Protein AF-0000000072386408 (afdb_homodimer)

pLDDT: mean 76.62, std 32.06, range [12.82, 98.88]

Secondary structure (DSSP, 8-state):
---------------------------------------------------------------------HHHHHHHHHT-SEEEE-TBTTTBSS-HHHHHHHHTT-HHHHHHHHHHHHHTT--HHHHHHHHHHHH---HHHHHHHHHHSPPPBPTTHHHHHHHHHHTT-EEEEEEEEEHHHHHHHHHHTT--GGGEEEE-EEEETTS-EEEE-TTSGGGSTTHHHHHHHHHHHHH--S-EEEEESSHHHHTTTTTSSEEEEE-SS---HHHHHH-SEEES-THHHHHHHH-/---------------------------------------------------------------------HHHHHHHHHT-SEEEE-TBTTTBSS-HHHHHHHHTT-HHHHHHHHHHHHHTT--HHHHHHHHHHHH---HHHHHHHHHHSPPPBPTTHHHHHHHHHHTT-EEEEEEEEEHHHHHHHHHHTT--GGGEEEE-EEEETTS-EEEE-TTSGGGSTTHHHHHHHHHHHHH--S-EEEEESSHHHHTTTTTSSEEEEE-SS---HHHHHH-SEEES-THHHHHHHH-

Structure (mmCIF, N/CA/C/O backbone):
data_AF-0000000072386408-model_v1
#
loop_
_entity.id
_entity.type
_entity.pdbx_description
1 polymer 'Phosphoserine phosphatase'
#
loop_
_atom_site.group_PDB
_atom_site.id
_atom_site.type_symbol
_atom_site.label_atom_id
_atom_site.label_alt_id
_atom_site.label_comp_id
_atom_site.label_asym_id
_atom_site.label_entity_id
_atom_site.label_seq_id
_atom_site.pdbx_PDB_ins_code
_atom_site.Cartn_x
_atom_site.Cartn_y
_atom_site.Cartn_z
_atom_site.occupancy
_atom_site.B_iso_or_equiv
_atom_site.auth_seq_id
_atom_site.auth_comp_id
_atom_site.auth_asym_id
_atom_site.auth_atom_id
_atom_site.pdbx_PDB_model_num
ATOM 1 N N . MET A 1 1 ? -31.062 6.195 -28.312 1 20.97 1 MET A N 1
ATOM 2 C CA . MET A 1 1 ? -31.391 4.824 -27.922 1 20.97 1 MET A CA 1
ATOM 3 C C . MET A 1 1 ? -31.391 4.672 -26.406 1 20.97 1 MET A C 1
ATOM 5 O O . MET A 1 1 ? -30.469 5.133 -25.734 1 20.97 1 MET A O 1
ATOM 9 N N . MET A 1 2 ? -32.531 4.273 -25.719 1 21.08 2 MET A N 1
ATOM 10 C CA . MET A 1 2 ? -33.312 4.477 -24.484 1 21.08 2 MET A CA 1
ATOM 11 C C . MET A 1 2 ? -32.75 3.619 -23.359 1 21.08 2 MET A C 1
ATOM 13 O O . MET A 1 2 ? -32.594 2.406 -23.5 1 21.08 2 MET A O 1
ATOM 17 N N . GLN A 1 3 ? -31.969 4.184 -22.328 1 20.55 3 GLN A N 1
ATOM 18 C CA . GLN A 1 3 ? -31.094 3.848 -21.219 1 20.55 3 GLN A CA 1
ATOM 19 C C . GLN A 1 3 ? -31.875 3.186 -20.078 1 20.55 3 GLN A C 1
ATOM 21 O O . GLN A 1 3 ? -32.719 3.822 -19.453 1 20.55 3 GLN A O 1
ATOM 26 N N . CYS A 1 4 ? -32.219 1.787 -20.125 1 20.25 4 CYS A N 1
ATOM 27 C CA . CYS A 1 4 ? -33.188 1.062 -19.312 1 20.25 4 CYS A CA 1
ATOM 28 C C . CYS A 1 4 ? -32.719 1.022 -17.859 1 20.25 4 CYS A C 1
ATOM 30 O O . CYS A 1 4 ? -31.547 0.875 -17.562 1 20.25 4 CYS A O 1
ATOM 32 N N . PRO A 1 5 ? -33.562 1.068 -16.734 1 21.59 5 PRO A N 1
ATOM 33 C CA . PRO A 1 5 ? -33.656 1.432 -15.328 1 21.59 5 PRO A CA 1
ATOM 34 C C . PRO A 1 5 ? -33.344 0.258 -14.398 1 21.59 5 PRO A C 1
ATOM 36 O O . PRO A 1 5 ? -33.25 0.438 -13.18 1 21.59 5 PRO A O 1
ATOM 39 N N . PRO A 1 6 ? -32.719 -1.045 -14.625 1 22.17 6 PRO A N 1
ATOM 40 C CA . PRO A 1 6 ? -33.469 -2.061 -13.891 1 22.17 6 PRO A CA 1
ATOM 41 C C . PRO A 1 6 ? -33.25 -2.006 -12.383 1 22.17 6 PRO A C 1
ATOM 43 O O . PRO A 1 6 ? -32.219 -1.469 -11.938 1 22.17 6 PRO A O 1
ATOM 46 N N . PRO A 1 7 ? -34.125 -2.695 -11.438 1 21.28 7 PRO A N 1
ATOM 47 C CA . PRO A 1 7 ? -34.719 -2.592 -10.102 1 21.28 7 PRO A CA 1
ATOM 48 C C . PRO A 1 7 ? -33.844 -3.23 -9.023 1 21.28 7 PRO A C 1
ATOM 50 O O . PRO A 1 7 ? -33.031 -4.113 -9.328 1 21.28 7 PRO A O 1
ATOM 53 N N . PRO A 1 8 ? -33.562 -2.641 -7.809 1 21.3 8 PRO A N 1
ATOM 54 C CA . PRO A 1 8 ? -32.75 -2.797 -6.605 1 21.3 8 PRO A CA 1
ATOM 55 C C . PRO A 1 8 ? -33.188 -3.975 -5.738 1 21.3 8 PRO A C 1
ATOM 57 O O . PRO A 1 8 ? -34.344 -4.047 -5.336 1 21.3 8 PRO A O 1
ATOM 60 N N . PHE A 1 9 ? -32.844 -5.297 -6.02 1 16.94 9 PHE A N 1
ATOM 61 C CA . PHE A 1 9 ? -33.344 -6.477 -5.344 1 16.94 9 PHE A CA 1
ATOM 62 C C . PHE A 1 9 ? -33.031 -6.438 -3.855 1 16.94 9 PHE A C 1
ATOM 64 O O . PHE A 1 9 ? -31.906 -6.098 -3.467 1 16.94 9 PHE A O 1
ATOM 71 N N . ARG A 1 10 ? -33.969 -6.566 -2.863 1 17.5 10 ARG A N 1
ATOM 72 C CA . ARG A 1 10 ? -34.438 -6.383 -1.495 1 17.5 10 ARG A CA 1
ATOM 73 C C . ARG A 1 10 ? -33.844 -7.434 -0.563 1 17.5 10 ARG A C 1
ATOM 75 O O . ARG A 1 10 ? -33.844 -7.258 0.657 1 17.5 10 ARG A O 1
ATOM 82 N N . GLU A 1 11 ? -33.281 -8.688 -0.888 1 16.64 11 GLU A N 1
ATOM 83 C CA . GLU A 1 11 ? -33.781 -9.727 -0.003 1 16.64 11 GLU A CA 1
ATOM 84 C C . GLU A 1 11 ? -33.125 -9.664 1.369 1 16.64 11 GLU A C 1
ATOM 86 O O . GLU A 1 11 ? -31.906 -9.547 1.468 1 16.64 11 GLU A O 1
ATOM 91 N N . THR A 1 12 ? -33.812 -9.398 2.527 1 16.83 12 THR A N 1
ATOM 92 C CA . THR A 1 12 ? -33.844 -9.102 3.955 1 16.83 12 THR A CA 1
ATOM 93 C C . THR A 1 12 ? -33.531 -10.344 4.773 1 16.83 12 THR A C 1
ATOM 95 O O . THR A 1 12 ? -33.5 -10.297 6.004 1 16.83 12 THR A O 1
ATOM 98 N N . VAL A 1 13 ? -32.969 -11.5 4.262 1 16.55 13 VAL A N 1
ATOM 99 C CA . VAL A 1 13 ? -33.344 -12.664 5.047 1 16.55 13 VAL A CA 1
ATOM 100 C C . VAL A 1 13 ? -32.781 -12.555 6.457 1 16.55 13 VAL A C 1
ATOM 102 O O . VAL A 1 13 ? -31.656 -12.062 6.641 1 16.55 13 VAL A O 1
ATOM 105 N N . GLY A 1 14 ? -33.562 -12.719 7.562 1 15.79 14 GLY A N 1
ATOM 106 C CA . GLY A 1 14 ? -33.938 -12.609 8.969 1 15.79 14 GLY A CA 1
ATOM 107 C C . GLY A 1 14 ? -33.156 -13.547 9.859 1 15.79 14 GLY A C 1
ATOM 108 O O . GLY A 1 14 ? -33.188 -13.422 11.086 1 15.79 14 GLY A O 1
ATOM 109 N N . ARG A 1 15 ? -32.469 -14.734 9.516 1 15.87 15 ARG A N 1
ATOM 110 C CA . ARG A 1 15 ? -32.719 -15.875 10.391 1 15.87 15 ARG A CA 1
ATOM 111 C C . ARG A 1 15 ? -31.875 -15.781 11.664 1 15.87 15 ARG A C 1
ATOM 113 O O . ARG A 1 15 ? -30.641 -15.727 11.609 1 15.87 15 ARG A O 1
ATOM 120 N N . THR A 1 16 ? -32.312 -15.094 12.742 1 16.22 16 THR A N 1
ATOM 121 C CA . THR A 1 16 ? -31.766 -14.789 14.062 1 16.22 16 THR A CA 1
ATOM 122 C C . THR A 1 16 ? -31.625 -16.062 14.898 1 16.22 16 THR A C 1
ATOM 124 O O . THR A 1 16 ? -32.625 -16.625 15.359 1 16.22 16 THR A O 1
ATOM 127 N N . LEU A 1 17 ? -31.031 -17.125 14.367 1 14.6 17 LEU A N 1
ATOM 128 C CA . LEU A 1 17 ? -31.172 -18.359 15.141 1 14.6 17 LEU A CA 1
ATOM 129 C C . LEU A 1 17 ? -30.547 -18.203 16.531 1 14.6 17 LEU A C 1
ATOM 131 O O . LEU A 1 17 ? -29.5 -17.578 16.672 1 14.6 17 LEU A O 1
ATOM 135 N N . ARG A 1 18 ? -31.281 -18.484 17.609 1 16.17 18 ARG A N 1
ATOM 136 C CA . ARG A 1 18 ? -31.469 -18.5 19.062 1 16.17 18 ARG A CA 1
ATOM 137 C C . ARG A 1 18 ? -30.516 -19.5 19.719 1 16.17 18 ARG A C 1
ATOM 139 O O . ARG A 1 18 ? -30.531 -19.656 20.938 1 16.17 18 ARG A O 1
ATOM 146 N N . VAL A 1 19 ? -29.375 -19.922 19.016 1 14.04 19 VAL A N 1
ATOM 147 C CA . VAL A 1 19 ? -29.078 -21.219 19.609 1 14.04 19 VAL A CA 1
ATOM 148 C C . VAL A 1 19 ? -28.672 -21.047 21.078 1 14.04 19 VAL A C 1
ATOM 150 O O . VAL A 1 19 ? -28.047 -20.047 21.438 1 14.04 19 VAL A O 1
ATOM 153 N N . ALA A 1 20 ? -29.281 -21.812 21.984 1 15.63 20 ALA A N 1
ATOM 154 C CA . ALA A 1 20 ? -29.594 -22.125 23.375 1 15.63 20 ALA A CA 1
ATOM 155 C C . ALA A 1 20 ? -28.391 -22.703 24.094 1 15.63 20 ALA A C 1
ATOM 157 O O . ALA A 1 20 ? -28.469 -23.047 25.281 1 15.63 20 ALA A O 1
ATOM 158 N N . GLY A 1 21 ? -27.156 -22.297 23.625 1 13.67 21 GLY A N 1
ATOM 159 C CA . GLY A 1 21 ? -26.234 -23.281 24.188 1 13.67 21 GLY A CA 1
ATOM 160 C C . GLY A 1 21 ? -26.312 -23.375 25.703 1 13.67 21 GLY A C 1
ATOM 161 O O . GLY A 1 21 ? -26.594 -22.391 26.375 1 13.67 21 GLY A O 1
ATOM 162 N N . ALA A 1 22 ? -26.266 -24.609 26.141 1 14.12 22 ALA A N 1
ATOM 163 C CA . ALA A 1 22 ? -26.484 -25.547 27.25 1 14.12 22 ALA A CA 1
ATOM 164 C C . ALA A 1 22 ? -25.547 -25.234 28.422 1 14.12 22 ALA A C 1
ATOM 166 O O . ALA A 1 22 ? -24.578 -24.484 28.25 1 14.12 22 ALA A O 1
ATOM 167 N N . GLN A 1 23 ? -24.969 -26.25 28.953 1 14.23 23 GLN A N 1
ATOM 168 C CA . GLN A 1 23 ? -25.172 -27 30.188 1 14.23 23 GLN A CA 1
ATOM 169 C C . GLN A 1 23 ? -23.984 -26.812 31.125 1 14.23 23 GLN A C 1
ATOM 171 O O . GLN A 1 23 ? -24.094 -27.078 32.312 1 14.23 23 GLN A O 1
ATOM 176 N N . GLY A 1 24 ? -22.859 -26.266 30.688 1 13.89 24 GLY A N 1
ATOM 177 C CA . GLY A 1 24 ? -21.859 -27.094 31.344 1 13.89 24 GLY A CA 1
ATOM 178 C C . GLY A 1 24 ? -21.812 -26.906 32.844 1 13.89 24 GLY A C 1
ATOM 179 O O . GLY A 1 24 ? -22.062 -25.812 33.344 1 13.89 24 GLY A O 1
ATOM 180 N N . ALA A 1 25 ? -21.703 -28.031 33.531 1 14.32 25 ALA A N 1
ATOM 181 C CA . ALA A 1 25 ? -21.891 -28.703 34.812 1 14.32 25 ALA A CA 1
ATOM 182 C C . ALA A 1 25 ? -20.828 -28.266 35.812 1 14.32 25 ALA A C 1
ATOM 184 O O . ALA A 1 25 ? -21.141 -27.922 36.969 1 14.32 25 ALA A O 1
ATOM 185 N N . GLY A 1 26 ? -19.531 -28.562 35.625 1 13.48 26 GLY A N 1
ATOM 186 C CA . GLY A 1 26 ? -19.016 -29.5 36.594 1 13.48 26 GLY A CA 1
ATOM 187 C C . GLY A 1 26 ? -18.641 -28.859 37.906 1 13.48 26 GLY A C 1
ATOM 188 O O . GLY A 1 26 ? -18.562 -27.625 38 1 13.48 26 GLY A O 1
ATOM 189 N N . GLU A 1 27 ? -17.828 -29.594 38.719 1 14.29 27 GLU A N 1
ATOM 190 C CA . GLU A 1 27 ? -17.703 -30.297 40 1 14.29 27 GLU A CA 1
ATOM 191 C C . GLU A 1 27 ? -16.938 -29.453 41 1 14.29 27 GLU A C 1
ATOM 193 O O . GLU A 1 27 ? -16.203 -28.531 40.625 1 14.29 27 GLU A O 1
ATOM 198 N N . ARG A 1 28 ? -16.953 -29.953 42.281 1 15.27 28 ARG A N 1
ATOM 199 C CA . ARG A 1 28 ? -17.094 -29.766 43.719 1 15.27 28 ARG A CA 1
ATOM 200 C C . ARG A 1 28 ? -15.734 -29.625 44.406 1 15.27 28 ARG A C 1
ATOM 202 O O . ARG A 1 28 ? -15.656 -29.422 45.625 1 15.27 28 ARG A O 1
ATOM 209 N N . ARG A 1 29 ? -14.594 -29.688 43.656 1 13.97 29 ARG A N 1
ATOM 210 C CA . ARG A 1 29 ? -13.695 -30.422 44.531 1 13.97 29 ARG A CA 1
ATOM 211 C C . ARG A 1 29 ? -13.469 -29.656 45.844 1 13.97 29 ARG A C 1
ATOM 213 O O . ARG A 1 29 ? -13.547 -28.438 45.875 1 13.97 29 ARG A O 1
ATOM 220 N N . ALA A 1 30 ? -13.008 -30.5 46.906 1 13.77 30 ALA A N 1
ATOM 221 C CA . ALA A 1 30 ? -13 -30.828 48.312 1 13.77 30 ALA A CA 1
ATOM 222 C C . ALA A 1 30 ? -11.93 -30.031 49.062 1 13.77 30 ALA A C 1
ATOM 224 O O . ALA A 1 30 ? -12.172 -29.516 50.156 1 13.77 30 ALA A O 1
ATOM 225 N N . ARG A 1 31 ? -10.617 -30.266 48.656 1 13.93 31 ARG A N 1
ATOM 226 C CA . ARG A 1 31 ? -9.875 -30.828 49.781 1 13.93 31 ARG A CA 1
ATOM 227 C C . ARG A 1 31 ? -9.578 -29.766 50.844 1 13.93 31 ARG A C 1
ATOM 229 O O . ARG A 1 31 ? -9.656 -28.578 50.562 1 13.93 31 ARG A O 1
ATOM 236 N N . GLY A 1 32 ? -8.57 -30.078 51.625 1 13.73 32 GLY A N 1
ATOM 237 C CA . GLY A 1 32 ? -8.273 -30.438 53 1 13.73 32 GLY A CA 1
ATOM 238 C C . GLY A 1 32 ? -7.684 -29.297 53.812 1 13.73 32 GLY A C 1
ATOM 239 O O . GLY A 1 32 ? -7.43 -28.219 53.281 1 13.73 32 GLY A O 1
ATOM 240 N N . GLN A 1 33 ? -6.555 -29.641 54.438 1 13.67 33 GLN A N 1
ATOM 241 C CA . GLN A 1 33 ? -6.344 -29.781 55.875 1 13.67 33 GLN A CA 1
ATOM 242 C C . GLN A 1 33 ? -5.738 -28.531 56.5 1 13.67 33 GLN A C 1
ATOM 244 O O . GLN A 1 33 ? -6.258 -27.984 57.469 1 13.67 33 GLN A O 1
ATOM 249 N N . LEU A 1 34 ? -4.387 -28.578 56.781 1 14.54 34 LEU A N 1
ATOM 250 C CA . LEU A 1 34 ? -3.914 -28.688 58.156 1 14.54 34 LEU A CA 1
ATOM 251 C C . LEU A 1 34 ? -3.572 -27.328 58.75 1 14.54 34 LEU A C 1
ATOM 253 O O . LEU A 1 34 ? -3.25 -26.391 58 1 14.54 34 LEU A O 1
ATOM 257 N N . CYS A 1 35 ? -3.41 -27.297 60.031 1 14.45 35 CYS A N 1
ATOM 258 C CA . CYS A 1 35 ? -3.678 -26.594 61.281 1 14.45 35 CYS A CA 1
ATOM 259 C C . CYS A 1 35 ? -2.57 -25.594 61.594 1 14.45 35 CYS A C 1
ATOM 261 O O . CYS A 1 35 ? -2.807 -24.594 62.281 1 14.45 35 CYS A O 1
ATOM 263 N N . SER A 1 36 ? -1.214 -25.922 61.312 1 14.38 36 SER A N 1
ATOM 264 C CA . SER A 1 36 ? -0.57 -25.875 62.625 1 14.38 36 SER A CA 1
ATOM 265 C C . SER A 1 36 ? -0.403 -24.453 63.125 1 14.38 36 SER A C 1
ATOM 267 O O . SER A 1 36 ? -0.425 -23.516 62.312 1 14.38 36 SER A O 1
ATOM 269 N N . PRO A 1 37 ? 0.49 -24.391 64.25 1 15.25 37 PRO A N 1
ATOM 270 C CA . PRO A 1 37 ? 0.383 -23.812 65.562 1 15.25 37 PRO A CA 1
ATOM 271 C C . PRO A 1 37 ? 0.812 -22.359 65.625 1 15.25 37 PRO A C 1
ATOM 273 O O . PRO A 1 37 ? -0.035 -21.453 65.75 1 15.25 37 PRO A O 1
ATOM 276 N N . GLN A 1 38 ? 2.01 -22.266 66.312 1 13.91 38 GLN A N 1
ATOM 277 C CA . GLN A 1 38 ? 2.086 -21.625 67.625 1 13.91 38 GLN A CA 1
ATOM 278 C C . GLN A 1 38 ? 2.441 -20.141 67.5 1 13.91 38 GLN A C 1
ATOM 280 O O . GLN A 1 38 ? 1.76 -19.281 68.062 1 13.91 38 GLN A O 1
ATOM 285 N N . ARG A 1 39 ? 3.848 -19.906 67.375 1 14.68 39 ARG A N 1
ATOM 286 C CA . ARG A 1 39 ? 4.473 -19.344 68.562 1 14.68 39 ARG A CA 1
ATOM 287 C C . ARG A 1 39 ? 4.281 -17.828 68.625 1 14.68 39 ARG A C 1
ATOM 289 O O . ARG A 1 39 ? 3.822 -17.219 67.625 1 14.68 39 ARG A O 1
ATOM 296 N N . ARG A 1 40 ? 5.547 -17.109 68.688 1 15.35 40 ARG A N 1
ATOM 297 C CA . ARG A 1 40 ? 6.184 -16.406 69.75 1 15.35 40 ARG A CA 1
ATOM 298 C C . ARG A 1 40 ? 5.855 -14.914 69.75 1 15.35 40 ARG A C 1
ATOM 300 O O . ARG A 1 40 ? 5.438 -14.398 68.688 1 15.35 40 ARG A O 1
ATOM 307 N N . HIS A 1 41 ? 6.824 -14.141 70.188 1 15.2 41 HIS A N 1
ATOM 308 C CA . HIS A 1 41 ? 6.824 -13.141 71.25 1 15.2 41 HIS A CA 1
ATOM 309 C C . HIS A 1 41 ? 6.395 -11.781 70.75 1 15.2 41 HIS A C 1
ATOM 311 O O . HIS A 1 41 ? 6.312 -11.57 69.562 1 15.2 41 HIS A O 1
ATOM 317 N N . ARG A 1 42 ? 7.059 -10.805 71.312 1 15.47 42 ARG A N 1
ATOM 318 C CA . ARG A 1 42 ? 6.746 -9.773 72.312 1 15.47 42 ARG A CA 1
ATOM 319 C C . ARG A 1 42 ? 6.566 -8.414 71.625 1 15.47 42 ARG A C 1
ATOM 321 O O . ARG A 1 42 ? 5.652 -7.664 72 1 15.47 42 ARG A O 1
ATOM 328 N N . LEU A 1 43 ? 7.656 -8.062 70.812 1 17.91 43 LEU A N 1
ATOM 329 C CA . LEU A 1 43 ? 8.211 -6.789 71.25 1 17.91 43 LEU A CA 1
ATOM 330 C C . LEU A 1 43 ? 7.293 -5.633 70.875 1 17.91 43 LEU A C 1
ATOM 332 O O . LEU A 1 43 ? 6.559 -5.715 69.875 1 17.91 43 LEU A O 1
ATOM 336 N N . GLN A 1 44 ? 7.426 -4.551 71.75 1 15.91 44 GLN A N 1
ATOM 337 C CA . GLN A 1 44 ? 6.684 -3.424 72.312 1 15.91 44 GLN A CA 1
ATOM 338 C C . GLN A 1 44 ? 6.547 -2.299 71.25 1 15.91 44 GLN A C 1
ATOM 340 O O . GLN A 1 44 ? 5.875 -1.297 71.5 1 15.91 44 GLN A O 1
ATOM 345 N N . LYS A 1 45 ? 7.027 -2.617 70 1 18.05 45 LYS A N 1
ATOM 346 C CA . LYS A 1 45 ? 7.508 -1.32 69.562 1 18.05 45 LYS A CA 1
ATOM 347 C C . LYS A 1 45 ? 6.438 -0.244 69.688 1 18.05 45 LYS A C 1
ATOM 349 O O . LYS A 1 45 ? 5.297 -0.425 69.25 1 18.05 45 LYS A O 1
ATOM 354 N N . GLU A 1 46 ? 6.605 0.751 70.625 1 16.66 46 GLU A N 1
ATOM 355 C CA . GLU A 1 46 ? 5.859 1.869 71.188 1 16.66 46 GLU A CA 1
ATOM 356 C C . GLU A 1 46 ? 5.465 2.877 70.125 1 16.66 46 GLU A C 1
ATOM 358 O O . GLU A 1 46 ? 4.512 3.639 70.312 1 16.66 46 GLU A O 1
ATOM 363 N N . THR A 1 47 ? 6.051 2.789 68.938 1 19.11 47 THR A N 1
ATOM 364 C CA . THR A 1 47 ? 6.363 4.168 68.625 1 19.11 47 THR A CA 1
ATOM 365 C C . THR A 1 47 ? 5.098 5.016 68.562 1 19.11 47 THR A C 1
ATOM 367 O O . THR A 1 47 ? 4.016 4.508 68.25 1 19.11 47 THR A O 1
ATOM 370 N N . ALA A 1 48 ? 5.219 6.215 69.188 1 19.78 48 ALA A N 1
ATOM 371 C CA . ALA A 1 48 ? 4.434 7.375 69.562 1 19.78 48 ALA A CA 1
ATOM 372 C C . ALA A 1 48 ? 3.701 7.996 68.375 1 19.78 48 ALA A C 1
ATOM 374 O O . ALA A 1 48 ? 4.23 8.031 67.25 1 19.78 48 ALA A O 1
ATOM 375 N N . GLY A 1 49 ? 2.432 8.016 68.438 1 19.23 49 GLY A N 1
ATOM 376 C CA . GLY A 1 49 ? 1.387 8.508 67.562 1 19.23 49 GLY A CA 1
ATOM 377 C C . GLY A 1 49 ? 1.474 10.008 67.312 1 19.23 49 GLY A C 1
ATOM 378 O O . GLY A 1 49 ? 0.884 10.797 68.062 1 19.23 49 GLY A O 1
ATOM 379 N N . ALA A 1 50 ? 2.76 10.578 67.125 1 23.45 50 ALA A N 1
ATOM 380 C CA . ALA A 1 50 ? 2.678 12.031 67.188 1 23.45 50 ALA A CA 1
ATOM 381 C C . ALA A 1 50 ? 1.57 12.555 66.25 1 23.45 50 ALA A C 1
ATOM 383 O O . ALA A 1 50 ? 1.331 12 65.188 1 23.45 50 ALA A O 1
ATOM 384 N N . GLY A 1 51 ? 0.614 13.164 66.875 1 20.61 51 GLY A N 1
ATOM 385 C CA . GLY A 1 51 ? -0.628 13.805 66.5 1 20.61 51 GLY A CA 1
ATOM 386 C C . GLY A 1 51 ? -0.441 14.82 65.375 1 20.61 51 GLY A C 1
ATOM 387 O O . GLY A 1 51 ? 0.241 15.836 65.562 1 20.61 51 GLY A O 1
ATOM 388 N N . ASN A 1 52 ? -0.053 14.398 64.188 1 21.72 52 ASN A N 1
ATOM 389 C CA . ASN A 1 52 ? 0.225 15.398 63.188 1 21.72 52 ASN A CA 1
ATOM 390 C C . ASN A 1 52 ? -0.939 16.375 63 1 21.72 52 ASN A C 1
ATOM 392 O O . ASN A 1 52 ? -2.066 15.961 62.75 1 21.72 52 ASN A O 1
ATOM 396 N N . ARG A 1 53 ? -0.996 17.484 63.75 1 20.19 53 ARG A N 1
ATOM 397 C CA . ARG A 1 53 ? -1.887 18.625 63.594 1 20.19 53 ARG A CA 1
ATOM 398 C C . ARG A 1 53 ? -2.012 19.031 62.125 1 20.19 53 ARG A C 1
ATOM 400 O O . ARG A 1 53 ? -1.007 19.312 61.469 1 20.19 53 ARG A O 1
ATOM 407 N N . ARG A 1 54 ? -2.953 18.5 61.531 1 27.16 54 ARG A N 1
ATOM 408 C CA . ARG A 1 54 ? -3.402 18.875 60.188 1 27.16 54 ARG A CA 1
ATOM 409 C C . ARG A 1 54 ? -3.57 20.391 60.062 1 27.16 54 ARG A C 1
ATOM 411 O O . ARG A 1 54 ? -4.332 20.984 60.844 1 27.16 54 ARG A O 1
ATOM 418 N N . ASP A 1 55 ? -2.402 21.062 60.062 1 23.61 55 ASP A N 1
ATOM 419 C CA . ASP A 1 55 ? -2.533 22.516 59.875 1 23.61 55 ASP A CA 1
ATOM 420 C C . ASP A 1 55 ? -3.639 22.828 58.875 1 23.61 55 ASP A C 1
ATOM 422 O O . ASP A 1 55 ? -3.742 22.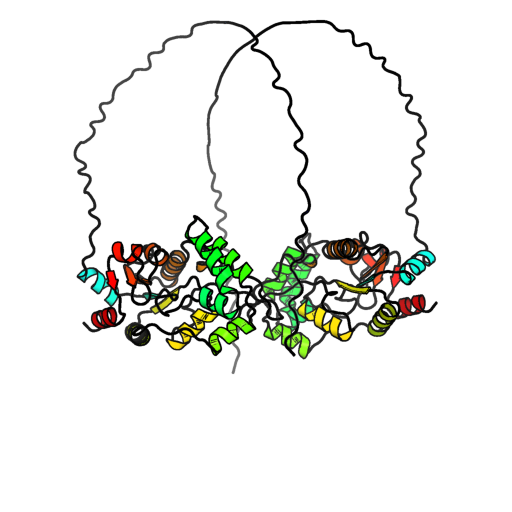172 57.812 1 23.61 55 ASP A O 1
ATOM 426 N N . PRO A 1 56 ? -4.727 23.453 59.281 1 26.83 56 PRO A N 1
ATOM 427 C CA . PRO A 1 56 ? -5.992 23.688 58.594 1 26.83 56 PRO A CA 1
ATOM 428 C C . PRO A 1 56 ? -5.793 24.234 57.188 1 26.83 56 PRO A C 1
ATOM 430 O O . PRO A 1 56 ? -6.488 23.828 56.25 1 26.83 56 PRO A O 1
ATOM 433 N N . GLY A 1 57 ? -5.203 25.453 57.094 1 26.7 57 GLY A N 1
ATOM 434 C CA . GLY A 1 57 ? -5.691 26.5 56.219 1 26.7 57 GLY A CA 1
ATOM 435 C C . GLY A 1 57 ? -5.273 26.328 54.781 1 26.7 57 GLY A C 1
ATOM 436 O O . GLY A 1 57 ? -4.359 27.016 54.312 1 26.7 57 GLY A O 1
ATOM 437 N N . VAL A 1 58 ? -4.91 25.219 54.281 1 29.12 58 VAL A N 1
ATOM 438 C CA . VAL A 1 58 ? -4.449 25.359 52.906 1 29.12 58 VAL A CA 1
ATOM 439 C C . VAL A 1 58 ? -5.527 26.031 52.062 1 29.12 58 VAL A C 1
ATOM 441 O O . VAL A 1 58 ? -6.629 25.5 51.906 1 29.12 58 VAL A O 1
ATOM 444 N N . CYS A 1 59 ? -5.723 27.328 52.25 1 28.2 59 CYS A N 1
ATOM 445 C CA . CYS A 1 59 ? -6.523 28.094 51.281 1 28.2 59 CYS A CA 1
ATOM 446 C C . CYS A 1 59 ? -6.273 27.625 49.875 1 28.2 59 CYS A C 1
ATOM 448 O O . CYS A 1 59 ? -5.129 27.594 49.406 1 28.2 59 CYS A O 1
ATOM 450 N N . GLY A 1 60 ? -6.969 26.688 49.406 1 30.48 60 GLY A N 1
ATOM 451 C CA . GLY A 1 60 ? -7 26.25 48.031 1 30.48 60 GLY A CA 1
ATOM 452 C C . GLY A 1 60 ? -6.898 27.406 47.062 1 30.48 60 GLY A C 1
ATOM 453 O O . GLY A 1 60 ? -7.812 28.234 46.938 1 30.48 60 GLY A O 1
ATOM 454 N N . ARG A 1 61 ? -5.723 28.156 47.062 1 31.31 61 ARG A N 1
ATOM 455 C CA . ARG A 1 61 ? -5.543 29.156 46 1 31.31 61 ARG A CA 1
ATOM 456 C C . ARG A 1 61 ? -6.156 28.703 44.688 1 31.31 61 ARG A C 1
ATOM 458 O O . ARG A 1 61 ? -5.859 27.609 44.219 1 31.31 61 ARG A O 1
ATOM 465 N N . THR A 1 62 ? -7.422 29 44.5 1 31.44 62 THR A N 1
ATOM 466 C CA . THR A 1 62 ? -8.055 28.906 43.188 1 31.44 62 THR A CA 1
ATOM 467 C C . THR A 1 62 ? -7.086 29.297 42.094 1 31.44 62 THR A C 1
ATOM 469 O O . THR A 1 62 ? -6.641 30.453 42.031 1 31.44 62 THR A O 1
ATOM 472 N N . ILE A 1 63 ? -6.109 28.578 41.719 1 32.78 63 ILE A N 1
ATOM 473 C CA . ILE A 1 63 ? -5.332 28.844 40.531 1 32.78 63 ILE A CA 1
ATOM 474 C C . ILE A 1 63 ? -6.246 29.391 39.438 1 32.78 63 ILE A C 1
ATOM 476 O O . ILE A 1 63 ? -7.168 28.703 38.969 1 32.78 63 ILE A O 1
ATOM 480 N N . LEU A 1 64 ? -6.734 30.578 39.531 1 34.16 64 LEU A N 1
ATOM 481 C CA . LEU A 1 64 ? -7.43 31.25 38.438 1 34.16 64 LEU A CA 1
ATOM 482 C C . LEU A 1 64 ? -6.773 30.922 37.094 1 34.16 64 LEU A C 1
ATOM 484 O O . LEU A 1 64 ? -5.547 30.922 37 1 34.16 64 LEU A O 1
ATOM 488 N N . PRO A 1 65 ? -7.387 30.203 36.25 1 39.78 65 PRO A N 1
ATOM 489 C CA . PRO A 1 65 ? -6.855 30.047 34.875 1 39.78 65 PRO A CA 1
ATOM 490 C C . PRO A 1 65 ? -6.266 31.344 34.312 1 39.78 65 PRO A C 1
ATOM 492 O O . PRO A 1 65 ? -6.883 32.406 34.438 1 39.78 65 PRO A O 1
ATOM 495 N N . ARG A 1 66 ? -5.105 31.734 34.562 1 42.59 66 ARG A N 1
ATOM 496 C CA . ARG A 1 66 ? -4.445 32.938 34.031 1 42.59 66 ARG A CA 1
ATOM 497 C C . ARG A 1 66 ? -4.918 33.25 32.625 1 42.59 66 ARG A C 1
ATOM 499 O O . ARG A 1 66 ? -4.734 32.438 31.703 1 42.59 66 ARG A O 1
ATOM 506 N N . MET A 1 67 ? -6.07 33.875 32.375 1 47.03 67 MET A N 1
ATOM 507 C CA . MET A 1 67 ? -6.461 34.469 31.109 1 47.03 67 MET A CA 1
ATOM 508 C C . MET A 1 67 ? -5.266 35.125 30.422 1 47.03 67 MET A C 1
ATOM 510 O O . MET A 1 67 ? -4.723 36.125 30.922 1 47.03 67 MET A O 1
ATOM 514 N N . VAL A 1 68 ? -4.477 34.312 29.812 1 59.5 68 VAL A N 1
A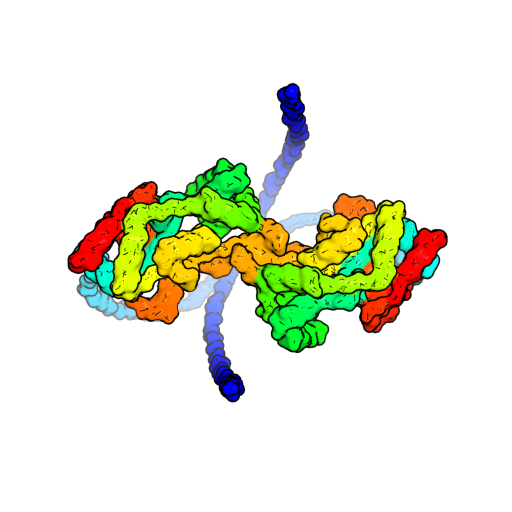TOM 515 C CA . VAL A 1 68 ? -3.385 34.875 29.031 1 59.5 68 VAL A CA 1
ATOM 516 C C . VAL A 1 68 ? -3.895 36.062 28.234 1 59.5 68 VAL A C 1
ATOM 518 O O . VAL A 1 68 ? -4.918 35.969 27.547 1 59.5 68 VAL A O 1
ATOM 521 N N . SER A 1 69 ? -3.504 37.375 28.547 1 74 69 SER A N 1
ATOM 522 C CA . SER A 1 69 ? -3.85 38.594 27.828 1 74 69 SER A CA 1
ATOM 523 C C . SER A 1 69 ? -3.461 38.5 26.359 1 74 69 SER A C 1
ATOM 525 O O . SER A 1 69 ? -2.648 37.656 25.984 1 74 69 SER A O 1
ATOM 527 N N . HIS A 1 70 ? -4.266 39.219 25.562 1 79.44 70 HIS A N 1
ATOM 528 C CA . HIS A 1 70 ? -3.938 39.344 24.141 1 79.44 70 HIS A CA 1
ATOM 529 C C . HIS A 1 70 ? -2.479 39.719 23.938 1 79.44 70 HIS A C 1
ATOM 531 O O . HIS A 1 70 ? -1.814 39.219 23.031 1 79.44 70 HIS A O 1
ATOM 537 N N . SER A 1 71 ? -2.023 40.531 24.812 1 82 71 SER A N 1
ATOM 538 C CA . SER A 1 71 ? -0.636 41 24.734 1 82 71 SER A CA 1
ATOM 539 C C . SER A 1 71 ? 0.331 39.844 24.984 1 82 71 SER A C 1
ATOM 541 O O . SER A 1 71 ? 1.371 39.75 24.328 1 82 71 SER A O 1
ATOM 543 N N . GLU A 1 72 ? 0.003 39 25.812 1 83.5 72 GLU A N 1
ATOM 544 C CA . GLU A 1 72 ? 0.85 37.844 26.094 1 83.5 72 GLU A CA 1
ATOM 545 C C . GLU A 1 72 ? 0.838 36.844 24.938 1 83.5 72 GLU A C 1
ATOM 547 O O . GLU A 1 72 ? 1.879 36.312 24.578 1 83.5 72 GLU A O 1
ATOM 552 N N . LEU A 1 73 ? -0.306 36.75 24.406 1 85.19 73 LEU A N 1
ATOM 553 C CA . LEU A 1 73 ? -0.452 35.844 23.266 1 85.19 73 LEU A CA 1
ATOM 554 C C . LEU A 1 73 ? 0.354 36.344 22.062 1 85.19 73 LEU A C 1
ATOM 556 O O . LEU A 1 73 ? 1.002 35.562 21.375 1 85.19 73 LEU A O 1
ATOM 560 N N . ARG A 1 74 ? 0.321 37.594 21.953 1 88.88 74 ARG A N 1
ATOM 561 C CA . ARG A 1 74 ? 1.086 38.219 20.875 1 88.88 74 ARG A CA 1
ATOM 562 C C . ARG A 1 74 ? 2.582 38 21.062 1 88.88 74 ARG A C 1
ATOM 564 O O . ARG A 1 74 ? 3.295 37.688 20.109 1 88.88 74 ARG A O 1
ATOM 571 N N . LYS A 1 75 ? 2.988 38.156 22.219 1 88.81 75 LYS A N 1
ATOM 572 C CA . LYS A 1 75 ? 4.406 37.969 22.516 1 88.81 75 LYS A CA 1
ATOM 573 C C . LYS A 1 75 ? 4.836 36.531 22.25 1 88.81 75 LYS A C 1
ATOM 575 O O . LYS A 1 75 ? 5.918 36.281 21.719 1 88.81 75 LYS A O 1
ATOM 580 N N . LEU A 1 76 ? 4.004 35.688 22.609 1 88.81 76 LEU A N 1
ATOM 581 C CA . LEU A 1 76 ? 4.297 34.25 22.391 1 88.81 76 LEU A CA 1
ATOM 582 C C . LEU A 1 76 ? 4.352 33.938 20.906 1 88.81 76 LEU A C 1
ATOM 584 O O . LEU A 1 76 ? 5.227 33.188 20.453 1 88.81 76 LEU A O 1
ATOM 588 N N . PHE A 1 77 ? 3.492 34.531 20.156 1 92.81 77 PHE A N 1
ATOM 589 C CA . PHE A 1 77 ? 3.465 34.312 18.719 1 92.81 77 PHE A CA 1
ATOM 590 C C . PHE A 1 77 ? 4.719 34.875 18.062 1 92.81 77 PHE A C 1
ATOM 592 O O . PHE A 1 77 ? 5.34 34.188 17.219 1 92.81 77 PHE A O 1
ATOM 599 N N . CYS A 1 78 ? 5.137 36.031 18.5 1 92.75 78 CYS A N 1
ATOM 600 C CA . CYS A 1 78 ? 6.266 36.719 17.891 1 92.75 78 CYS A CA 1
ATOM 601 C C . CYS A 1 78 ? 7.586 36.062 18.281 1 92.75 78 CYS A C 1
ATOM 603 O O . CYS A 1 78 ? 8.602 36.25 17.609 1 92.75 78 CYS A O 1
ATOM 605 N N . SER A 1 79 ? 7.539 35.281 19.297 1 93.56 79 SER A N 1
ATOM 606 C CA . SER A 1 79 ? 8.766 34.625 19.75 1 93.56 79 SER A CA 1
ATOM 607 C C . SER A 1 79 ? 8.688 33.094 19.516 1 93.56 79 SER A C 1
ATOM 609 O O . SER A 1 79 ? 9.43 32.344 20.141 1 93.56 79 SER A O 1
ATOM 611 N N . ALA A 1 80 ? 7.809 32.688 18.703 1 96.31 80 ALA A N 1
ATOM 612 C CA . ALA A 1 80 ? 7.594 31.266 18.453 1 96.31 80 ALA A CA 1
ATOM 613 C C . ALA A 1 80 ? 8.82 30.641 17.797 1 96.31 80 ALA A C 1
ATOM 615 O O . ALA A 1 80 ? 9.453 31.234 16.938 1 96.31 80 ALA A O 1
ATOM 616 N N . ASP A 1 81 ? 9.172 29.406 18.25 1 97.88 81 ASP A N 1
ATOM 617 C CA . ASP A 1 81 ? 10.188 28.594 17.578 1 97.88 81 ASP A CA 1
ATOM 618 C C . ASP A 1 81 ? 9.633 27.938 16.312 1 97.88 81 ASP A C 1
ATOM 620 O O . ASP A 1 81 ? 10.352 27.75 15.336 1 97.88 81 ASP A O 1
ATOM 624 N N . ALA A 1 82 ? 8.352 27.578 16.406 1 98.44 82 ALA A N 1
ATOM 625 C CA . ALA A 1 82 ? 7.691 26.875 15.305 1 98.44 82 ALA A CA 1
ATOM 626 C C . ALA A 1 82 ? 6.199 27.188 15.266 1 98.44 82 ALA A C 1
ATOM 628 O O . ALA A 1 82 ? 5.594 27.484 16.297 1 98.44 82 ALA A O 1
ATOM 629 N N . VAL A 1 83 ? 5.668 27.172 14.094 1 98.62 83 VAL A N 1
ATOM 630 C CA . VAL A 1 83 ? 4.23 27.312 13.875 1 98.62 83 VAL A CA 1
ATOM 631 C C . VAL A 1 83 ? 3.713 26.109 13.078 1 98.62 83 VAL A C 1
ATOM 633 O O . VAL A 1 83 ? 4.27 25.766 12.039 1 98.62 83 VAL A O 1
ATOM 636 N N . CYS A 1 84 ? 2.689 25.422 13.586 1 98.75 84 CYS A N 1
ATOM 637 C CA . CYS A 1 84 ? 2.014 24.312 12.922 1 98.75 84 CYS A CA 1
ATOM 638 C C . CYS A 1 84 ? 0.662 24.75 12.375 1 98.75 84 CYS A C 1
ATOM 640 O O . CYS A 1 84 ? -0.158 25.312 13.102 1 98.75 84 CYS A O 1
ATOM 642 N N . PHE A 1 85 ? 0.461 24.469 11.109 1 98.88 85 PHE A N 1
ATOM 643 C CA . PHE A 1 85 ? -0.8 24.812 10.469 1 98.88 85 PHE A CA 1
ATOM 644 C C . PHE A 1 85 ? -1.617 23.562 10.164 1 98.88 85 PHE A C 1
ATOM 646 O O . PHE A 1 85 ? -1.087 22.578 9.641 1 98.88 85 PHE A O 1
ATOM 653 N N . ASP A 1 86 ? -2.916 23.609 10.516 1 98.19 86 ASP A N 1
ATOM 654 C CA . ASP A 1 86 ? -3.875 22.75 9.828 1 98.19 86 ASP A CA 1
ATOM 655 C C . ASP A 1 86 ? -3.938 23.078 8.336 1 98.19 86 ASP A C 1
ATOM 657 O O . ASP A 1 86 ? -3.58 24.188 7.93 1 98.19 86 ASP A O 1
ATOM 661 N N . VAL A 1 87 ? -4.32 22.094 7.539 1 98.25 87 VAL A N 1
ATOM 662 C CA . VAL A 1 87 ? -4.312 22.344 6.102 1 98.25 87 VAL A CA 1
ATOM 663 C C . VAL A 1 87 ? -5.742 22.531 5.602 1 98.25 87 VAL A C 1
ATOM 665 O O . VAL A 1 87 ? -6.094 23.578 5.066 1 98.25 87 VAL A O 1
ATOM 668 N N . ASP A 1 88 ? -6.605 21.531 5.828 1 95.75 88 ASP A N 1
ATOM 669 C CA . ASP A 1 88 ? -7.988 21.562 5.355 1 95.75 88 ASP A CA 1
ATOM 670 C C . ASP A 1 88 ? -8.766 22.688 6.027 1 95.75 88 ASP A C 1
ATOM 672 O O . ASP A 1 88 ? -8.852 22.75 7.258 1 95.75 88 ASP A O 1
ATOM 676 N N . SER A 1 89 ? -9.328 23.594 5.215 1 96.75 89 SER A N 1
ATOM 677 C CA . SER A 1 89 ? -10.148 24.703 5.668 1 96.75 89 SER A CA 1
ATOM 678 C C . SER A 1 89 ? -9.336 25.703 6.488 1 96.75 89 SER A C 1
ATOM 680 O O . SER A 1 89 ? -9.891 26.484 7.258 1 96.75 89 SER A O 1
ATOM 682 N N . THR A 1 90 ? -7.996 25.641 6.426 1 98.25 90 THR A N 1
ATOM 683 C CA . THR A 1 90 ? -7.105 26.594 7.07 1 98.25 90 THR A CA 1
ATOM 684 C C . THR A 1 90 ? -6.07 27.125 6.078 1 98.25 90 THR A C 1
ATOM 686 O O . THR A 1 90 ? -6.25 28.203 5.5 1 98.25 90 THR A O 1
ATOM 689 N N . VAL A 1 91 ? -5.117 26.281 5.699 1 98.62 91 VAL A N 1
ATOM 690 C CA . VAL A 1 91 ? -4.117 26.688 4.719 1 98.62 91 VAL A CA 1
ATOM 691 C C . VAL A 1 91 ? -4.746 26.734 3.326 1 98.62 91 VAL A C 1
ATOM 693 O O . VAL A 1 91 ? -4.402 27.594 2.508 1 98.62 91 VAL A O 1
ATOM 696 N N . ILE A 1 92 ? -5.633 25.781 3.096 1 98.38 92 ILE A N 1
ATOM 697 C CA . ILE A 1 92 ? -6.391 25.75 1.849 1 98.38 92 ILE A CA 1
ATOM 698 C C . ILE A 1 92 ? -7.879 25.922 2.143 1 98.38 92 ILE A C 1
ATOM 700 O O . ILE A 1 92 ? -8.32 25.688 3.271 1 98.38 92 ILE A O 1
ATOM 704 N N . ARG A 1 93 ? -8.578 26.25 1.164 1 97.56 93 ARG A N 1
ATOM 705 C CA . ARG A 1 93 ? -9.984 26.578 1.354 1 97.56 93 ARG A CA 1
ATOM 706 C C . ARG A 1 93 ? -10.836 25.312 1.388 1 97.56 93 ARG A C 1
ATOM 708 O O . ARG A 1 93 ? -11.875 25.266 2.053 1 97.56 93 ARG A O 1
ATOM 715 N N . GLU A 1 94 ? -10.383 24.266 0.776 1 94.25 94 GLU A N 1
ATOM 716 C CA . GLU A 1 94 ? -11.172 23.047 0.575 1 94.25 94 GLU A CA 1
ATOM 717 C C . GLU A 1 94 ? -10.898 22.016 1.67 1 94.25 94 GLU A C 1
ATOM 719 O O . GLU A 1 94 ? -10.023 22.219 2.514 1 94.25 94 GLU A O 1
ATOM 724 N N . GLU A 1 95 ? -11.781 21.031 1.683 1 91.38 95 GLU A N 1
ATOM 725 C CA . GLU A 1 95 ? -11.539 19.766 2.361 1 91.38 95 GLU A CA 1
ATOM 726 C C . GLU A 1 95 ? -10.992 18.719 1.396 1 91.38 95 GLU A C 1
ATOM 728 O O . GLU A 1 95 ? -11.68 18.312 0.453 1 91.38 95 GLU A O 1
ATOM 733 N N . GLY A 1 96 ? -9.797 18.219 1.711 1 92.06 96 GLY A N 1
ATOM 734 C CA . GLY A 1 96 ? -9.117 17.312 0.791 1 92.06 96 GLY A CA 1
ATOM 735 C C . GLY A 1 96 ? -9.906 16.062 0.48 1 92.06 96 GLY A C 1
ATOM 736 O O . GLY A 1 96 ? -9.961 15.625 -0.671 1 92.06 96 GLY A O 1
ATOM 737 N N . ILE A 1 97 ? -10.461 15.422 1.474 1 91.38 97 ILE A N 1
ATOM 738 C CA . ILE A 1 97 ? -11.141 14.148 1.271 1 91.38 97 ILE A CA 1
ATOM 739 C C . ILE A 1 97 ? -12.43 14.375 0.478 1 91.38 97 ILE A C 1
ATOM 741 O O . ILE A 1 97 ? -12.82 13.531 -0.334 1 91.38 97 ILE A O 1
ATOM 745 N N . ASP A 1 98 ? -13.102 15.492 0.693 1 92.19 98 ASP A N 1
ATOM 746 C CA . ASP A 1 98 ? -14.312 15.805 -0.056 1 92.19 98 ASP A CA 1
ATOM 747 C C . ASP A 1 98 ? -14 16.047 -1.531 1 92.19 98 ASP A C 1
ATOM 749 O O . ASP A 1 98 ? -14.758 15.633 -2.408 1 92.19 98 ASP A O 1
ATOM 753 N N . GLU A 1 99 ? -12.93 16.766 -1.744 1 94.25 99 GLU A N 1
ATOM 754 C CA . GLU A 1 99 ? -12.508 17 -3.121 1 94.25 99 GLU A CA 1
ATOM 755 C C . GLU A 1 99 ? -12.172 15.688 -3.824 1 94.25 99 GLU A C 1
ATOM 757 O O . GLU A 1 99 ? -12.5 15.5 -4.996 1 94.25 99 GLU A O 1
ATOM 762 N N . LEU A 1 100 ? -11.531 14.836 -3.061 1 95.69 100 LEU A N 1
ATOM 763 C CA . LEU A 1 100 ? -11.18 13.531 -3.605 1 95.69 100 LEU A CA 1
ATOM 764 C C . LEU A 1 100 ? -12.438 12.711 -3.904 1 95.69 100 LEU A C 1
ATOM 766 O O . LEU A 1 100 ? -12.531 12.078 -4.957 1 95.69 100 LEU A O 1
ATOM 770 N N . ALA A 1 101 ? -13.414 12.703 -3.014 1 95.94 101 ALA A N 1
ATOM 771 C CA . ALA A 1 101 ? -14.672 11.992 -3.203 1 95.94 101 ALA A CA 1
ATOM 772 C C . ALA A 1 101 ? -15.422 12.516 -4.426 1 95.94 101 ALA A C 1
ATOM 774 O O . ALA A 1 101 ? -15.938 11.734 -5.227 1 95.94 101 ALA A O 1
ATOM 775 N N . LYS A 1 102 ? -15.492 13.812 -4.578 1 95.06 102 LYS A N 1
ATOM 776 C CA . LYS A 1 102 ? -16.141 14.453 -5.719 1 95.06 102 LYS A CA 1
ATOM 777 C C . LYS A 1 102 ? -15.461 14.055 -7.027 1 95.06 102 LYS A C 1
ATOM 779 O O . LYS A 1 102 ? -16.125 13.727 -8.008 1 95.06 102 LYS A O 1
ATOM 784 N N . PHE A 1 103 ? -14.156 14.086 -7.012 1 96.19 103 PHE A N 1
ATOM 785 C CA . PHE A 1 103 ? -13.383 13.766 -8.203 1 96.19 103 PHE A CA 1
ATOM 786 C C . PHE A 1 103 ? -13.594 12.312 -8.617 1 96.19 103 PHE A C 1
ATOM 788 O O . PHE A 1 103 ? -13.602 11.992 -9.805 1 96.19 103 PHE A O 1
ATOM 795 N N . CYS A 1 104 ? -13.734 11.445 -7.617 1 96.25 104 CYS A N 1
ATOM 796 C CA . CYS A 1 104 ? -13.914 10.023 -7.863 1 96.25 104 CYS A CA 1
ATOM 797 C C . CYS A 1 104 ? -15.383 9.688 -8.094 1 96.25 104 CYS A C 1
ATOM 799 O O . CYS A 1 104 ? -15.734 8.531 -8.328 1 96.25 104 CYS A O 1
ATOM 801 N N . GLY A 1 105 ? -16.312 10.617 -7.949 1 94.69 105 GLY A N 1
ATOM 802 C CA . GLY A 1 105 ? -17.719 10.461 -8.305 1 94.69 105 GLY A CA 1
ATOM 803 C C . GLY A 1 105 ? -18.547 9.828 -7.207 1 94.69 105 GLY A C 1
ATOM 804 O O . GLY A 1 105 ? -19.594 9.234 -7.477 1 94.69 105 GLY A O 1
ATOM 805 N N . VAL A 1 106 ? -18.078 9.859 -5.965 1 95.12 106 VAL A N 1
ATOM 806 C CA . VAL A 1 106 ? -18.797 9.219 -4.875 1 95.12 106 VAL A CA 1
ATOM 807 C C . VAL A 1 106 ? -19.094 10.234 -3.771 1 95.12 106 VAL A C 1
ATOM 809 O O . VAL A 1 106 ? -19.125 9.875 -2.59 1 95.12 106 VAL A O 1
ATOM 812 N N . GLU A 1 107 ? -19.141 11.5 -4.062 1 92.31 107 GLU A N 1
ATOM 813 C CA . GLU A 1 107 ? -19.312 12.586 -3.102 1 92.31 107 GLU A CA 1
ATOM 814 C C . GLU A 1 107 ? -20.562 12.367 -2.238 1 92.31 107 GLU A C 1
ATOM 816 O O . GLU A 1 107 ? -20.516 12.562 -1.021 1 92.31 107 GLU A O 1
ATOM 821 N N . ASP A 1 108 ? -21.625 11.883 -2.746 1 90.12 108 ASP A N 1
ATOM 822 C CA . ASP A 1 108 ? -22.875 11.719 -2.02 1 90.12 108 ASP A CA 1
ATOM 823 C C . ASP A 1 108 ? -22.766 10.602 -0.984 1 90.12 108 ASP A C 1
ATOM 825 O O . ASP A 1 108 ? -23.203 10.766 0.157 1 90.12 108 ASP A O 1
ATOM 829 N N . ALA A 1 109 ? -22.219 9.539 -1.427 1 88.38 109 ALA A N 1
ATOM 830 C CA . ALA A 1 109 ? -22.047 8.406 -0.52 1 88.38 109 ALA A CA 1
ATOM 831 C C . ALA A 1 109 ? -21.156 8.773 0.66 1 88.38 109 ALA A C 1
ATOM 833 O O . ALA A 1 109 ? -21.438 8.398 1.801 1 88.38 109 ALA A O 1
ATOM 834 N N . VAL A 1 110 ? -20.125 9.461 0.384 1 88.31 110 VAL A N 1
ATOM 835 C CA . VAL A 1 110 ? -19.172 9.859 1.42 1 88.31 110 VAL A CA 1
ATOM 836 C C . VAL A 1 110 ? -19.828 10.867 2.357 1 88.31 110 VAL A C 1
ATOM 838 O O . VAL A 1 110 ? -19.641 10.812 3.574 1 88.31 110 VAL A O 1
ATOM 841 N N . SER A 1 111 ? -20.594 11.805 1.781 1 84.62 111 SER A N 1
ATOM 842 C CA . SER A 1 111 ? -21.266 12.805 2.59 1 84.62 111 SER A CA 1
ATOM 843 C C . SER A 1 111 ? -22.25 12.156 3.568 1 84.62 111 SER A C 1
ATOM 845 O O . SER A 1 111 ? -22.328 12.562 4.73 1 84.62 111 SER A O 1
ATOM 847 N N . GLU A 1 112 ? -22.906 11.188 3.154 1 81.25 112 GLU A N 1
ATOM 848 C CA . GLU A 1 112 ? -23.828 10.453 4.012 1 81.25 112 GLU A CA 1
ATOM 849 C C . GLU A 1 112 ? -23.094 9.734 5.137 1 81.25 112 GLU A C 1
ATOM 851 O O . GLU A 1 112 ? -23.531 9.766 6.289 1 81.25 112 GLU A O 1
ATOM 856 N N . MET A 1 113 ? -22 9.164 4.75 1 80.38 113 MET A N 1
ATOM 857 C CA . MET A 1 113 ? -21.188 8.453 5.738 1 80.38 113 MET A CA 1
ATOM 858 C C . MET A 1 113 ? -20.609 9.414 6.758 1 80.38 113 MET A C 1
ATOM 860 O O . MET A 1 113 ? -20.562 9.117 7.953 1 80.38 113 MET A O 1
ATOM 864 N N . THR A 1 114 ? -20.141 10.602 6.238 1 72.38 114 THR A N 1
ATOM 865 C CA . THR A 1 114 ? -19.547 11.609 7.109 1 72.38 114 THR A CA 1
ATOM 866 C C . THR A 1 114 ? -20.562 12.117 8.125 1 72.38 114 THR A C 1
ATOM 868 O O . THR A 1 114 ? -20.234 12.297 9.305 1 72.38 114 THR A O 1
ATOM 871 N N . ARG A 1 115 ? -21.734 12.32 7.68 1 71.94 115 ARG A N 1
ATOM 872 C CA . ARG A 1 115 ? -22.812 12.773 8.562 1 71.94 115 ARG A CA 1
ATOM 873 C C . ARG A 1 115 ? -23.078 11.75 9.664 1 71.94 115 ARG A C 1
ATOM 875 O O . ARG A 1 115 ? -23.297 12.117 10.82 1 71.94 115 ARG A O 1
ATOM 882 N N . ARG A 1 116 ? -22.953 10.562 9.336 1 69.56 116 ARG A N 1
ATOM 883 C CA . ARG A 1 116 ? -23.156 9.477 10.289 1 69.56 116 ARG A CA 1
ATOM 884 C C . ARG A 1 116 ? -21.984 9.383 11.266 1 69.56 116 ARG A C 1
ATOM 886 O O . ARG A 1 116 ? -22.188 9.195 12.469 1 69.56 116 ARG A O 1
ATOM 893 N N . ALA A 1 117 ? -20.844 9.484 10.688 1 64.19 117 ALA A N 1
ATOM 894 C CA . ALA A 1 117 ? -19.625 9.328 11.477 1 64.19 117 ALA A CA 1
ATOM 895 C C . ALA A 1 117 ? -19.438 10.508 12.43 1 64.19 117 ALA A C 1
ATOM 897 O O . ALA A 1 117 ? -19.062 10.32 13.594 1 64.19 117 ALA A O 1
ATOM 898 N N . MET A 1 118 ? -19.594 11.773 11.953 1 61 118 MET A N 1
ATOM 899 C CA . MET A 1 118 ? -19.391 12.984 12.75 1 61 118 MET A CA 1
ATOM 900 C C . MET A 1 118 ? -20.484 13.125 13.805 1 61 118 MET A C 1
ATOM 902 O O . MET A 1 118 ? -20.25 13.688 14.875 1 61 118 MET A O 1
ATOM 906 N N . GLY A 1 119 ? -21.812 12.711 13.453 1 55.62 119 GLY A N 1
ATOM 907 C CA . GLY A 1 119 ? -22.906 12.75 14.414 1 55.62 119 GLY A CA 1
ATOM 908 C C . GLY A 1 119 ? -22.75 11.727 15.523 1 55.62 119 GLY A C 1
ATOM 909 O O . GLY A 1 119 ? -23.453 11.805 16.531 1 55.62 119 GLY A O 1
ATOM 910 N N . GLY A 1 120 ? -21.906 10.773 15.336 1 55.28 120 GLY A N 1
ATOM 911 C CA . GLY A 1 120 ? -21.719 9.75 16.344 1 55.28 120 GLY A CA 1
ATOM 912 C C . GLY A 1 120 ? -20.281 9.68 16.859 1 55.28 120 GLY A C 1
ATOM 913 O O . GLY A 1 120 ? -19.438 10.5 16.469 1 55.28 120 GLY A O 1
ATOM 914 N N . ALA A 1 121 ? -20.062 8.961 17.859 1 64.5 121 ALA A N 1
ATOM 915 C CA . ALA A 1 121 ? -18.781 8.703 18.516 1 64.5 121 ALA A CA 1
ATOM 916 C C . ALA A 1 121 ? -17.906 7.773 17.672 1 64.5 121 ALA A C 1
ATOM 918 O O . ALA A 1 121 ? -17.562 6.68 18.125 1 64.5 121 ALA A O 1
ATOM 919 N N . VAL A 1 122 ? -17.875 8.062 16.391 1 75.56 122 VAL A N 1
ATOM 920 C CA . VAL A 1 122 ? -17.016 7.184 15.609 1 75.56 122 VAL A CA 1
ATOM 921 C C . VAL A 1 122 ? -15.578 7.684 15.664 1 75.56 122 VAL A C 1
ATOM 923 O O . VAL A 1 122 ? -15.312 8.859 15.406 1 75.56 122 VAL A O 1
ATOM 926 N N . PRO A 1 123 ? -14.734 6.758 16.125 1 83.88 123 PRO A N 1
ATOM 927 C CA . PRO A 1 123 ? -13.328 7.156 16.141 1 83.88 123 PRO A CA 1
ATOM 928 C C . PRO A 1 123 ? -12.828 7.594 14.758 1 83.88 123 PRO A C 1
ATOM 930 O O . PRO A 1 123 ? -13.312 7.09 13.734 1 83.88 123 PRO A O 1
ATOM 933 N N . PHE A 1 124 ? -11.961 8.5 14.742 1 85.38 124 PHE A N 1
ATOM 934 C CA . PHE A 1 124 ? -11.461 9.117 13.523 1 85.38 124 PHE A CA 1
ATOM 935 C C . PHE A 1 124 ? -10.969 8.062 12.539 1 85.38 124 PHE A C 1
ATOM 937 O O . PHE A 1 124 ? -11.328 8.086 11.359 1 85.38 124 PHE A O 1
ATOM 944 N N . LYS A 1 125 ? -10.133 7.168 13.039 1 91.62 125 LYS A N 1
ATOM 945 C CA . LYS A 1 125 ? -9.555 6.145 12.18 1 91.62 125 LYS A CA 1
ATOM 946 C C . LYS A 1 125 ? -10.641 5.309 11.508 1 91.62 125 LYS A C 1
ATOM 948 O O . LYS A 1 125 ? -10.547 4.996 10.32 1 91.62 125 LYS A O 1
ATOM 953 N N . ALA A 1 126 ? -11.594 4.969 12.258 1 90.38 126 ALA A N 1
ATOM 954 C CA . ALA A 1 126 ? -12.703 4.191 11.719 1 90.38 126 ALA A CA 1
ATOM 955 C C . ALA A 1 126 ? -13.461 4.977 10.648 1 90.38 126 ALA A C 1
ATOM 957 O O . ALA A 1 126 ? -13.828 4.426 9.609 1 90.38 126 ALA A O 1
ATOM 958 N N . ALA A 1 127 ? -13.734 6.199 10.961 1 88.19 127 ALA A N 1
ATOM 959 C CA . ALA A 1 127 ? -14.43 7.059 10 1 88.19 127 ALA A CA 1
ATOM 960 C C . ALA A 1 127 ? -13.625 7.199 8.711 1 88.19 127 ALA A C 1
ATOM 962 O O . ALA A 1 127 ? -14.18 7.129 7.613 1 88.19 127 ALA A O 1
ATOM 963 N N . LEU A 1 128 ? -12.32 7.461 8.844 1 92.25 128 LEU A N 1
ATOM 964 C CA . LEU A 1 128 ? -11.438 7.586 7.691 1 92.25 128 LEU A CA 1
ATOM 965 C C . LEU A 1 128 ? -11.445 6.305 6.863 1 92.25 128 LEU A C 1
ATOM 967 O O . LEU A 1 128 ? -11.523 6.355 5.633 1 92.25 128 LEU A O 1
ATOM 971 N N . THR A 1 129 ? -11.352 5.184 7.559 1 93.69 129 THR A N 1
ATOM 972 C CA . THR A 1 129 ? -11.359 3.879 6.91 1 93.69 129 THR A CA 1
ATOM 973 C C . THR A 1 129 ? -12.633 3.684 6.09 1 93.69 129 THR A C 1
ATOM 975 O O . THR A 1 129 ? -12.578 3.234 4.945 1 93.69 129 THR A O 1
ATOM 978 N N . GLU A 1 130 ? -13.719 4.035 6.656 1 91.62 130 GLU A N 1
ATOM 979 C CA . GLU A 1 130 ? -15.008 3.861 5.984 1 91.62 130 GLU A CA 1
ATOM 980 C C . GLU A 1 130 ? -15.117 4.773 4.77 1 91.62 130 GLU A C 1
ATOM 982 O O . GLU A 1 130 ? -15.625 4.363 3.725 1 91.62 130 GLU A O 1
ATOM 987 N N . ARG A 1 131 ? -14.703 5.992 4.922 1 93.56 131 ARG A N 1
ATOM 988 C CA . ARG A 1 131 ? -14.773 6.934 3.811 1 93.56 131 ARG A CA 1
ATOM 989 C C . ARG A 1 131 ? -13.883 6.48 2.656 1 93.56 131 ARG A C 1
ATOM 991 O O . ARG A 1 131 ? -14.312 6.496 1.498 1 93.56 131 ARG A O 1
ATOM 998 N N . LEU A 1 132 ? -12.719 6.035 2.977 1 96.06 132 LEU A N 1
ATOM 999 C CA . LEU A 1 132 ? -11.781 5.605 1.943 1 96.06 132 LEU A CA 1
ATOM 1000 C C . LEU A 1 132 ? -12.25 4.309 1.288 1 96.06 132 LEU A C 1
ATOM 1002 O O . LEU A 1 132 ? -11.969 4.066 0.114 1 96.06 132 LEU A O 1
ATOM 1006 N N . ALA A 1 133 ? -12.969 3.486 2.08 1 94.12 133 ALA A N 1
ATOM 1007 C CA . ALA A 1 133 ? -13.523 2.256 1.526 1 94.12 133 ALA A CA 1
ATOM 1008 C C . ALA A 1 133 ? -14.562 2.559 0.449 1 94.12 133 ALA A C 1
ATOM 1010 O O . ALA A 1 133 ? -14.773 1.755 -0.462 1 94.12 133 ALA A O 1
ATOM 1011 N N . LEU A 1 134 ? -15.164 3.701 0.517 1 94.38 134 LEU A N 1
ATOM 1012 C CA . LEU A 1 134 ? -16.125 4.141 -0.484 1 94.38 134 LEU A CA 1
ATOM 1013 C C . LEU A 1 134 ? -15.422 4.82 -1.656 1 94.38 134 LEU A C 1
ATOM 1015 O O . LEU A 1 134 ? -15.797 4.613 -2.812 1 94.38 134 LEU A O 1
ATOM 1019 N N . ILE A 1 135 ? -14.445 5.602 -1.411 1 96.5 135 ILE A N 1
ATOM 1020 C CA . ILE A 1 135 ? -13.797 6.41 -2.438 1 96.5 135 ILE A CA 1
ATOM 1021 C C . ILE A 1 135 ? -12.891 5.527 -3.297 1 96.5 135 ILE A C 1
ATOM 1023 O O . ILE A 1 135 ? -12.977 5.559 -4.527 1 96.5 135 ILE A O 1
ATOM 1027 N N . GLN A 1 136 ? -11.945 4.715 -2.576 1 97.25 136 GLN A N 1
ATOM 1028 C CA . GLN A 1 136 ? -10.977 3.818 -3.203 1 97.25 136 GLN A CA 1
ATOM 1029 C C . GLN A 1 136 ? -10.281 4.492 -4.383 1 97.25 136 GLN A C 1
ATOM 1031 O O . GLN A 1 136 ? -10.336 3.992 -5.508 1 97.25 136 GLN A O 1
ATOM 1036 N N . PRO A 1 137 ? -9.695 5.617 -4.074 1 98 137 PRO A N 1
ATOM 1037 C CA . PRO A 1 137 ? -9.062 6.344 -5.18 1 98 137 PRO A CA 1
ATOM 1038 C C . PRO A 1 137 ? -7.875 5.598 -5.777 1 98 137 PRO A C 1
ATOM 1040 O O . PRO A 1 137 ? -7.062 5.031 -5.039 1 98 137 PRO A O 1
ATOM 1043 N N . SER A 1 138 ? -7.785 5.645 -7.145 1 98 138 SER A N 1
ATOM 1044 C CA . SER A 1 138 ? -6.566 5.164 -7.785 1 98 138 SER A CA 1
ATOM 1045 C C . SER A 1 138 ? -5.449 6.199 -7.703 1 98 138 SER A C 1
ATOM 1047 O O . SER A 1 138 ? -5.715 7.387 -7.488 1 98 138 SER A O 1
ATOM 1049 N N . ARG A 1 139 ? -4.242 5.73 -7.867 1 97.5 139 ARG A N 1
ATOM 1050 C CA . ARG A 1 139 ? -3.109 6.648 -7.891 1 97.5 139 ARG A CA 1
ATOM 1051 C C . ARG A 1 139 ? -3.281 7.699 -8.984 1 97.5 139 ARG A C 1
ATOM 1053 O O . ARG A 1 139 ? -2.994 8.875 -8.766 1 97.5 139 ARG A O 1
ATOM 1060 N N . GLU A 1 140 ? -3.697 7.254 -10.109 1 97.19 140 GLU A N 1
ATOM 1061 C CA . GLU A 1 140 ? -3.924 8.156 -11.227 1 97.19 140 GLU A CA 1
ATOM 1062 C C . GLU A 1 140 ? -4.965 9.219 -10.883 1 97.19 140 GLU A C 1
ATOM 1064 O O . GLU A 1 140 ? -4.816 10.391 -11.242 1 97.19 140 GLU A O 1
ATOM 1069 N N . GLN A 1 141 ? -5.996 8.852 -10.281 1 97.38 141 GLN A N 1
ATOM 1070 C CA . GLN A 1 141 ? -7.039 9.789 -9.898 1 97.38 141 GLN A CA 1
ATOM 1071 C C . GLN A 1 141 ? -6.5 10.844 -8.938 1 97.38 141 GLN A C 1
ATOM 1073 O O . GLN A 1 141 ? -6.816 12.031 -9.062 1 97.38 141 GLN A O 1
ATOM 1078 N N . VAL A 1 142 ? -5.707 10.398 -7.957 1 97.56 142 VAL A N 1
ATOM 1079 C CA . VAL A 1 142 ? -5.109 11.344 -7.02 1 97.56 142 VAL A CA 1
ATOM 1080 C C . VAL A 1 142 ? -4.191 12.305 -7.77 1 97.56 142 VAL A C 1
ATOM 1082 O O . VAL A 1 142 ? -4.238 13.523 -7.543 1 97.56 142 VAL A O 1
ATOM 1085 N N . GLN A 1 143 ? -3.402 11.781 -8.672 1 97.19 143 GLN A N 1
ATOM 1086 C CA . GLN A 1 143 ? -2.502 12.594 -9.477 1 97.19 143 GLN A CA 1
ATOM 1087 C C . GLN A 1 143 ? -3.279 13.617 -10.305 1 97.19 143 GLN A C 1
ATOM 1089 O O . GLN A 1 143 ? -2.891 14.781 -10.383 1 97.19 143 GLN A O 1
ATOM 1094 N N . ARG A 1 144 ? -4.297 13.156 -10.891 1 97.06 144 ARG A N 1
ATOM 1095 C CA . ARG A 1 144 ? -5.105 14.031 -11.734 1 97.06 144 ARG A CA 1
ATOM 1096 C C . ARG A 1 144 ? -5.789 15.117 -10.906 1 97.06 144 ARG A C 1
ATOM 1098 O O . ARG A 1 144 ? -5.895 16.266 -11.344 1 97.06 144 ARG A O 1
ATOM 1105 N N . LEU A 1 145 ? -6.301 14.75 -9.773 1 97.25 145 LEU A N 1
ATOM 1106 C CA . LEU A 1 145 ? -6.902 15.75 -8.891 1 97.25 145 LEU A CA 1
ATOM 1107 C C . LEU A 1 145 ? -5.922 16.875 -8.609 1 97.25 145 LEU A C 1
ATOM 1109 O O . LEU A 1 145 ? -6.27 18.062 -8.727 1 97.25 145 LEU A O 1
ATOM 1113 N N . ILE A 1 146 ? -4.691 16.547 -8.25 1 96.06 146 ILE A N 1
ATOM 1114 C CA . ILE A 1 146 ? -3.666 17.516 -7.879 1 96.06 146 ILE A CA 1
ATOM 1115 C C . ILE A 1 146 ? -3.275 18.344 -9.094 1 96.06 146 ILE A C 1
ATOM 1117 O O . ILE A 1 146 ? -3.08 19.562 -8.984 1 96.06 146 ILE A O 1
ATOM 1121 N N . ALA A 1 147 ? -3.23 17.719 -10.258 1 95.69 147 ALA A N 1
ATOM 1122 C CA . ALA A 1 147 ? -2.771 18.391 -11.477 1 95.69 147 ALA A CA 1
ATOM 1123 C C . ALA A 1 147 ? -3.869 19.266 -12.062 1 95.69 147 ALA A C 1
ATOM 1125 O O . ALA A 1 147 ? -3.604 20.391 -12.516 1 95.69 147 ALA A O 1
ATOM 1126 N N . GLU A 1 148 ? -5.051 18.812 -12.078 1 95.88 148 GLU A N 1
ATOM 1127 C CA . GLU A 1 148 ? -6.133 19.469 -12.805 1 95.88 148 GLU A CA 1
ATOM 1128 C C . GLU A 1 148 ? -6.957 20.359 -11.883 1 95.88 148 GLU A C 1
ATOM 1130 O O . GLU A 1 148 ? -7.531 21.359 -12.328 1 95.88 148 GLU A O 1
ATOM 1135 N N . HIS A 1 149 ? -7.02 19.969 -10.641 1 94.81 149 HIS A N 1
ATOM 1136 C CA . HIS A 1 149 ? -7.824 20.719 -9.672 1 94.81 149 HIS A CA 1
ATOM 1137 C C . HIS A 1 149 ? -7.07 20.922 -8.367 1 94.81 149 HIS A C 1
ATOM 1139 O O . HIS A 1 149 ? -7.535 20.5 -7.305 1 94.81 149 HIS A O 1
ATOM 1145 N N . PRO A 1 150 ? -5.957 21.594 -8.445 1 94.38 150 PRO A N 1
ATOM 1146 C CA . PRO A 1 150 ? -5.195 21.797 -7.215 1 94.38 150 PRO A CA 1
ATOM 1147 C C . PRO A 1 150 ? -5.961 22.625 -6.18 1 94.38 150 PRO A C 1
ATOM 1149 O O . PRO A 1 150 ? -6.797 23.453 -6.547 1 94.38 150 PRO A O 1
ATOM 1152 N N . PRO A 1 151 ? -5.691 22.375 -4.91 1 95.38 151 PRO A N 1
ATOM 1153 C CA . PRO A 1 151 ? -6.363 23.172 -3.879 1 95.38 151 PRO A CA 1
ATOM 1154 C C . PRO A 1 151 ? -5.969 24.656 -3.928 1 95.38 151 PRO A C 1
ATOM 1156 O O . PRO A 1 151 ? -4.855 24.984 -4.34 1 95.38 151 PRO A O 1
ATOM 1159 N N . HIS A 1 152 ? -6.895 25.531 -3.492 1 97.19 152 HIS A N 1
ATOM 1160 C CA . HIS A 1 152 ? -6.641 26.969 -3.445 1 97.19 152 HIS A CA 1
ATOM 1161 C C . HIS A 1 152 ? -6.07 27.375 -2.094 1 97.19 152 HIS A C 1
ATOM 1163 O O . HIS A 1 152 ? -6.668 27.109 -1.052 1 97.19 152 HIS A O 1
ATOM 1169 N N . LEU A 1 153 ? -5.051 28.078 -2.197 1 98.31 153 LEU A N 1
ATOM 1170 C CA . LEU A 1 153 ? -4.473 28.609 -0.97 1 98.31 153 LEU A CA 1
ATOM 1171 C C . LEU A 1 153 ? -5.383 29.672 -0.353 1 98.31 153 LEU A C 1
ATOM 1173 O O . LEU A 1 153 ? -5.977 30.484 -1.069 1 98.31 153 LEU A O 1
ATOM 1177 N N . THR A 1 154 ? -5.461 29.641 0.926 1 98.56 154 THR A N 1
ATOM 1178 C CA . THR A 1 154 ? -6.168 30.719 1.623 1 98.56 154 THR A CA 1
ATOM 1179 C C . THR A 1 154 ? -5.434 32.031 1.456 1 98.56 154 THR A C 1
ATOM 1181 O O . THR A 1 154 ? -4.207 32.094 1.572 1 98.56 154 THR A O 1
ATOM 1184 N N . PRO A 1 155 ? -6.16 33.094 1.246 1 97.75 155 PRO A N 1
ATOM 1185 C CA . PRO A 1 155 ? -5.504 34.406 1.076 1 97.75 155 PRO A CA 1
ATOM 1186 C C . PRO A 1 155 ? -4.633 34.781 2.27 1 97.75 155 PRO A C 1
ATOM 1188 O O . PRO A 1 155 ? -5.039 34.594 3.42 1 97.75 155 PRO A O 1
ATOM 1191 N N . GLY A 1 156 ? -3.467 35.25 1.949 1 97.62 156 GLY A N 1
ATOM 1192 C CA . GLY A 1 156 ? -2.582 35.781 2.986 1 97.62 156 GLY A CA 1
ATOM 1193 C C . GLY A 1 156 ? -1.619 34.719 3.514 1 97.62 156 GLY A C 1
ATOM 1194 O O . GLY A 1 156 ? -0.636 35.062 4.18 1 97.62 156 GLY A O 1
ATOM 1195 N N . ILE A 1 157 ? -1.845 33.438 3.207 1 98.5 157 ILE A N 1
ATOM 1196 C CA . ILE A 1 157 ? -1.065 32.375 3.811 1 98.5 157 ILE A CA 1
ATOM 1197 C C . ILE A 1 157 ? 0.356 32.375 3.254 1 98.5 157 ILE A C 1
ATOM 1199 O O . ILE A 1 157 ? 1.317 32.125 3.979 1 98.5 157 ILE A O 1
ATOM 1203 N N . ARG A 1 158 ? 0.479 32.656 1.972 1 98.06 158 ARG A N 1
ATOM 1204 C CA . ARG A 1 158 ? 1.805 32.688 1.363 1 98.06 158 ARG A CA 1
ATOM 1205 C C . ARG A 1 158 ? 2.684 33.75 2.025 1 98.06 158 ARG A C 1
ATOM 1207 O O . ARG A 1 158 ? 3.842 33.469 2.352 1 98.06 158 ARG A O 1
ATOM 1214 N N . GLU A 1 159 ? 2.158 34.906 2.197 1 97.62 159 GLU A N 1
ATOM 1215 C CA . GLU A 1 159 ? 2.881 36.031 2.828 1 97.62 159 GLU A CA 1
ATOM 1216 C C . GLU A 1 159 ? 3.217 35.688 4.281 1 97.62 159 GLU A C 1
ATOM 1218 O O . GLU A 1 159 ? 4.324 35.969 4.742 1 97.62 159 GLU A O 1
ATOM 1223 N N . LEU A 1 160 ? 2.281 35.125 4.953 1 98 160 LEU A N 1
ATOM 1224 C CA . LEU A 1 160 ? 2.488 34.781 6.359 1 98 160 LEU A CA 1
ATOM 1225 C C . LEU A 1 160 ? 3.607 33.781 6.516 1 98 160 LEU A C 1
ATOM 1227 O O . LEU A 1 160 ? 4.512 33.969 7.332 1 98 160 LEU A O 1
ATOM 1231 N N . VAL A 1 161 ? 3.559 32.688 5.746 1 98.31 161 VAL A N 1
ATOM 1232 C CA . VAL A 1 161 ? 4.562 31.641 5.82 1 98.31 161 VAL A CA 1
ATOM 1233 C C . VAL A 1 161 ? 5.938 32.219 5.484 1 98.31 161 VAL A C 1
ATOM 1235 O O . VAL A 1 161 ? 6.922 31.922 6.176 1 98.31 161 VAL A O 1
ATOM 1238 N N . SER A 1 162 ? 6.016 33.031 4.461 1 97.75 162 SER A N 1
ATOM 1239 C CA . SER A 1 162 ? 7.27 33.656 4.062 1 97.75 162 SER A CA 1
ATOM 1240 C C . SER A 1 162 ? 7.844 34.5 5.188 1 97.75 162 SER A C 1
ATOM 1242 O O . SER A 1 162 ? 9.047 34.469 5.469 1 97.75 162 SER A O 1
ATOM 1244 N N . ARG A 1 163 ? 7.047 35.281 5.82 1 96.88 163 ARG A N 1
ATOM 1245 C CA . ARG A 1 163 ? 7.484 36.156 6.906 1 96.88 163 ARG A CA 1
ATOM 1246 C C . ARG A 1 163 ? 7.977 35.344 8.102 1 96.88 163 ARG A C 1
ATOM 1248 O O . ARG A 1 163 ? 8.961 35.719 8.742 1 96.88 163 ARG A O 1
ATOM 1255 N N . LEU A 1 164 ? 7.262 34.281 8.422 1 97.69 164 LEU A N 1
ATOM 1256 C CA . LEU A 1 164 ? 7.688 33.375 9.5 1 97.69 164 LEU A CA 1
ATOM 1257 C C . LEU A 1 164 ? 9.055 32.781 9.195 1 97.69 164 LEU A C 1
ATOM 1259 O O . LEU A 1 164 ? 9.93 32.781 10.062 1 97.69 164 LEU A O 1
ATOM 1263 N N . GLN A 1 165 ? 9.195 32.312 7.996 1 97.38 165 GLN A N 1
ATOM 1264 C CA . GLN A 1 165 ? 10.461 31.719 7.586 1 97.38 165 GLN A CA 1
ATOM 1265 C C . GLN A 1 165 ? 11.594 32.75 7.617 1 97.38 165 GLN A C 1
ATOM 1267 O O . GLN A 1 165 ? 12.727 32.406 7.988 1 97.38 165 GLN A O 1
ATOM 1272 N N . GLU A 1 166 ? 11.352 33.969 7.234 1 96.25 166 GLU A N 1
ATOM 1273 C CA . GLU A 1 166 ? 12.336 35.031 7.305 1 96.25 166 GLU A CA 1
ATOM 1274 C C . GLU A 1 166 ? 12.805 35.281 8.742 1 96.25 166 GLU A C 1
ATOM 1276 O O . GLU A 1 166 ? 13.938 35.719 8.969 1 96.25 166 GLU A O 1
ATOM 1281 N N . ARG A 1 167 ? 11.945 35 9.641 1 95.56 167 ARG A N 1
ATOM 1282 C CA . ARG A 1 167 ? 12.25 35.188 11.055 1 95.56 167 ARG A CA 1
ATOM 1283 C C . ARG A 1 167 ? 12.812 33.906 11.664 1 95.56 167 ARG A C 1
ATOM 1285 O O . ARG A 1 167 ? 12.914 33.781 12.891 1 95.56 167 ARG A O 1
ATOM 1292 N N . ASN A 1 168 ? 13.094 32.906 10.805 1 96 168 ASN A N 1
ATOM 1293 C CA . ASN A 1 168 ? 13.688 31.641 11.18 1 96 168 ASN A CA 1
ATOM 1294 C C . ASN A 1 168 ? 12.75 30.812 12.062 1 96 168 ASN A C 1
ATOM 1296 O O . ASN A 1 168 ? 13.203 30.109 12.969 1 96 168 ASN A O 1
ATOM 1300 N N . VAL A 1 169 ? 11.531 31.094 11.953 1 97.56 169 VAL A N 1
ATOM 1301 C CA . VAL A 1 169 ? 10.508 30.266 12.586 1 97.56 169 VAL A CA 1
ATOM 1302 C C . VAL A 1 169 ? 10.219 29.047 11.703 1 97.56 169 VAL A C 1
ATOM 1304 O O . VAL A 1 169 ? 9.984 29.188 10.5 1 97.56 169 VAL A O 1
ATOM 1307 N N . GLN A 1 170 ? 10.242 27.812 12.258 1 98.06 170 GLN A N 1
ATOM 1308 C CA . GLN A 1 170 ? 9.938 26.609 11.492 1 98.06 170 GLN A CA 1
ATOM 1309 C C . GLN A 1 170 ? 8.43 26.469 11.266 1 98.06 170 GLN A C 1
ATOM 1311 O O . GLN A 1 170 ? 7.641 26.656 12.188 1 98.06 170 GLN A O 1
ATOM 1316 N N . VAL A 1 171 ? 8.141 26.203 10.016 1 98.81 171 VAL A N 1
ATOM 1317 C CA . VAL A 1 171 ? 6.727 26.062 9.68 1 98.81 171 VAL A CA 1
ATOM 1318 C C . VAL A 1 171 ? 6.418 24.609 9.344 1 98.81 171 VAL A C 1
ATOM 1320 O O . VAL A 1 171 ? 7.113 24 8.531 1 98.81 171 VAL A O 1
ATOM 1323 N N . PHE A 1 172 ? 5.34 24.031 9.945 1 98.81 172 PHE A N 1
ATOM 1324 C CA . PHE A 1 172 ? 4.906 22.656 9.727 1 98.81 172 PHE A CA 1
ATOM 1325 C C . PHE A 1 172 ? 3.457 22.609 9.266 1 98.81 172 PHE A C 1
ATOM 1327 O O . PHE A 1 172 ? 2.637 23.422 9.695 1 98.81 172 PHE A O 1
ATOM 1334 N N . LEU A 1 173 ? 3.195 21.672 8.367 1 98.88 173 LEU A N 1
ATOM 1335 C CA . LEU A 1 173 ? 1.822 21.344 8 1 98.88 173 LEU A CA 1
ATOM 1336 C C . LEU A 1 173 ? 1.398 20.016 8.633 1 98.88 173 LEU A C 1
ATOM 1338 O O . LEU A 1 173 ? 2.041 18.984 8.422 1 98.88 173 LEU A O 1
ATOM 1342 N N . ILE A 1 174 ? 0.361 20.062 9.445 1 98.5 174 ILE A N 1
ATOM 1343 C CA . ILE A 1 174 ? -0.204 18.875 10.07 1 98.5 174 ILE A CA 1
ATOM 1344 C C . ILE A 1 174 ? -1.661 18.703 9.641 1 98.5 174 ILE A C 1
ATOM 1346 O O . ILE A 1 174 ? -2.494 19.578 9.914 1 98.5 174 ILE A O 1
ATOM 1350 N N . SER A 1 175 ? -1.946 17.578 9.047 1 97.06 175 SER A N 1
ATOM 1351 C CA . SER A 1 175 ? -3.285 17.422 8.484 1 97.06 175 SER A CA 1
ATOM 1352 C C . SER A 1 175 ? -3.773 15.992 8.617 1 97.06 175 SER A C 1
ATOM 1354 O O . SER A 1 175 ? -2.984 15.047 8.508 1 97.06 175 SER A O 1
ATOM 1356 N N . GLY A 1 176 ? -5.062 15.898 8.875 1 94.12 176 GLY A N 1
ATOM 1357 C CA . GLY A 1 176 ? -5.699 14.602 8.773 1 94.12 176 GLY A CA 1
ATOM 1358 C C . GLY A 1 176 ? -6 14.195 7.34 1 94.12 176 GLY A C 1
ATOM 1359 O O . GLY A 1 176 ? -6.531 13.109 7.09 1 94.12 176 GLY A O 1
ATOM 1360 N N . GLY A 1 177 ? -5.668 14.992 6.441 1 94.56 177 GLY A N 1
ATOM 1361 C CA . GLY A 1 177 ? -5.832 14.672 5.031 1 94.56 177 GLY A CA 1
ATOM 1362 C C . GLY A 1 177 ? -4.691 13.844 4.473 1 94.56 177 GLY A C 1
ATOM 1363 O O . GLY A 1 177 ? -4.047 13.086 5.203 1 94.56 177 GLY A O 1
ATOM 1364 N N . PHE A 1 178 ? -4.52 14 3.191 1 97.12 178 PHE A N 1
ATOM 1365 C CA . PHE A 1 178 ? -3.605 13.07 2.541 1 97.12 178 PHE A CA 1
ATOM 1366 C C . PHE A 1 178 ? -2.303 13.766 2.162 1 97.12 178 PHE A C 1
ATOM 1368 O O . PHE A 1 178 ? -2.32 14.82 1.525 1 97.12 178 PHE A O 1
ATOM 1375 N N . ARG A 1 179 ? -1.223 13.07 2.465 1 97.5 179 ARG A N 1
ATOM 1376 C CA . ARG A 1 179 ? 0.116 13.625 2.295 1 97.5 179 ARG A CA 1
ATOM 1377 C C . ARG A 1 179 ? 0.364 14.023 0.842 1 97.5 179 ARG A C 1
ATOM 1379 O O . ARG A 1 179 ? 1.043 15.016 0.569 1 97.5 179 ARG A O 1
ATOM 1386 N N . SER A 1 180 ? -0.138 13.242 -0.133 1 96.62 180 SER A N 1
ATOM 1387 C CA . SER A 1 180 ? 0.03 13.562 -1.547 1 96.62 180 SER A CA 1
ATOM 1388 C C . SER A 1 180 ? -0.496 14.953 -1.868 1 96.62 180 SER A C 1
ATOM 1390 O O . SER A 1 180 ? 0.144 15.711 -2.6 1 96.62 180 SER A O 1
ATOM 1392 N N . ILE A 1 181 ? -1.553 15.344 -1.303 1 95.62 181 ILE A N 1
ATOM 1393 C CA . ILE A 1 181 ? -2.164 16.656 -1.534 1 95.62 181 ILE A CA 1
ATOM 1394 C C . ILE A 1 181 ? -1.438 17.719 -0.712 1 95.62 181 ILE A C 1
ATOM 1396 O O . ILE A 1 181 ? -1.097 18.781 -1.229 1 95.62 181 ILE A O 1
ATOM 1400 N N . VAL A 1 182 ? -1.182 17.406 0.513 1 98 182 VAL A N 1
ATOM 1401 C CA . VAL A 1 182 ? -0.583 18.359 1.446 1 98 182 VAL A CA 1
ATOM 1402 C C . VAL A 1 182 ? 0.827 18.719 0.986 1 98 182 VAL A C 1
ATOM 1404 O O . VAL A 1 182 ? 1.258 19.859 1.121 1 98 182 VAL A O 1
ATOM 1407 N N . GLU A 1 183 ? 1.534 17.781 0.476 1 97.62 183 GLU A N 1
ATOM 1408 C CA . GLU A 1 183 ? 2.883 18.031 -0.019 1 97.62 183 GLU A CA 1
ATOM 1409 C C . GLU A 1 183 ? 2.861 18.984 -1.212 1 97.62 183 GLU A C 1
ATOM 1411 O O . GLU A 1 183 ? 3.775 19.797 -1.385 1 97.62 183 GLU A O 1
ATOM 1416 N N . HIS A 1 184 ? 1.896 18.812 -2.031 1 96.81 184 HIS A N 1
ATOM 1417 C CA . HIS A 1 184 ? 1.739 19.75 -3.137 1 96.81 184 HIS A CA 1
ATOM 1418 C C . HIS A 1 184 ? 1.542 21.172 -2.627 1 96.81 184 HIS A C 1
ATOM 1420 O O . HIS A 1 184 ? 2.156 22.109 -3.141 1 96.81 184 HIS A O 1
ATOM 1426 N N . VAL A 1 185 ? 0.716 21.281 -1.654 1 97.88 185 VAL A N 1
ATOM 1427 C CA . VAL A 1 185 ? 0.47 22.578 -1.017 1 97.88 185 VAL A CA 1
ATOM 1428 C C . VAL A 1 185 ? 1.763 23.109 -0.398 1 97.88 185 VAL A C 1
ATOM 1430 O O . VAL A 1 185 ? 2.1 24.281 -0.554 1 97.88 185 VAL A O 1
ATOM 1433 N N . ALA A 1 186 ? 2.475 22.266 0.283 1 98.56 186 ALA A N 1
ATOM 1434 C CA . ALA A 1 186 ? 3.736 22.625 0.921 1 98.56 186 ALA A CA 1
ATOM 1435 C C . ALA A 1 186 ? 4.734 23.156 -0.103 1 98.56 186 ALA A C 1
ATOM 1437 O O . ALA A 1 186 ? 5.43 24.141 0.154 1 98.56 186 ALA A O 1
ATOM 1438 N N . SER A 1 187 ? 4.738 22.516 -1.209 1 97.75 187 SER A N 1
ATOM 1439 C CA . SER A 1 187 ? 5.664 22.938 -2.258 1 97.75 187 SER A CA 1
ATOM 1440 C C . SER A 1 187 ? 5.355 24.359 -2.734 1 97.75 187 SER A C 1
ATOM 1442 O O . SER A 1 187 ? 6.27 25.141 -2.996 1 97.75 187 SER A O 1
ATOM 1444 N N . LYS A 1 188 ? 4.172 24.719 -2.793 1 97.44 188 LYS A N 1
ATOM 1445 C CA . LYS A 1 188 ? 3.754 26.047 -3.215 1 97.44 188 LYS A CA 1
ATOM 1446 C C . LYS A 1 188 ? 4.141 27.094 -2.176 1 97.44 188 LYS A C 1
ATOM 1448 O O . LYS A 1 188 ? 4.277 28.281 -2.502 1 97.44 188 LYS A O 1
ATOM 1453 N N . LEU A 1 189 ? 4.344 26.672 -0.983 1 98.31 189 LEU A N 1
ATOM 1454 C CA . LEU A 1 189 ? 4.648 27.594 0.116 1 98.31 189 LEU A CA 1
ATOM 1455 C C . LEU A 1 189 ? 6.117 27.5 0.507 1 98.31 189 LEU A C 1
ATOM 1457 O O . LEU A 1 189 ? 6.531 28.062 1.519 1 98.31 189 LEU A O 1
ATOM 1461 N N . ASN A 1 190 ? 6.859 26.688 -0.254 1 98 190 ASN A N 1
ATOM 1462 C CA . ASN A 1 190 ? 8.281 26.484 0.001 1 98 190 ASN A CA 1
ATOM 1463 C C . ASN A 1 190 ? 8.523 25.859 1.378 1 98 190 ASN A C 1
ATOM 1465 O O . ASN A 1 190 ? 9.422 26.281 2.1 1 98 190 ASN A O 1
ATOM 1469 N N . ILE A 1 191 ? 7.676 25.031 1.773 1 98.38 191 ILE A N 1
ATOM 1470 C CA . ILE A 1 191 ? 7.836 24.234 2.988 1 98.38 191 ILE A CA 1
ATOM 1471 C C . ILE A 1 191 ? 8.391 22.859 2.637 1 98.38 191 ILE A C 1
ATOM 1473 O O . ILE A 1 191 ? 7.852 22.172 1.772 1 98.38 191 ILE A O 1
ATOM 1477 N N . PRO A 1 192 ? 9.477 22.484 3.258 1 97.81 192 PRO A N 1
ATOM 1478 C CA . PRO A 1 192 ? 10.055 21.188 2.912 1 97.81 192 PRO A CA 1
ATOM 1479 C C . PRO A 1 192 ? 9.133 20.016 3.254 1 97.81 192 PRO A C 1
ATOM 1481 O O . PRO A 1 192 ? 8.391 20.078 4.242 1 97.81 192 PRO A O 1
ATOM 1484 N N . SER A 1 193 ? 9.273 18.922 2.494 1 96.88 193 SER A N 1
ATOM 1485 C CA . SER A 1 193 ? 8.438 17.75 2.678 1 96.88 193 SER A CA 1
ATOM 1486 C C . SER A 1 193 ? 8.641 17.125 4.059 1 96.88 193 SER A C 1
ATOM 1488 O O . SER A 1 193 ? 7.738 16.5 4.605 1 96.88 193 SER A O 1
ATOM 1490 N N . THR A 1 194 ? 9.766 17.297 4.676 1 97 194 THR A N 1
ATOM 1491 C CA . THR A 1 194 ? 10.078 16.781 6 1 97 194 THR A CA 1
ATOM 1492 C C . THR A 1 194 ? 9.227 17.453 7.066 1 97 194 THR A C 1
ATOM 1494 O O . THR A 1 194 ? 9.109 16.969 8.188 1 97 194 THR A O 1
ATOM 1497 N N . ASN A 1 195 ? 8.617 18.594 6.746 1 98.56 195 ASN A N 1
ATOM 1498 C CA . ASN A 1 195 ? 7.797 19.344 7.691 1 98.56 195 ASN A CA 1
ATOM 1499 C C . ASN A 1 195 ? 6.309 19.094 7.461 1 98.56 195 ASN A C 1
ATOM 1501 O O . ASN A 1 195 ? 5.469 19.859 7.934 1 98.56 195 ASN A O 1
ATOM 1505 N N . VAL A 1 196 ? 6.039 18.047 6.684 1 98.56 196 VAL A N 1
ATOM 1506 C CA . VAL A 1 196 ? 4.648 17.719 6.383 1 98.56 196 VAL A CA 1
ATOM 1507 C C . VAL A 1 196 ? 4.254 16.438 7.113 1 98.56 196 VAL A C 1
ATOM 1509 O O . VAL A 1 196 ? 4.918 15.398 6.973 1 98.56 196 VAL A O 1
ATOM 1512 N N . PHE A 1 197 ? 3.225 16.516 7.871 1 98.56 197 PHE A N 1
ATOM 1513 C CA . PHE A 1 197 ? 2.65 15.367 8.562 1 98.56 197 PHE A CA 1
ATOM 1514 C C . PHE A 1 197 ? 1.193 15.164 8.164 1 98.56 197 PHE A C 1
ATOM 1516 O O . PHE A 1 197 ? 0.348 16.031 8.43 1 98.56 197 PHE A O 1
ATOM 1523 N N . ALA A 1 198 ? 0.896 14.117 7.477 1 98.06 198 ALA A N 1
ATOM 1524 C CA . ALA A 1 198 ? -0.436 13.789 6.973 1 98.06 198 ALA A CA 1
ATOM 1525 C C . ALA A 1 198 ? -0.568 12.289 6.707 1 98.06 198 ALA A C 1
ATOM 1527 O O . ALA A 1 198 ? 0.417 11.555 6.773 1 98.06 198 ALA A O 1
ATO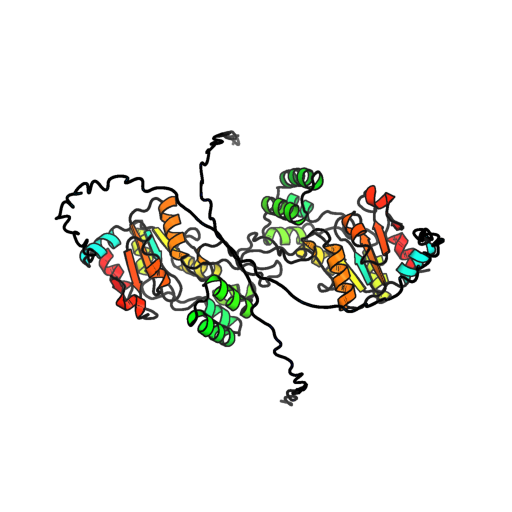M 1528 N N . ASN A 1 199 ? -1.776 11.906 6.473 1 97.69 199 ASN A N 1
ATOM 1529 C CA . ASN A 1 199 ? -2.014 10.5 6.176 1 97.69 199 ASN A CA 1
ATOM 1530 C C . ASN A 1 199 ? -1.431 10.102 4.82 1 97.69 199 ASN A C 1
ATOM 1532 O O . ASN A 1 199 ? -1.408 10.914 3.891 1 97.69 199 ASN A O 1
ATOM 1536 N N . ARG A 1 200 ? -0.972 8.852 4.742 1 97.94 200 ARG A N 1
ATOM 1537 C CA . ARG A 1 200 ? -0.363 8.367 3.51 1 97.94 200 ARG A CA 1
ATOM 1538 C C . ARG A 1 200 ? -1.204 7.254 2.885 1 97.94 200 ARG A C 1
ATOM 1540 O O . ARG A 1 200 ? -1.434 6.219 3.508 1 97.94 200 ARG A O 1
ATOM 1547 N N . LEU A 1 201 ? -1.598 7.523 1.662 1 98.31 201 LEU A N 1
ATOM 1548 C CA . LEU A 1 201 ? -2.322 6.508 0.908 1 98.31 201 LEU A CA 1
ATOM 1549 C C . LEU A 1 201 ? -1.364 5.465 0.343 1 98.31 201 LEU A C 1
ATOM 1551 O O . LEU A 1 201 ? -0.225 5.785 -0.003 1 98.31 201 LEU A O 1
ATOM 1555 N N . LYS A 1 202 ? -1.851 4.305 0.289 1 98.56 202 LYS A N 1
ATOM 1556 C CA . LYS A 1 202 ? -1.12 3.193 -0.316 1 98.56 202 LYS A CA 1
ATOM 1557 C C . LYS A 1 202 ? -1.792 2.73 -1.604 1 98.56 202 LYS A C 1
ATOM 1559 O O . LYS A 1 202 ? -3.02 2.766 -1.719 1 98.56 202 LYS A O 1
ATOM 1564 N N . PHE A 1 203 ? -0.975 2.23 -2.527 1 98.5 203 PHE A N 1
ATOM 1565 C CA . PHE A 1 203 ? -1.452 1.734 -3.812 1 98.5 203 PHE A CA 1
ATOM 1566 C C . PHE A 1 203 ? -0.771 0.419 -4.172 1 98.5 203 PHE A C 1
ATOM 1568 O O . PHE A 1 203 ? 0.351 0.155 -3.732 1 98.5 203 PHE A O 1
ATOM 1575 N N . TYR A 1 204 ? -1.456 -0.36 -4.953 1 97.5 204 TYR A N 1
ATOM 1576 C CA . TYR A 1 204 ? -0.815 -1.529 -5.547 1 97.5 204 TYR A CA 1
ATOM 1577 C C . TYR A 1 204 ? 0.04 -1.134 -6.746 1 97.5 204 TYR A C 1
ATOM 1579 O O . TYR A 1 204 ? -0.003 0.013 -7.195 1 97.5 204 TYR A O 1
ATOM 1587 N N . PHE A 1 205 ? 0.767 -2.104 -7.199 1 96.19 205 PHE A N 1
ATOM 1588 C CA . PHE A 1 205 ? 1.691 -1.874 -8.305 1 96.19 205 PHE A CA 1
ATOM 1589 C C . PHE A 1 205 ? 0.957 -1.314 -9.516 1 96.19 205 PHE A C 1
ATOM 1591 O O . PHE A 1 205 ? 1.485 -0.457 -10.227 1 96.19 205 PHE A O 1
ATOM 1598 N N . ASN A 1 206 ? -0.241 -1.764 -9.75 1 94.12 206 ASN A N 1
ATOM 1599 C CA . ASN A 1 206 ? -1.015 -1.329 -10.906 1 94.12 206 ASN A CA 1
ATOM 1600 C C . ASN A 1 206 ? -1.702 0.009 -10.648 1 94.12 206 ASN A C 1
ATOM 1602 O O . ASN A 1 206 ? -2.453 0.498 -11.5 1 94.12 206 ASN A O 1
ATOM 1606 N N . GLY A 1 207 ? -1.578 0.567 -9.453 1 96.38 207 GLY A N 1
ATOM 1607 C CA . GLY A 1 207 ? -2.109 1.89 -9.164 1 96.38 207 GLY A CA 1
ATOM 1608 C C . GLY A 1 207 ? -3.43 1.853 -8.422 1 96.38 207 GLY A C 1
ATOM 1609 O O . GLY A 1 207 ? -3.934 2.891 -7.984 1 96.38 207 GLY A O 1
ATOM 1610 N N . GLU A 1 208 ? -3.982 0.675 -8.195 1 97.06 208 GLU A N 1
ATOM 1611 C CA . GLU A 1 208 ? -5.238 0.549 -7.461 1 97.06 208 GLU A CA 1
ATOM 1612 C C . GLU A 1 208 ? -5.051 0.886 -5.984 1 97.06 208 GLU A C 1
ATOM 1614 O O . GLU A 1 208 ? -3.961 0.708 -5.438 1 97.06 208 GLU A O 1
ATOM 1619 N N . TYR A 1 209 ? -6.156 1.34 -5.383 1 98.25 209 TYR A N 1
ATOM 1620 C CA . TYR A 1 209 ? -6.184 1.673 -3.965 1 98.25 209 TYR A CA 1
ATOM 1621 C C . TYR A 1 209 ? -5.832 0.459 -3.113 1 98.25 209 TYR A C 1
ATOM 1623 O O . TYR A 1 209 ? -6.328 -0.643 -3.357 1 98.25 209 TYR A O 1
ATOM 1631 N N . ALA A 1 210 ? -4.914 0.735 -2.148 1 98.12 210 ALA A N 1
ATOM 1632 C CA . ALA A 1 210 ? -4.473 -0.371 -1.304 1 98.12 210 ALA A CA 1
ATOM 1633 C C . ALA A 1 210 ? -4.527 0.009 0.173 1 98.12 210 ALA A C 1
ATOM 1635 O O . ALA A 1 210 ? -3.729 -0.477 0.977 1 98.12 210 ALA A O 1
ATOM 1636 N N . GLY A 1 211 ? -5.328 0.975 0.5 1 97.31 211 GLY A N 1
ATOM 1637 C CA . GLY A 1 211 ? -5.445 1.399 1.886 1 97.31 211 GLY A CA 1
ATOM 1638 C C . GLY A 1 211 ? -4.602 2.617 2.209 1 97.31 211 GLY A C 1
ATOM 1639 O O . GLY A 1 211 ? -4.316 3.434 1.331 1 97.31 211 GLY A O 1
ATOM 1640 N N . PHE A 1 212 ? -4.328 2.764 3.541 1 98 212 PHE A N 1
ATOM 1641 C CA . PHE A 1 212 ? -3.498 3.869 4.004 1 98 212 PHE A CA 1
ATOM 1642 C C . PHE A 1 212 ? -2.615 3.434 5.168 1 98 212 PHE A C 1
ATOM 1644 O O . PHE A 1 212 ? -2.811 2.355 5.73 1 98 212 PHE A O 1
ATOM 1651 N N . ASP A 1 213 ? -1.593 4.176 5.426 1 97.5 213 ASP A N 1
ATOM 1652 C CA . ASP A 1 213 ? -0.663 3.898 6.516 1 97.5 213 ASP A CA 1
ATOM 1653 C C . ASP A 1 213 ? -1.303 4.191 7.871 1 97.5 213 ASP A C 1
ATOM 1655 O O . ASP A 1 213 ? -1.345 5.344 8.305 1 97.5 213 ASP A O 1
ATOM 1659 N N . GLU A 1 214 ? -1.637 3.18 8.57 1 94.62 214 GLU A N 1
ATOM 1660 C CA . GLU A 1 214 ? -2.355 3.324 9.836 1 94.62 214 GLU A CA 1
ATOM 1661 C C . GLU A 1 214 ? -1.412 3.732 10.961 1 94.62 214 GLU A C 1
ATOM 1663 O O . GLU A 1 214 ? -1.859 4.125 12.047 1 94.62 214 GLU A O 1
ATOM 1668 N N . MET A 1 215 ? -0.155 3.762 10.656 1 93.12 215 MET A N 1
ATOM 1669 C CA . MET A 1 215 ? 0.824 4.07 11.695 1 93.12 215 MET A CA 1
ATOM 1670 C C . MET A 1 215 ? 1.1 5.566 11.758 1 93.12 215 MET A C 1
ATOM 1672 O O . MET A 1 215 ? 1.768 6.043 12.68 1 93.12 215 MET A O 1
ATOM 1676 N N . GLN A 1 216 ? 0.564 6.242 10.828 1 95.75 216 GLN A N 1
ATOM 1677 C CA . GLN A 1 216 ? 0.715 7.695 10.898 1 95.75 216 GLN A CA 1
ATOM 1678 C C . GLN A 1 216 ? -0.006 8.258 12.117 1 95.75 216 GLN A C 1
ATOM 1680 O O . GLN A 1 216 ? -1.156 7.91 12.383 1 95.75 216 GLN A O 1
ATOM 1685 N N . PRO A 1 217 ? 0.639 9.203 12.844 1 96 217 PRO A N 1
ATOM 1686 C CA . PRO A 1 217 ? -0.039 9.797 14 1 96 217 PRO A CA 1
ATOM 1687 C C . PRO A 1 217 ? -1.364 10.461 13.625 1 96 217 PRO A C 1
ATOM 1689 O O . PRO A 1 217 ? -2.312 10.43 14.414 1 96 217 PRO A O 1
ATOM 1692 N N . THR A 1 218 ? -1.433 10.977 12.477 1 95.88 218 THR A N 1
ATOM 1693 C CA . THR A 1 218 ? -2.59 11.758 12.055 1 95.88 218 THR A CA 1
ATOM 1694 C C . THR A 1 218 ? -3.76 10.844 11.703 1 95.88 218 THR A C 1
ATOM 1696 O O . THR A 1 218 ? -4.875 11.32 11.469 1 95.88 218 THR A O 1
ATOM 1699 N N . ALA A 1 219 ? -3.537 9.562 11.664 1 94.62 219 ALA A N 1
ATOM 1700 C CA . ALA A 1 219 ? -4.594 8.609 11.344 1 94.62 219 ALA A CA 1
ATOM 1701 C C . ALA A 1 219 ? -5.48 8.344 12.555 1 94.62 219 ALA A C 1
ATOM 1703 O O . ALA A 1 219 ? -6.547 7.738 12.438 1 94.62 219 ALA A O 1
ATOM 1704 N N . GLU A 1 220 ? -5.07 8.836 13.703 1 91.5 220 GLU A N 1
ATOM 1705 C CA . GLU A 1 220 ? -5.805 8.602 14.938 1 91.5 220 GLU A CA 1
ATOM 1706 C C . GLU A 1 220 ? -6.312 9.914 15.531 1 91.5 220 GLU A C 1
ATOM 1708 O O . GLU A 1 220 ? -5.797 10.992 15.219 1 91.5 220 GLU A O 1
ATOM 1713 N N . SER A 1 221 ? -7.32 9.648 16.422 1 87.62 221 SER A N 1
ATOM 1714 C CA . SER A 1 221 ? -7.762 10.797 17.203 1 87.62 221 SER A CA 1
ATOM 1715 C C . SER A 1 221 ? -6.621 11.359 18.047 1 87.62 221 SER A C 1
ATOM 1717 O O . SER A 1 221 ? -5.84 10.602 18.625 1 87.62 221 SER A O 1
ATOM 1719 N N . GLY A 1 222 ? -6.523 12.695 18.078 1 92.19 222 GLY A N 1
ATOM 1720 C CA . GLY A 1 222 ? -5.449 13.32 18.828 1 92.19 222 GLY A CA 1
ATOM 1721 C C . GLY A 1 222 ? -4.133 13.344 18.062 1 92.19 222 GLY A C 1
ATOM 1722 O O . GLY A 1 222 ? -3.088 13.656 18.641 1 92.19 222 GLY A O 1
ATOM 1723 N N . GLY A 1 223 ? -4.188 12.984 16.844 1 95.62 223 GLY A N 1
ATOM 1724 C CA . GLY A 1 223 ? -2.99 12.844 16.031 1 95.62 223 GLY A CA 1
ATOM 1725 C C . GLY A 1 223 ? -2.182 14.125 15.93 1 95.62 223 GLY A C 1
ATOM 1726 O O . GLY A 1 223 ? -0.951 14.094 15.984 1 95.62 223 GLY A O 1
ATOM 1727 N N . LYS A 1 224 ? -2.83 15.25 15.828 1 96.44 224 LYS A N 1
ATOM 1728 C CA . LYS A 1 224 ? -2.125 16.516 15.719 1 96.44 224 LYS A CA 1
ATOM 1729 C C . LYS A 1 224 ? -1.326 16.828 16.984 1 96.44 224 LYS A C 1
ATOM 1731 O O . LYS A 1 224 ? -0.19 17.297 16.906 1 96.44 224 LYS A O 1
ATOM 1736 N N . GLY A 1 225 ? -1.88 16.531 18.125 1 97.62 225 GLY A N 1
ATOM 1737 C CA . GLY A 1 225 ? -1.139 16.672 19.375 1 97.62 225 GLY A CA 1
ATOM 1738 C C . GLY A 1 225 ? 0.073 15.758 19.438 1 97.62 225 GLY A C 1
ATOM 1739 O O . GLY A 1 225 ? 1.137 16.172 19.906 1 97.62 225 GLY A O 1
ATOM 1740 N N . LYS A 1 226 ? -0.1 14.602 18.953 1 97.69 226 LYS A N 1
ATOM 1741 C CA . LYS A 1 226 ? 1.006 13.648 18.938 1 97.69 226 LYS A CA 1
ATOM 1742 C C . LYS A 1 226 ? 2.156 14.156 18.062 1 97.69 226 LYS A C 1
ATOM 1744 O O . LYS A 1 226 ? 3.324 14.023 18.438 1 97.69 226 LYS A O 1
ATOM 1749 N N . VAL A 1 227 ? 1.821 14.711 16.969 1 98.19 227 VAL A N 1
ATOM 1750 C CA . VAL A 1 227 ? 2.834 15.25 16.062 1 98.19 227 VAL A CA 1
ATOM 1751 C C . VAL A 1 227 ? 3.586 16.391 16.75 1 98.19 227 VAL A C 1
ATOM 1753 O O . VAL A 1 227 ? 4.816 16.438 16.703 1 98.19 227 VAL A O 1
ATOM 1756 N N . ILE A 1 228 ? 2.869 17.234 17.422 1 98.25 228 ILE A N 1
ATOM 1757 C CA . ILE A 1 228 ? 3.484 18.391 18.078 1 98.25 228 ILE A CA 1
ATOM 1758 C C . ILE A 1 228 ? 4.395 17.906 19.203 1 98.25 228 ILE A C 1
ATOM 1760 O O . ILE A 1 228 ? 5.484 18.453 19.406 1 98.25 228 ILE A O 1
ATOM 1764 N N . LYS A 1 229 ? 3.936 16.922 19.922 1 97.81 229 LYS A N 1
ATOM 1765 C CA . LYS A 1 229 ? 4.781 16.344 20.953 1 97.81 229 LYS A CA 1
ATOM 1766 C C . LYS A 1 229 ? 6.082 15.805 20.359 1 97.81 229 LYS A C 1
ATOM 1768 O O . LYS A 1 229 ? 7.16 16.031 20.922 1 97.81 229 LYS A O 1
ATOM 1773 N N . LEU A 1 230 ? 5.938 15.148 19.312 1 97.12 230 LEU A N 1
ATOM 1774 C CA . LEU A 1 230 ? 7.102 14.617 18.609 1 97.12 230 LEU A CA 1
ATOM 1775 C C . LEU A 1 230 ? 8.047 15.734 18.188 1 97.12 230 LEU A C 1
ATOM 1777 O O . LEU A 1 230 ? 9.266 15.602 18.312 1 97.12 230 LEU A O 1
ATOM 1781 N N . LEU A 1 231 ? 7.516 16.781 17.703 1 97.56 231 LEU A N 1
ATOM 1782 C CA . LEU A 1 231 ? 8.312 17.922 17.25 1 97.56 231 LEU A CA 1
ATOM 1783 C C . LEU A 1 231 ? 9.062 18.562 18.406 1 97.56 231 LEU A C 1
ATOM 1785 O O . LEU A 1 231 ? 10.234 18.922 18.281 1 97.56 231 LEU A O 1
ATOM 1789 N N . LYS A 1 232 ? 8.406 18.688 19.547 1 97.31 232 LYS A N 1
ATOM 1790 C CA . LYS A 1 232 ? 9.047 19.234 20.734 1 97.31 232 LYS A CA 1
ATOM 1791 C C . LYS A 1 232 ? 10.211 18.359 21.188 1 97.31 232 LYS A C 1
ATOM 1793 O O . LYS A 1 232 ? 11.273 18.875 21.547 1 97.31 232 LYS A O 1
ATOM 1798 N N . GLU A 1 233 ? 10.008 17.109 21.156 1 96.62 233 GLU A N 1
ATOM 1799 C CA . GLU A 1 233 ? 11.031 16.172 21.578 1 96.62 233 GLU A CA 1
ATOM 1800 C C . GLU A 1 233 ? 12.211 16.156 20.609 1 96.62 233 GLU A C 1
ATOM 1802 O O . GLU A 1 233 ? 13.367 16.125 21.031 1 96.62 233 GLU A O 1
ATOM 1807 N N . LYS A 1 234 ? 11.898 16.219 19.438 1 96.94 234 LYS A N 1
ATOM 1808 C CA . LYS A 1 234 ? 12.922 16.078 18.406 1 96.94 234 LYS A CA 1
ATOM 1809 C C . LYS A 1 234 ? 13.75 17.359 18.266 1 96.94 234 LYS A C 1
ATOM 1811 O O . LYS A 1 234 ? 14.969 17.297 18.141 1 96.94 234 LYS A O 1
ATOM 1816 N N . PHE A 1 235 ? 13.133 18.516 18.281 1 96.88 235 PHE A N 1
ATOM 1817 C CA . PHE A 1 235 ? 13.805 19.766 17.938 1 96.88 235 PHE A CA 1
ATOM 1818 C C . PHE A 1 235 ? 13.984 20.641 19.188 1 96.88 235 PHE A C 1
ATOM 1820 O O . PHE A 1 235 ? 14.617 21.688 19.109 1 96.88 235 PHE A O 1
ATOM 1827 N N . HIS A 1 236 ? 13.359 20.281 20.297 1 95.75 236 HIS A N 1
ATOM 1828 C CA . HIS A 1 236 ? 13.445 21 21.562 1 95.75 236 HIS A CA 1
ATOM 1829 C C . HIS A 1 236 ? 12.859 22.406 21.438 1 95.75 236 HIS A C 1
ATOM 1831 O O . HIS A 1 236 ? 13.453 23.375 21.922 1 95.75 236 HIS A O 1
ATOM 1837 N N . PHE A 1 237 ? 11.766 22.484 20.672 1 96.12 237 PHE A N 1
ATOM 1838 C CA . PHE A 1 237 ? 11.047 23.734 20.578 1 96.12 237 PHE A CA 1
ATOM 1839 C C . PHE A 1 237 ? 10.453 24.125 21.922 1 96.12 237 PHE A C 1
ATOM 1841 O O . PHE A 1 237 ? 9.891 23.297 22.641 1 96.12 237 PHE A O 1
ATOM 1848 N N . LYS A 1 238 ? 10.562 25.312 22.297 1 94.19 238 LYS A N 1
ATOM 1849 C CA . LYS A 1 238 ? 9.992 25.812 23.547 1 94.19 238 LYS A CA 1
ATOM 1850 C C . LYS A 1 238 ? 8.617 26.438 23.312 1 94.19 238 LYS A C 1
ATOM 1852 O O . LYS A 1 238 ? 7.727 26.312 24.156 1 94.19 238 LYS A O 1
ATOM 1857 N N . LYS A 1 239 ? 8.484 27.062 22.25 1 96.56 239 LYS A N 1
ATOM 1858 C CA . LYS A 1 239 ? 7.238 27.75 21.922 1 96.56 239 LYS A CA 1
ATOM 1859 C C . LYS A 1 239 ? 6.703 27.312 20.562 1 96.56 239 LYS A C 1
ATOM 1861 O O . LYS A 1 239 ? 7.195 27.75 19.516 1 96.56 239 LYS A O 1
ATOM 1866 N N . ILE A 1 240 ? 5.656 26.5 20.594 1 97.75 240 ILE A N 1
ATOM 1867 C CA . ILE A 1 240 ? 5.008 26.031 19.375 1 97.75 240 ILE A CA 1
ATOM 1868 C C . ILE A 1 240 ? 3.58 26.562 19.312 1 97.75 240 ILE A C 1
ATOM 1870 O O . ILE A 1 240 ? 2.826 26.453 20.281 1 97.75 240 ILE A O 1
ATOM 1874 N N . ILE A 1 241 ? 3.232 27.156 18.172 1 97.94 241 ILE A N 1
ATOM 1875 C CA . ILE A 1 241 ? 1.894 27.672 17.938 1 97.94 241 ILE A CA 1
ATOM 1876 C C . ILE A 1 241 ? 1.136 26.75 16.984 1 97.94 241 ILE A C 1
ATOM 1878 O O . ILE A 1 241 ? 1.685 26.312 15.977 1 97.94 241 ILE A O 1
ATOM 1882 N N . MET A 1 242 ? -0.089 26.391 17.359 1 98.5 242 MET A N 1
ATOM 1883 C CA . MET A 1 242 ? -0.994 25.656 16.484 1 98.5 242 MET A CA 1
ATOM 1884 C C . MET A 1 242 ? -2.076 26.578 15.93 1 98.5 242 MET A C 1
ATOM 1886 O O . MET A 1 242 ? -2.723 27.312 16.672 1 98.5 242 MET A O 1
ATOM 1890 N N . ILE A 1 243 ? -2.232 26.594 14.617 1 98.5 243 ILE A N 1
ATOM 1891 C CA . ILE A 1 243 ? -3.275 27.375 13.953 1 98.5 243 ILE A CA 1
ATOM 1892 C C . ILE A 1 243 ? -4.207 26.438 13.188 1 98.5 243 ILE A C 1
ATOM 1894 O O . ILE A 1 243 ? -3.752 25.625 12.383 1 98.5 243 ILE A O 1
ATOM 1898 N N . GLY A 1 244 ? -5.473 26.547 13.422 1 98 244 GLY A N 1
ATOM 1899 C CA . GLY A 1 244 ? -6.41 25.672 12.742 1 98 244 GLY A CA 1
ATOM 1900 C C . GLY A 1 244 ? -7.855 26.078 12.922 1 98 244 GLY A C 1
ATOM 1901 O O . GLY A 1 244 ? -8.156 26.969 13.711 1 98 244 GLY A O 1
ATOM 1902 N N . ASP A 1 245 ? -8.711 25.406 12.266 1 96.75 245 ASP A N 1
ATOM 1903 C CA . ASP A 1 245 ? -10.117 25.812 12.258 1 96.75 245 ASP A CA 1
ATOM 1904 C C . ASP A 1 245 ? -10.953 24.891 13.148 1 96.75 245 ASP A C 1
ATOM 1906 O O . ASP A 1 245 ? -12.094 25.203 13.484 1 96.75 245 ASP A O 1
ATOM 1910 N N . GLY A 1 246 ? -10.422 23.766 13.461 1 93.38 246 GLY A N 1
ATOM 1911 C CA . GLY A 1 246 ? -11.281 22.75 14.039 1 93.38 246 GLY A CA 1
ATOM 1912 C C . GLY A 1 246 ? -10.969 22.453 15.492 1 93.38 246 GLY A C 1
ATOM 1913 O O . GLY A 1 246 ? -9.938 22.891 16.016 1 93.38 246 GLY A O 1
ATOM 1914 N N . ALA A 1 247 ? -11.836 21.641 16.078 1 89.81 247 ALA A N 1
ATOM 1915 C CA . ALA A 1 247 ? -11.711 21.25 17.469 1 89.81 247 ALA A CA 1
ATOM 1916 C C . ALA A 1 247 ? -10.461 20.406 17.703 1 89.81 247 ALA A C 1
ATOM 1918 O O . ALA A 1 247 ? -9.828 20.484 18.75 1 89.81 247 ALA A O 1
ATOM 1919 N N . THR A 1 248 ? -10.125 19.578 16.688 1 91.12 248 THR A N 1
ATOM 1920 C CA . THR A 1 248 ? -8.961 18.719 16.828 1 91.12 248 THR A CA 1
ATOM 1921 C C . THR A 1 248 ? -7.68 19.547 16.922 1 91.12 248 THR A C 1
ATOM 1923 O O . THR A 1 248 ? -6.715 19.141 17.562 1 91.12 248 THR A O 1
ATOM 1926 N N . ASP A 1 249 ? -7.68 20.688 16.297 1 95.81 249 ASP A N 1
ATOM 1927 C CA . ASP A 1 249 ? -6.559 21.625 16.422 1 95.81 249 ASP A CA 1
ATOM 1928 C C . ASP A 1 249 ? -6.488 22.219 17.828 1 95.81 249 ASP A C 1
ATOM 1930 O O . ASP A 1 249 ? -5.402 22.328 18.406 1 95.81 249 ASP A O 1
ATOM 1934 N N . MET A 1 250 ? -7.602 22.562 18.266 1 95.31 250 MET A N 1
ATOM 1935 C CA . MET A 1 250 ? -7.703 23.172 19.594 1 95.31 250 MET A CA 1
ATOM 1936 C C . MET A 1 250 ? -7.242 22.188 20.672 1 95.31 250 MET A C 1
ATOM 1938 O O . MET A 1 250 ? -6.57 22.578 21.625 1 95.31 250 MET A O 1
ATOM 1942 N N . GLU A 1 251 ? -7.516 20.953 20.453 1 93.62 251 GLU A N 1
ATOM 1943 C CA . GLU A 1 251 ? -7.164 19.906 21.406 1 93.62 251 GLU A CA 1
ATOM 1944 C C . GLU A 1 251 ? -5.66 19.656 21.406 1 93.62 251 GLU A C 1
ATOM 1946 O O . GLU A 1 251 ? -5.133 19.047 22.344 1 93.62 251 GLU A O 1
ATOM 1951 N N . ALA A 1 252 ? -5.039 20.109 20.359 1 96.38 252 ALA A N 1
ATOM 1952 C CA . ALA A 1 252 ? -3.594 19.906 20.266 1 96.38 252 ALA A CA 1
ATOM 1953 C C . ALA A 1 252 ? -2.838 20.922 21.109 1 96.38 252 ALA A C 1
ATOM 1955 O O . ALA A 1 252 ? -1.611 21.016 21.031 1 96.38 252 ALA A O 1
ATOM 1956 N N . CYS A 1 253 ? -3.535 21.719 21.906 1 95.19 253 CYS A N 1
ATOM 1957 C CA . CYS A 1 253 ? -3.035 22.672 22.891 1 95.19 253 CYS A CA 1
ATOM 1958 C C . CYS A 1 253 ? -3.629 22.391 24.266 1 95.19 253 CYS A C 1
ATOM 1960 O O . CYS A 1 253 ? -4.758 22.797 24.547 1 95.19 253 CYS A O 1
ATOM 1962 N N . PRO A 1 254 ? -2.746 21.703 25.172 1 94.75 254 PRO A N 1
ATOM 1963 C CA . PRO A 1 254 ? -1.384 21.203 24.969 1 94.75 254 PRO A CA 1
ATOM 1964 C C . PRO A 1 254 ? -1.325 20 24.031 1 94.75 254 PRO A C 1
ATOM 1966 O O . PRO A 1 254 ? -2.348 19.359 23.781 1 94.75 254 PRO A O 1
ATOM 1969 N N . PRO A 1 255 ? -0.198 19.688 23.406 1 96.69 255 PRO A N 1
ATOM 1970 C CA . PRO A 1 255 ? 1.144 20.125 23.797 1 96.69 255 PRO A CA 1
ATOM 1971 C C . PRO A 1 255 ? 1.552 21.438 23.141 1 96.69 255 PRO A C 1
ATOM 1973 O O . PRO A 1 255 ? 2.588 22.016 23.484 1 96.69 255 PRO A O 1
ATOM 1976 N N . ALA A 1 256 ? 0.854 21.953 22.141 1 97.38 256 ALA A N 1
ATOM 1977 C CA . ALA A 1 256 ? 1.166 23.297 21.641 1 97.38 256 ALA A CA 1
ATOM 1978 C C . ALA A 1 256 ? 1.092 24.328 22.766 1 97.38 256 ALA A C 1
ATOM 1980 O O . ALA A 1 256 ? 0.349 24.156 23.734 1 97.38 256 ALA A O 1
ATOM 1981 N N . ASP A 1 257 ? 1.826 25.359 22.672 1 96 257 ASP A N 1
ATOM 1982 C CA . ASP A 1 257 ? 1.857 26.375 23.719 1 96 257 ASP A CA 1
ATOM 1983 C C . ASP A 1 257 ? 0.725 27.375 23.531 1 96 257 ASP A C 1
ATOM 1985 O O . ASP A 1 257 ? 0.224 27.938 24.5 1 96 257 ASP A O 1
ATOM 1989 N N . VAL A 1 258 ? 0.366 27.641 22.344 1 95.62 258 VAL A N 1
ATOM 1990 C CA . VAL A 1 258 ? -0.726 28.547 22.031 1 95.62 258 VAL A CA 1
ATOM 1991 C C . VAL A 1 258 ? -1.532 28 20.859 1 95.62 258 VAL A C 1
ATOM 1993 O O . VAL A 1 258 ? -0.969 27.406 19.922 1 95.62 258 VAL A O 1
ATOM 1996 N N . PHE A 1 259 ? -2.82 28.156 20.953 1 97.31 259 PHE A N 1
ATOM 1997 C CA . PHE A 1 259 ? -3.721 27.844 19.859 1 97.31 259 PHE A CA 1
ATOM 1998 C C . PHE A 1 259 ? -4.363 29.109 19.297 1 97.31 259 PHE A C 1
ATOM 2000 O O . PHE A 1 259 ? -4.887 29.922 20.062 1 97.31 259 PHE A O 1
ATOM 2007 N N . ILE A 1 260 ? -4.293 29.25 18.031 1 97.56 260 ILE A N 1
ATOM 2008 C CA . ILE A 1 260 ? -4.988 30.328 17.312 1 97.56 260 ILE A CA 1
ATOM 2009 C C . ILE A 1 260 ? -6.07 29.734 16.422 1 97.56 260 ILE A C 1
ATOM 2011 O O . ILE A 1 260 ? -5.77 29.031 15.453 1 97.56 260 ILE A O 1
ATOM 2015 N N . GLY A 1 261 ? -7.285 29.984 16.75 1 98.19 261 GLY A N 1
ATOM 2016 C CA . GLY A 1 261 ? -8.398 29.547 15.914 1 98.19 261 GLY A CA 1
ATOM 2017 C C . GLY A 1 261 ? -8.516 30.328 14.617 1 98.19 261 GLY A C 1
ATOM 2018 O O . GLY A 1 261 ? -8.328 31.547 14.609 1 98.19 261 GLY A O 1
ATOM 2019 N N . PHE A 1 262 ? -8.844 29.641 13.578 1 98.38 262 PHE A N 1
ATOM 2020 C CA . PHE A 1 262 ? -8.969 30.281 12.281 1 98.38 262 PHE A CA 1
ATOM 2021 C C . PHE A 1 262 ? -10.359 30.062 11.695 1 98.38 262 PHE A C 1
ATOM 2023 O O . PHE A 1 262 ? -10.828 28.938 11.594 1 98.38 262 PHE A O 1
ATOM 2030 N N . GLY A 1 263 ? -11.016 31.172 11.266 1 98 263 GLY A N 1
ATOM 2031 C CA . GLY A 1 263 ? -12.359 31.109 10.719 1 98 263 GLY A CA 1
ATOM 2032 C C . GLY A 1 263 ? -12.484 31.75 9.352 1 98 263 GLY A C 1
ATOM 2033 O O . GLY A 1 263 ? -13.562 32.219 8.977 1 98 263 GLY A O 1
ATOM 2034 N N . GLY A 1 264 ? -11.391 31.875 8.633 1 97.38 264 GLY A N 1
ATOM 2035 C CA . GLY A 1 264 ? -11.406 32.562 7.352 1 97.38 264 GLY A CA 1
ATOM 2036 C C . GLY A 1 264 ? -12.164 31.797 6.277 1 97.38 264 GLY A C 1
ATOM 2037 O O . GLY A 1 264 ? -12.766 32.406 5.383 1 97.38 264 GLY A O 1
ATOM 2038 N N . ASN A 1 265 ? -12.125 30.484 6.316 1 97.5 265 ASN A N 1
ATOM 2039 C CA . ASN A 1 265 ? -12.797 29.672 5.316 1 97.5 265 ASN A CA 1
ATOM 2040 C C . ASN A 1 265 ? -14.102 29.094 5.852 1 97.5 265 ASN A C 1
ATOM 2042 O O . ASN A 1 265 ? -15.109 29.047 5.137 1 97.5 265 ASN A O 1
ATOM 2046 N N . VAL A 1 266 ? -14.109 28.625 7.051 1 95.12 266 VAL A N 1
ATOM 2047 C CA . VAL A 1 266 ? -15.289 28.094 7.738 1 95.12 266 VAL A CA 1
ATOM 2048 C C . VAL A 1 266 ? -15.25 28.516 9.203 1 95.12 266 VAL A C 1
ATOM 2050 O O . VAL A 1 266 ? -14.219 28.391 9.867 1 95.12 266 VAL A O 1
ATOM 2053 N N . ILE A 1 267 ? -16.312 29.016 9.711 1 96.38 267 ILE A N 1
ATOM 2054 C CA . ILE A 1 267 ? -16.422 29.359 11.125 1 96.38 267 ILE A CA 1
ATOM 2055 C C . ILE A 1 267 ? -17.062 28.203 11.891 1 96.38 267 ILE A C 1
ATOM 2057 O O . ILE A 1 267 ? -18.219 27.844 11.641 1 96.38 267 ILE A O 1
ATOM 2061 N N . ARG A 1 268 ? -16.281 27.656 12.703 1 94.12 268 ARG A N 1
ATOM 2062 C CA . ARG A 1 268 ? -16.781 26.625 13.617 1 94.12 268 ARG A CA 1
ATOM 2063 C C . ARG A 1 268 ? -17 27.203 15.008 1 94.12 268 ARG A C 1
ATOM 2065 O O . ARG A 1 268 ? -16.062 27.562 15.695 1 94.12 268 ARG A O 1
ATOM 2072 N N . GLN A 1 269 ? -18.188 27.109 15.438 1 95.06 269 GLN A N 1
ATOM 2073 C CA . GLN A 1 269 ? -18.625 27.844 16.609 1 95.06 269 GLN A CA 1
ATOM 2074 C C . GLN A 1 269 ? -17.875 27.406 17.859 1 95.06 269 GLN A C 1
ATOM 2076 O O . GLN A 1 269 ? -17.5 28.219 18.703 1 95.06 269 GLN A O 1
ATOM 2081 N N . GLN A 1 270 ? -17.656 26.125 17.938 1 93.25 270 GLN A N 1
ATOM 2082 C CA . GLN A 1 270 ? -16.953 25.609 19.109 1 93.25 270 GLN A CA 1
ATOM 2083 C C . GLN A 1 270 ? -15.555 26.234 19.219 1 93.25 270 GLN A C 1
ATOM 2085 O O . GLN A 1 270 ? -15.117 26.578 20.328 1 93.25 270 GLN A O 1
ATOM 2090 N N . VAL A 1 271 ? -14.914 26.375 18.156 1 95.31 271 VAL A N 1
ATOM 2091 C CA . VAL A 1 271 ? -13.57 26.938 18.156 1 95.31 271 VAL A CA 1
ATOM 2092 C C . VAL A 1 271 ? -13.648 28.453 18.375 1 95.31 271 VAL A C 1
ATOM 2094 O O . VAL A 1 271 ? -12.875 29.016 19.156 1 95.31 271 VAL A O 1
ATOM 2097 N N . LYS A 1 272 ? -14.578 29.094 17.703 1 96.44 272 LYS A N 1
ATOM 2098 C CA . LYS A 1 272 ? -14.766 30.547 17.859 1 96.44 272 LYS A CA 1
ATOM 2099 C C . LYS A 1 272 ? -15.039 30.906 19.312 1 96.44 272 LYS A C 1
ATOM 2101 O O . LYS A 1 272 ? -14.5 31.891 19.828 1 96.44 272 LYS A O 1
ATOM 2106 N N . ASP A 1 273 ? -15.734 30.078 20.016 1 95.44 273 ASP A N 1
ATOM 2107 C CA . ASP A 1 273 ? -16.172 30.375 21.375 1 95.44 273 ASP A CA 1
ATOM 2108 C C . ASP A 1 273 ? -15.078 30.062 22.391 1 95.44 273 ASP A C 1
ATOM 2110 O O . ASP A 1 273 ? -15.039 30.656 23.469 1 95.44 273 ASP A O 1
ATOM 2114 N N . ASN A 1 274 ? -14.188 29.172 22.031 1 94.5 274 ASN A N 1
ATOM 2115 C CA . ASN A 1 274 ? -13.32 28.641 23.062 1 94.5 274 ASN A CA 1
ATOM 2116 C C . ASN A 1 274 ? -11.859 29 22.812 1 94.5 274 ASN A C 1
ATOM 2118 O O . ASN A 1 274 ? -11.023 28.875 23.719 1 94.5 274 ASN A O 1
ATOM 2122 N N . ALA A 1 275 ? -11.547 29.469 21.641 1 94.06 275 ALA A N 1
ATOM 2123 C CA . ALA A 1 275 ? -10.164 29.844 21.359 1 94.06 275 ALA A CA 1
ATOM 2124 C C . ALA A 1 275 ? -9.805 31.156 22.047 1 94.06 275 ALA A C 1
ATOM 2126 O O . ALA A 1 275 ? -10.602 32.094 22.062 1 94.06 275 ALA A O 1
ATOM 2127 N N . GLU A 1 276 ? -8.625 31.234 22.672 1 88.44 276 GLU A N 1
ATOM 2128 C CA . GLU A 1 276 ? -8.172 32.469 23.297 1 88.44 276 GLU A CA 1
ATOM 2129 C C . GLU A 1 276 ? -7.805 33.531 22.25 1 88.44 276 GLU A C 1
ATOM 2131 O O . GLU A 1 276 ? -7.867 34.719 22.531 1 88.44 276 GLU A O 1
ATOM 2136 N N . TRP A 1 277 ? -7.469 33.125 21.156 1 94.75 277 TRP A N 1
ATOM 2137 C CA . TRP A 1 277 ? -7.141 33.969 20 1 94.75 277 TRP A CA 1
ATOM 2138 C C . TRP A 1 277 ? -7.789 33.438 18.734 1 94.75 277 TRP A C 1
ATOM 2140 O O . TRP A 1 277 ? -7.516 32.312 18.312 1 94.75 277 TRP A O 1
ATOM 2150 N N . TYR A 1 278 ? -8.688 34.25 18.203 1 96.81 278 TYR A N 1
ATOM 2151 C CA . TYR A 1 278 ? -9.469 33.844 17.031 1 96.81 278 TYR A CA 1
ATOM 2152 C C . TYR A 1 278 ? -9.352 34.875 15.914 1 96.81 278 TYR A C 1
ATOM 2154 O O . TYR A 1 278 ? -9.586 36.062 16.141 1 96.81 278 TYR A O 1
ATOM 2162 N N . ILE A 1 279 ? -8.969 34.375 14.727 1 97 279 ILE A N 1
ATOM 2163 C CA . ILE A 1 279 ? -8.797 35.312 13.609 1 97 279 ILE A CA 1
ATOM 2164 C C . ILE A 1 279 ? -9.594 34.812 12.406 1 97 279 ILE A C 1
ATOM 2166 O O . ILE A 1 279 ? -9.961 33.625 12.336 1 97 279 ILE A O 1
ATOM 2170 N N . THR A 1 280 ? -9.836 35.719 11.383 1 97.69 280 THR A N 1
ATOM 2171 C CA . THR A 1 280 ? -10.578 35.344 10.18 1 97.69 280 THR A CA 1
ATOM 2172 C C . THR A 1 280 ? -9.781 35.688 8.93 1 97.69 280 THR A C 1
ATOM 2174 O O . THR A 1 280 ? -10.219 35.406 7.812 1 97.69 280 THR A O 1
ATOM 2177 N N . ASP A 1 281 ? -8.648 36.312 9.195 1 97.38 281 ASP A N 1
ATOM 2178 C CA . ASP A 1 281 ? -7.75 36.688 8.109 1 97.38 281 ASP A CA 1
ATOM 2179 C C . ASP A 1 281 ? -6.293 36.625 8.555 1 97.38 281 ASP A C 1
ATOM 2181 O O . ASP A 1 281 ? -5.934 37.094 9.625 1 97.38 281 ASP A O 1
ATOM 2185 N N . PHE A 1 282 ? -5.453 36.062 7.668 1 97.12 282 PHE A N 1
ATOM 2186 C CA . PHE A 1 282 ? -4.055 35.875 8.031 1 97.12 282 PHE A CA 1
ATOM 2187 C C . PHE A 1 282 ? -3.332 37.219 8.109 1 97.12 282 PHE A C 1
ATOM 2189 O O . PHE A 1 282 ? -2.271 37.344 8.727 1 97.12 282 PHE A O 1
ATOM 2196 N N . VAL A 1 283 ? -3.859 38.219 7.523 1 94.25 283 VAL A N 1
ATOM 2197 C CA . VAL A 1 283 ? -3.262 39.531 7.555 1 94.25 283 VAL A CA 1
ATOM 2198 C C . VAL A 1 283 ? -3.172 40.031 8.992 1 94.25 283 VAL A C 1
ATOM 2200 O O . VAL A 1 283 ? -2.256 40.781 9.344 1 94.25 283 VAL A O 1
ATOM 2203 N N . GLU A 1 284 ? -4.082 39.562 9.828 1 93.69 284 GLU A N 1
ATOM 2204 C CA . GLU A 1 284 ? -4.066 39.906 11.242 1 93.69 284 GLU A CA 1
ATOM 2205 C C . GLU A 1 284 ? -2.783 39.438 11.922 1 93.69 284 GLU A C 1
ATOM 2207 O O . GLU A 1 284 ? -2.229 40.156 12.766 1 93.69 284 GLU A O 1
ATOM 2212 N N . LEU A 1 285 ? -2.332 38.312 11.586 1 94.75 285 LEU A N 1
ATOM 2213 C CA . LEU A 1 285 ? -1.103 37.781 12.156 1 94.75 285 LEU A CA 1
ATOM 2214 C C . LEU A 1 285 ? 0.122 38.469 11.555 1 94.75 285 LEU A C 1
ATOM 2216 O O . LEU A 1 285 ? 1.129 38.656 12.242 1 94.75 285 LEU A O 1
ATOM 2220 N N . LEU A 1 286 ? 0.042 38.812 10.281 1 93 286 LEU A N 1
ATOM 2221 C CA . LEU A 1 286 ? 1.126 39.562 9.633 1 93 286 LEU A CA 1
ATOM 2222 C C . LEU A 1 286 ? 1.382 40.875 10.32 1 93 286 LEU A C 1
ATOM 2224 O O . LEU A 1 286 ? 2.535 41.281 10.523 1 93 286 LEU A O 1
ATOM 2228 N N . GLY A 1 287 ? 0.295 41.469 10.664 1 88.06 287 GLY A N 1
ATOM 2229 C CA . GLY A 1 287 ? 0.396 42.719 11.383 1 88.06 287 GLY A CA 1
ATOM 2230 C C . GLY A 1 287 ? 1.067 42.594 12.742 1 88.06 287 GLY A C 1
ATOM 2231 O O . GLY A 1 287 ? 1.807 43.469 13.164 1 88.06 287 GLY A O 1
ATOM 2232 N N . GLU A 1 288 ? 0.839 41.5 13.359 1 86.69 288 GLU A N 1
ATOM 2233 C CA . GLU A 1 288 ? 1.423 41.25 14.672 1 86.69 288 GLU A CA 1
ATOM 2234 C C . GLU A 1 288 ? 2.926 41 14.57 1 86.69 288 GLU A C 1
ATOM 2236 O O . GLU A 1 288 ? 3.668 41.281 15.523 1 86.69 288 GLU A O 1
ATOM 2241 N N . LEU A 1 289 ? 3.449 40.562 13.492 1 87.56 289 LEU A N 1
ATOM 2242 C CA . LEU A 1 289 ? 4.863 40.25 13.305 1 87.56 289 LEU A CA 1
ATOM 2243 C C . LEU A 1 289 ? 5.648 41.5 12.969 1 87.56 289 LEU A C 1
ATOM 2245 O O . LEU A 1 289 ? 6.867 41.562 13.148 1 87.56 289 LEU A O 1
ATOM 2249 N N . GLU A 1 290 ? 5.062 42.5 12.367 1 79.44 290 GLU A N 1
ATOM 2250 C CA . GLU A 1 290 ? 5.727 43.719 11.969 1 79.44 290 GLU A CA 1
ATOM 2251 C C . GLU A 1 290 ? 5.828 44.688 13.148 1 79.44 290 GLU A C 1
ATOM 2253 O O . GLU A 1 290 ? 6.68 45.594 13.148 1 79.44 290 GLU A O 1
ATOM 2258 N N . GLU A 1 291 ? 5.086 44.531 14.086 1 68.69 291 GLU A N 1
ATOM 2259 C CA . GLU A 1 291 ? 5.141 45.406 15.234 1 68.69 291 GLU A CA 1
ATOM 2260 C C . GLU A 1 291 ? 6.203 44.938 16.234 1 68.69 291 GLU A C 1
ATOM 2262 O O . GLU A 1 291 ? 6.504 43.75 16.328 1 68.69 291 GLU A O 1
ATOM 2267 N N . MET B 1 1 ? 42.281 11.797 -9.523 1 19.03 1 MET B N 1
ATOM 2268 C CA . MET B 1 1 ? 42.875 11.82 -8.188 1 19.03 1 MET B CA 1
ATOM 2269 C C . MET B 1 1 ? 41.969 11.109 -7.184 1 19.03 1 MET B C 1
ATOM 2271 O O . MET B 1 1 ? 40.781 11.453 -7.047 1 19.03 1 MET B O 1
ATOM 2275 N N . MET B 1 2 ? 42.344 9.922 -6.637 1 19.89 2 MET B N 1
ATOM 2276 C CA . MET B 1 2 ? 41.875 8.68 -6.039 1 19.89 2 MET B CA 1
ATOM 2277 C C . MET B 1 2 ? 41.594 8.859 -4.551 1 19.89 2 MET B C 1
ATOM 2279 O O . MET B 1 2 ? 41.344 7.887 -3.84 1 19.89 2 MET B O 1
ATOM 2283 N N . GLN B 1 3 ? 41.625 10.109 -3.984 1 18.58 3 GLN B N 1
ATOM 2284 C CA . GLN B 1 3 ? 42.094 10.031 -2.602 1 18.58 3 GLN B CA 1
ATOM 2285 C C . GLN B 1 3 ? 41.125 9.219 -1.744 1 18.58 3 GLN B C 1
ATOM 2287 O O . GLN B 1 3 ? 39.969 9.016 -2.119 1 18.58 3 GLN B O 1
ATOM 2292 N N . CYS B 1 4 ? 41.438 9.188 -0.264 1 20.58 4 CYS B N 1
ATOM 2293 C CA . CYS B 1 4 ? 41.75 8.422 0.933 1 20.58 4 CYS B CA 1
ATOM 2294 C C . CYS B 1 4 ? 40.5 8.148 1.76 1 20.58 4 CYS B C 1
ATOM 2296 O O . CYS B 1 4 ? 39.625 9.016 1.881 1 20.58 4 CYS B O 1
ATOM 2298 N N . PRO B 1 5 ? 40.281 6.938 2.375 1 23.72 5 PRO B N 1
ATOM 2299 C CA . PRO B 1 5 ? 39.25 6.09 2.994 1 23.72 5 PRO B CA 1
ATOM 2300 C C . PRO B 1 5 ? 38.969 6.461 4.449 1 23.72 5 PRO B C 1
ATOM 2302 O O . PRO B 1 5 ? 38.125 5.852 5.098 1 23.72 5 PRO B O 1
ATOM 2305 N N . PRO B 1 6 ? 38.594 7.73 4.926 1 21.39 6 PRO B N 1
ATOM 2306 C CA . PRO B 1 6 ? 38.906 7.91 6.344 1 21.39 6 PRO B CA 1
ATOM 2307 C C . PRO B 1 6 ? 38.25 6.863 7.234 1 21.39 6 PRO B C 1
ATOM 2309 O O . PRO B 1 6 ? 37.219 6.289 6.863 1 21.39 6 PRO B O 1
ATOM 2312 N N . PRO B 1 7 ? 38.938 6.379 8.375 1 20.05 7 PRO B N 1
ATOM 2313 C CA . PRO B 1 7 ? 38.969 5.227 9.281 1 20.05 7 PRO B CA 1
ATOM 2314 C C . PRO B 1 7 ? 37.75 5.16 10.195 1 20.05 7 PRO B C 1
ATOM 2316 O O . PRO B 1 7 ? 37.094 6.176 10.406 1 20.05 7 PRO B O 1
ATOM 2319 N N . PRO B 1 8 ? 37.281 3.963 10.633 1 20.44 8 PRO B N 1
ATOM 2320 C CA . PRO B 1 8 ? 36.156 3.299 11.32 1 20.44 8 PRO B CA 1
ATOM 2321 C C . PRO B 1 8 ? 36.125 3.592 12.82 1 20.44 8 PRO B C 1
ATOM 2323 O O . PRO B 1 8 ? 37.125 3.377 13.516 1 20.44 8 PRO B O 1
ATOM 2326 N N . PHE B 1 9 ? 35.812 4.867 13.328 1 15.99 9 PHE B N 1
ATOM 2327 C CA . PHE B 1 9 ? 35.969 5.152 14.75 1 15.99 9 PHE B CA 1
ATOM 2328 C C . PHE B 1 9 ? 35.188 4.148 15.594 1 15.99 9 PHE B C 1
ATOM 2330 O O . PHE B 1 9 ? 34 3.947 15.375 1 15.99 9 PHE B O 1
ATOM 2337 N N . ARG B 1 10 ? 35.812 3.223 16.391 1 17.02 10 ARG B N 1
ATOM 2338 C CA . ARG B 1 10 ? 35.688 2.053 17.25 1 17.02 10 ARG B CA 1
ATOM 2339 C C . ARG B 1 10 ? 35 2.416 18.562 1 17.02 10 ARG B C 1
ATOM 2341 O O . ARG B 1 10 ? 34.906 1.587 19.469 1 17.02 10 ARG B O 1
ATOM 2348 N N . GLU B 1 11 ? 34.062 3.383 18.703 1 15.52 11 GLU B N 1
ATOM 2349 C CA . GLU B 1 11 ? 33.938 3.746 20.109 1 15.52 11 GLU B CA 1
ATOM 2350 C C . GLU B 1 11 ? 33.562 2.537 20.953 1 15.52 11 GLU B C 1
ATOM 2352 O O . GLU B 1 11 ? 32.688 1.752 20.562 1 15.52 11 GLU B O 1
ATOM 2357 N N . THR B 1 12 ? 34.312 2.234 22.062 1 14.96 12 THR B N 1
ATOM 2358 C CA . THR B 1 12 ? 34.688 1.27 23.094 1 14.96 12 THR B CA 1
ATOM 2359 C C . THR B 1 12 ? 33.625 1.21 24.188 1 14.96 12 THR B C 1
ATOM 2361 O O . THR B 1 12 ? 33.719 0.363 25.078 1 14.96 12 THR B O 1
ATOM 2364 N N . VAL B 1 13 ? 32.594 1.952 24.156 1 15.92 13 VAL B N 1
ATOM 2365 C CA . VAL B 1 13 ? 32.219 2.209 25.547 1 15.92 13 VAL B CA 1
ATOM 2366 C C . VAL B 1 13 ? 31.984 0.888 26.266 1 15.92 13 VAL B C 1
ATOM 2368 O O . VAL B 1 13 ? 31.516 -0.08 25.672 1 15.92 13 VAL B O 1
ATOM 2371 N N . GLY B 1 14 ? 32.406 0.958 27.578 1 14.23 14 GLY B N 1
ATOM 2372 C CA . GLY B 1 14 ? 32.875 0.214 28.734 1 14.23 14 GLY B CA 1
ATOM 2373 C C . GLY B 1 14 ? 31.828 -0.688 29.344 1 14.23 14 GLY B C 1
ATOM 2374 O O . GLY B 1 14 ? 30.641 -0.537 29.047 1 14.23 14 GLY B O 1
ATOM 2375 N N . ARG B 1 15 ? 32.281 -1.489 30.359 1 14.75 15 ARG B N 1
ATOM 2376 C CA . ARG B 1 15 ? 32.344 -2.799 31 1 14.75 15 ARG B CA 1
ATOM 2377 C C . ARG B 1 15 ? 31.281 -2.922 32.094 1 14.75 15 ARG B C 1
ATOM 2379 O O . ARG B 1 15 ? 30.641 -3.965 32.219 1 14.75 15 ARG B O 1
ATOM 2386 N N . THR B 1 16 ? 31.062 -1.873 33.094 1 13.6 16 THR B N 1
ATOM 2387 C CA . THR B 1 16 ? 31.391 -2.436 34.406 1 13.6 16 THR B CA 1
ATOM 2388 C C . THR B 1 16 ? 30.297 -3.393 34.875 1 13.6 16 THR B C 1
ATOM 2390 O O . THR B 1 16 ? 30.578 -4.539 35.25 1 13.6 16 THR B O 1
ATOM 2393 N N . LEU B 1 17 ? 29.531 -2.918 35.969 1 13.67 17 LEU B N 1
ATOM 2394 C CA . LEU B 1 17 ? 29.609 -3.41 37.344 1 13.67 17 LEU B CA 1
ATOM 2395 C C . LEU B 1 17 ? 28.594 -4.523 37.562 1 13.67 17 LEU B C 1
ATOM 2397 O O . LEU B 1 17 ? 27.484 -4.492 37 1 13.67 17 LEU B O 1
ATOM 2401 N N . ARG B 1 18 ? 29.047 -5.488 38.375 1 13.9 18 ARG B N 1
ATOM 2402 C CA . ARG B 1 18 ? 28.844 -6.852 38.844 1 13.9 18 ARG B CA 1
ATOM 2403 C C . ARG B 1 18 ? 27.703 -6.926 39.844 1 13.9 18 ARG B C 1
ATOM 2405 O O . ARG B 1 18 ? 27.328 -8.008 40.281 1 13.9 18 ARG B O 1
ATOM 2412 N N . VAL B 1 19 ? 27.031 -5.793 40.125 1 13.27 19 VAL B N 1
ATOM 2413 C CA . VAL B 1 19 ? 26.719 -5.949 41.562 1 13.27 19 VAL B CA 1
ATOM 2414 C C . VAL B 1 19 ? 26 -7.277 41.781 1 13.27 19 VAL B C 1
ATOM 2416 O O . VAL B 1 19 ? 25.328 -7.785 40.875 1 13.27 19 VAL B O 1
ATOM 2419 N N . ALA B 1 20 ? 26.234 -7.656 43.094 1 13.75 20 ALA B N 1
ATOM 2420 C CA . ALA B 1 20 ? 26.422 -8.797 43.969 1 13.75 20 ALA B CA 1
ATOM 2421 C C . ALA B 1 20 ? 25.109 -9.539 44.219 1 13.75 20 ALA B C 1
ATOM 2423 O O . ALA B 1 20 ? 24.047 -9.031 43.875 1 13.75 20 ALA B O 1
ATOM 2424 N N . GLY B 1 21 ? 25.047 -9.938 45.438 1 12.82 21 GLY B N 1
ATOM 2425 C CA . GLY B 1 21 ? 25.078 -11.25 46.062 1 12.82 21 GLY B CA 1
ATOM 2426 C C . GLY B 1 21 ? 23.703 -11.773 46.438 1 12.82 21 GLY B C 1
ATOM 2427 O O . GLY B 1 21 ? 23.359 -12.914 46.094 1 12.82 21 GLY B O 1
ATOM 2428 N N . ALA B 1 22 ? 23.047 -10.977 47.469 1 13.63 22 ALA B N 1
ATOM 2429 C CA . ALA B 1 22 ? 22.891 -11.727 48.719 1 13.63 22 ALA B CA 1
ATOM 2430 C C . ALA B 1 22 ? 21.75 -12.734 48.594 1 13.63 22 ALA B C 1
ATOM 2432 O O . ALA B 1 22 ? 20.906 -12.633 47.719 1 13.63 22 ALA B O 1
ATOM 2433 N N . GLN B 1 23 ? 21.203 -12.906 49.812 1 13.64 23 GLN B N 1
ATOM 2434 C CA . GLN B 1 23 ? 21.062 -13.977 50.812 1 13.64 23 GLN B CA 1
ATOM 2435 C C . GLN B 1 23 ? 19.734 -14.703 50.625 1 13.64 23 GLN B C 1
ATOM 2437 O O . GLN B 1 23 ? 18.797 -14.156 50.062 1 13.64 23 GLN B O 1
ATOM 2442 N N . GLY B 1 24 ? 19.766 -15.93 51.031 1 13.47 24 GLY B N 1
ATOM 2443 C CA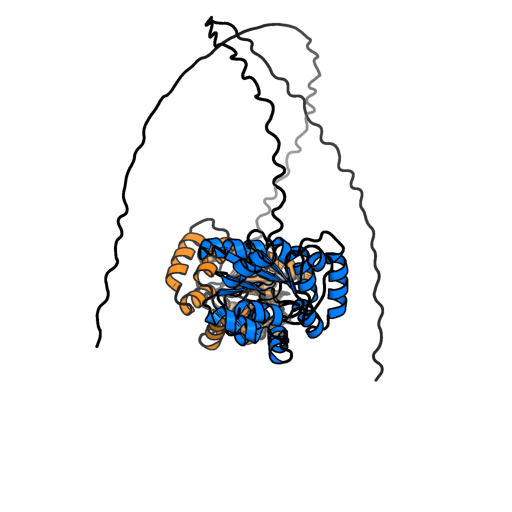 . GLY B 1 24 ? 19.219 -17.281 51.031 1 13.47 24 GLY B CA 1
ATOM 2444 C C . GLY B 1 24 ? 17.891 -17.375 51.781 1 13.47 24 GLY B C 1
ATOM 2445 O O . GLY B 1 24 ? 17.297 -18.453 51.875 1 13.47 24 GLY B O 1
ATOM 2446 N N . ALA B 1 25 ? 17.562 -16.172 52.531 1 13.39 25 ALA B N 1
ATOM 2447 C CA . ALA B 1 25 ? 17.125 -16.766 53.781 1 13.39 25 ALA B CA 1
ATOM 2448 C C . ALA B 1 25 ? 15.992 -17.766 53.531 1 13.39 25 ALA B C 1
ATOM 2450 O O . ALA B 1 25 ? 15.336 -17.75 52.5 1 13.39 25 ALA B O 1
ATOM 2451 N N . GLY B 1 26 ? 15.32 -17.891 54.688 1 13.23 26 GLY B N 1
ATOM 2452 C CA . GLY B 1 26 ? 15.039 -18.922 55.688 1 13.23 26 GLY B CA 1
ATOM 2453 C C . GLY B 1 26 ? 13.789 -19.719 55.375 1 13.23 26 GLY B C 1
ATOM 2454 O O . GLY B 1 26 ? 13.867 -20.844 54.844 1 13.23 26 GLY B O 1
ATOM 2455 N N . GLU B 1 27 ? 12.898 -19.516 56.219 1 14.08 27 GLU B N 1
ATOM 2456 C CA . GLU B 1 27 ? 12.438 -20.438 57.25 1 14.08 27 GLU B CA 1
ATOM 2457 C C . GLU B 1 27 ? 11.258 -21.281 56.75 1 14.08 27 GLU B C 1
ATOM 2459 O O . GLU B 1 27 ? 10.586 -20.906 55.781 1 14.08 27 GLU B O 1
ATOM 2464 N N . ARG B 1 28 ? 10.93 -22.031 57.688 1 14.45 28 ARG B N 1
ATOM 2465 C CA . ARG B 1 28 ? 10.539 -23.359 58.156 1 14.45 28 ARG B CA 1
ATOM 2466 C C . ARG B 1 28 ? 9.07 -23.641 57.875 1 14.45 28 ARG B C 1
ATOM 2468 O O . ARG B 1 28 ? 8.312 -22.719 57.562 1 14.45 28 ARG B O 1
ATOM 2475 N N . ARG B 1 29 ? 8.711 -24.641 58.438 1 13.59 29 ARG B N 1
ATOM 2476 C CA . ARG B 1 29 ? 8.062 -25.938 58.344 1 13.59 29 ARG B CA 1
ATOM 2477 C C . ARG B 1 29 ? 6.59 -25.844 58.75 1 13.59 29 ARG B C 1
ATOM 2479 O O . ARG B 1 29 ? 5.844 -26.812 58.625 1 13.59 29 ARG B O 1
ATOM 2486 N N . ALA B 1 30 ? 6.18 -24.688 59.438 1 13.38 30 ALA B N 1
ATOM 2487 C CA . ALA B 1 30 ? 5.523 -25.312 60.594 1 13.38 30 ALA B CA 1
ATOM 2488 C C . ALA B 1 30 ? 4.332 -26.156 60.156 1 13.38 30 ALA B C 1
ATOM 2490 O O . ALA B 1 30 ? 3.83 -26 59.031 1 13.38 30 ALA B O 1
ATOM 2491 N N . ARG B 1 31 ? 3.344 -26 61.031 1 13.8 31 ARG B N 1
ATOM 2492 C CA . ARG B 1 31 ? 2.738 -26.922 61.969 1 13.8 31 ARG B CA 1
ATOM 2493 C C . ARG B 1 31 ? 1.541 -27.641 61.375 1 13.8 31 ARG B C 1
ATOM 2495 O O . ARG B 1 31 ? 1.119 -27.328 60.25 1 13.8 31 ARG B O 1
ATOM 2502 N N . GLY B 1 32 ? 0.492 -27.406 61.969 1 13.66 32 GLY B N 1
ATOM 2503 C CA . GLY B 1 32 ? -0.159 -28.375 62.844 1 13.66 32 GLY B CA 1
ATOM 2504 C C . GLY B 1 32 ? -1.233 -29.188 62.125 1 13.66 32 GLY B C 1
ATOM 2505 O O . GLY B 1 32 ? -1.551 -28.922 60.969 1 13.66 32 GLY B O 1
ATOM 2506 N N . GLN B 1 33 ? -2.322 -29.156 62.719 1 13.59 33 GLN B N 1
ATOM 2507 C CA . GLN B 1 33 ? -2.973 -30.219 63.469 1 13.59 33 GLN B CA 1
ATOM 2508 C C . GLN B 1 33 ? -4.031 -30.922 62.625 1 13.59 33 GLN B C 1
ATOM 2510 O O . GLN B 1 33 ? -4.039 -32.156 62.5 1 13.59 33 GLN B O 1
ATOM 2515 N N . LEU B 1 34 ? -5.258 -30.656 62.969 1 14.3 34 LEU B N 1
ATOM 2516 C CA . LEU B 1 34 ? -6.016 -31.672 63.688 1 14.3 34 LEU B CA 1
ATOM 2517 C C . LEU B 1 34 ? -6.824 -32.531 62.719 1 14.3 34 LEU B C 1
ATOM 2519 O O . LEU B 1 34 ? -7.078 -32.125 61.594 1 14.3 34 LEU B O 1
ATOM 2523 N N . CYS B 1 35 ? -8.008 -32.875 63.219 1 13.63 35 CYS B N 1
ATOM 2524 C CA . CYS B 1 35 ? -8.555 -34.156 63.625 1 13.63 35 CYS B CA 1
ATOM 2525 C C . CYS B 1 35 ? -9.375 -34.812 62.531 1 13.63 35 CYS B C 1
ATOM 2527 O O . CYS B 1 35 ? -9.07 -35.906 62.094 1 13.63 35 CYS B O 1
ATOM 2529 N N . SER B 1 36 ? -10.719 -34.875 62.781 1 13.91 36 SER B N 1
ATOM 2530 C CA . SER B 1 36 ? -11.305 -36.156 63.156 1 13.91 36 SER B CA 1
ATOM 2531 C C . SER B 1 36 ? -11.883 -36.875 61.938 1 13.91 36 SER B C 1
ATOM 2533 O O . SER B 1 36 ? -12.109 -36.25 60.875 1 13.91 36 SER B O 1
ATOM 2535 N N . PRO B 1 37 ? -13 -37.656 62.281 1 14.56 37 PRO B N 1
ATOM 2536 C CA . PRO B 1 37 ? -13.195 -39.094 62.188 1 14.56 37 PRO B CA 1
ATOM 2537 C C . PRO B 1 37 ? -13.828 -39.531 60.875 1 14.56 37 PRO B C 1
ATOM 2539 O O . PRO B 1 37 ? -13.281 -40.406 60.156 1 14.56 37 PRO B O 1
ATOM 2542 N N . GLN B 1 38 ? -15.203 -39.844 61.094 1 13.73 38 GLN B N 1
ATOM 2543 C CA . GLN B 1 38 ? -15.656 -41.219 61.062 1 13.73 38 GLN B CA 1
ATOM 2544 C C . GLN B 1 38 ? -16.047 -41.625 59.625 1 13.73 38 GLN B C 1
ATOM 2546 O O . GLN B 1 38 ? -15.438 -42.562 59.062 1 13.73 38 GLN B O 1
ATOM 2551 N N . ARG B 1 39 ? -17.422 -42.062 59.594 1 14.4 39 ARG B N 1
ATOM 2552 C CA . ARG B 1 39 ? -17.828 -43.438 59.375 1 14.4 39 ARG B CA 1
ATOM 2553 C C . ARG B 1 39 ? -18.141 -43.719 57.906 1 14.4 39 ARG B C 1
ATOM 2555 O O . ARG B 1 39 ? -17.781 -44.781 57.375 1 14.4 39 ARG B O 1
ATOM 2562 N N . ARG B 1 40 ? -19.047 -42.812 57.344 1 15.97 40 ARG B N 1
ATOM 2563 C CA . ARG B 1 40 ? -20.281 -43.5 57 1 15.97 40 ARG B CA 1
ATOM 2564 C C . ARG B 1 40 ? -20.078 -44.469 55.844 1 15.97 40 ARG B C 1
ATOM 2566 O O . ARG B 1 40 ? -19.172 -44.25 55 1 15.97 40 ARG B O 1
ATOM 2573 N N . HIS B 1 41 ? -21.078 -45.344 55.656 1 14.88 41 HIS B N 1
ATOM 2574 C CA . HIS B 1 41 ? -21.297 -46.719 55.25 1 14.88 41 HIS B CA 1
ATOM 2575 C C . HIS B 1 41 ? -21.078 -46.875 53.75 1 14.88 41 HIS B C 1
ATOM 2577 O O . HIS B 1 41 ? -21.109 -45.906 53 1 14.88 41 HIS B O 1
ATOM 2583 N N . ARG B 1 42 ? -21.188 -48.156 53.344 1 15.33 42 ARG B N 1
ATOM 2584 C CA . ARG B 1 42 ? -20.688 -49.25 52.531 1 15.33 42 ARG B CA 1
ATOM 2585 C C . ARG B 1 42 ? -21.359 -49.281 51.188 1 15.33 42 ARG B C 1
ATOM 2587 O O . ARG B 1 42 ? -20.984 -50.062 50.312 1 15.33 42 ARG B O 1
ATOM 2594 N N . LEU B 1 43 ? -22.438 -48.375 50.969 1 18.16 43 LEU B N 1
ATOM 2595 C CA . LEU B 1 43 ? -23.359 -49.156 50.156 1 18.16 43 LEU B CA 1
ATOM 2596 C C . LEU B 1 43 ? -22.688 -49.656 48.875 1 18.16 43 LEU B C 1
ATOM 2598 O O . LEU B 1 43 ? -21.891 -48.906 48.281 1 18.16 43 LEU B O 1
ATOM 2602 N N . GLN B 1 44 ? -22.984 -50.938 48.531 1 15.43 44 GLN B N 1
ATOM 2603 C CA . GLN B 1 44 ? -22.516 -52.062 47.75 1 15.43 44 GLN B CA 1
ATOM 2604 C C . GLN B 1 44 ? -22.766 -51.844 46.25 1 15.43 44 GLN B C 1
ATOM 2606 O O . GLN B 1 44 ? -22.484 -52.719 45.438 1 15.43 44 GLN B O 1
ATOM 2611 N N . LYS B 1 45 ? -23.016 -50.594 45.812 1 18.56 45 LYS B N 1
ATOM 2612 C CA . LYS B 1 45 ? -23.734 -50.75 44.562 1 18.56 45 LYS B CA 1
ATOM 2613 C C . LYS B 1 45 ? -23 -51.719 43.625 1 18.56 45 LYS B C 1
ATOM 2615 O O . LYS B 1 45 ? -21.766 -51.688 43.531 1 18.56 45 LYS B O 1
ATOM 2620 N N . GLU B 1 46 ? -23.703 -52.812 43.188 1 17.2 46 GLU B N 1
ATOM 2621 C CA . GLU B 1 46 ? -23.562 -54.062 42.438 1 17.2 46 GLU B CA 1
ATOM 2622 C C . GLU B 1 46 ? -22.984 -53.781 41.031 1 17.2 46 GLU B C 1
ATOM 2624 O O . GLU B 1 46 ? -23.328 -52.812 40.406 1 17.2 46 GLU B O 1
ATOM 2629 N N . THR B 1 47 ? -21.875 -54.5 40.75 1 18 47 THR B N 1
ATOM 2630 C CA . THR B 1 47 ? -20.875 -54.594 39.688 1 18 47 THR B CA 1
ATOM 2631 C C . THR B 1 47 ? -21.469 -55.25 38.438 1 18 47 THR B C 1
ATOM 2633 O O . THR B 1 47 ? -20.75 -55.5 37.469 1 18 47 THR B O 1
ATOM 2636 N N . ALA B 1 48 ? -22.844 -55.406 38.281 1 20.83 48 ALA B N 1
ATOM 2637 C CA . ALA B 1 48 ? -22.984 -56.5 37.344 1 20.83 48 ALA B CA 1
ATOM 2638 C C . ALA B 1 48 ? -22.266 -56.188 36.031 1 20.83 48 ALA B C 1
ATOM 2640 O O . ALA B 1 48 ? -22.266 -55.062 35.562 1 20.83 48 ALA B O 1
ATOM 2641 N N . GLY B 1 49 ? -21.234 -57.031 35.656 1 18.27 49 GLY B N 1
ATOM 2642 C CA . GLY B 1 49 ? -20.203 -57.219 34.656 1 18.27 49 GLY B CA 1
ATOM 2643 C C . GLY B 1 49 ? -20.766 -57.438 33.25 1 18.27 49 GLY B C 1
ATOM 2644 O O . GLY B 1 49 ? -21.188 -58.531 32.906 1 18.27 49 GLY B O 1
ATOM 2645 N N . ALA B 1 50 ? -21.859 -56.625 32.875 1 20.84 50 ALA B N 1
ATOM 2646 C CA . ALA B 1 50 ? -22.422 -57.031 31.594 1 20.84 50 ALA B CA 1
ATOM 2647 C C . ALA B 1 50 ? -21.328 -57.25 30.547 1 20.84 50 ALA B C 1
ATOM 2649 O O . ALA B 1 50 ? -20.391 -56.438 30.453 1 20.84 50 ALA B O 1
ATOM 2650 N N . GLY B 1 51 ? -21.078 -58.562 30.234 1 19.52 51 GLY B N 1
ATOM 2651 C CA . GLY B 1 51 ? -20.141 -59.219 29.344 1 19.52 51 GLY B CA 1
ATOM 2652 C C . GLY B 1 51 ? -20.203 -58.688 27.922 1 19.52 51 GLY B C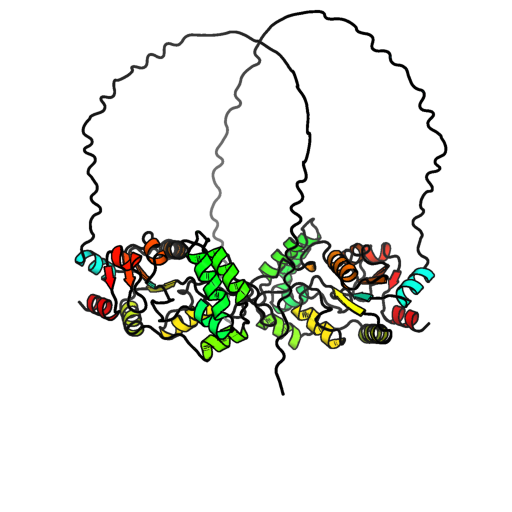 1
ATOM 2653 O O . GLY B 1 51 ? -21.219 -58.812 27.25 1 19.52 51 GLY B O 1
ATOM 2654 N N . ASN B 1 52 ? -19.906 -57.406 27.688 1 20.34 52 ASN B N 1
ATOM 2655 C CA . ASN B 1 52 ? -19.953 -56.844 26.344 1 20.34 52 ASN B CA 1
ATOM 2656 C C . ASN B 1 52 ? -19.156 -57.719 25.359 1 20.34 52 ASN B C 1
ATOM 2658 O O . ASN B 1 52 ? -17.953 -57.906 25.516 1 20.34 52 ASN B O 1
ATOM 2662 N N . ARG B 1 53 ? -19.75 -58.75 24.859 1 20.34 53 ARG B N 1
ATOM 2663 C CA . ARG B 1 53 ? -19.141 -59.594 23.812 1 20.34 53 ARG B CA 1
ATOM 2664 C C . ARG B 1 53 ? -18.562 -58.719 22.703 1 20.34 53 ARG B C 1
ATOM 2666 O O . ARG B 1 53 ? -19.266 -57.906 22.109 1 20.34 53 ARG B O 1
ATOM 2673 N N . ARG B 1 54 ? -17.359 -58.344 22.859 1 23.64 54 ARG B N 1
ATOM 2674 C CA . ARG B 1 54 ? -16.5 -57.688 21.859 1 23.64 54 ARG B CA 1
ATOM 2675 C C . ARG B 1 54 ? -16.531 -58.438 20.531 1 23.64 54 ARG B C 1
ATOM 2677 O O . ARG B 1 54 ? -16.234 -59.656 20.484 1 23.64 54 ARG B O 1
ATOM 2684 N N . ASP B 1 55 ? -17.719 -58.312 19.891 1 24.59 55 ASP B N 1
ATOM 2685 C CA . ASP B 1 55 ? -17.734 -58.969 18.594 1 24.59 55 ASP B CA 1
ATOM 2686 C C . ASP B 1 55 ? -16.375 -58.844 17.891 1 24.59 55 ASP B C 1
ATOM 2688 O O . ASP B 1 55 ? -15.773 -57.781 17.891 1 24.59 55 ASP B O 1
ATOM 2692 N N . PRO B 1 56 ? -15.617 -59.938 17.734 1 25.19 56 PRO B N 1
ATOM 2693 C CA . PRO B 1 56 ? -14.211 -60.031 17.328 1 25.19 56 PRO B CA 1
ATOM 2694 C C . PRO B 1 56 ? -13.883 -59.188 16.109 1 25.19 56 PRO B C 1
ATOM 2696 O O . PRO B 1 56 ? -12.867 -58.5 16.094 1 25.19 56 PRO B O 1
ATOM 2699 N N . GLY B 1 57 ? -14.422 -59.594 14.914 1 25.41 57 GLY B N 1
ATOM 2700 C CA . GLY B 1 57 ? -13.648 -59.719 13.688 1 25.41 57 GLY B CA 1
ATOM 2701 C C . GLY B 1 57 ? -13.484 -58.406 12.953 1 25.41 57 GLY B C 1
ATOM 2702 O O . GLY B 1 57 ? -14.031 -58.219 11.859 1 25.41 57 GLY B O 1
ATOM 2703 N N . VAL B 1 58 ? -13.789 -57.25 13.484 1 29.52 58 VAL B N 1
ATOM 2704 C CA . VAL B 1 58 ? -13.711 -56.188 12.477 1 29.52 58 VAL B CA 1
ATOM 2705 C C . VAL B 1 58 ? -12.312 -56.156 11.867 1 29.52 58 VAL B C 1
ATOM 2707 O O . VAL B 1 58 ? -11.336 -55.906 12.562 1 29.52 58 VAL B O 1
ATOM 2710 N N . CYS B 1 59 ? -11.961 -57.094 11 1 27 59 CYS B N 1
ATOM 2711 C CA . CYS B 1 59 ? -10.742 -57.031 10.203 1 27 59 CYS B CA 1
ATOM 2712 C C . CYS B 1 59 ? -10.477 -55.594 9.727 1 27 59 CYS B C 1
ATOM 2714 O O . CYS B 1 59 ? -11.352 -54.969 9.117 1 27 59 CYS B O 1
ATOM 2716 N N . GLY B 1 60 ? -9.805 -54.812 10.469 1 30.56 60 GLY B N 1
ATOM 2717 C CA . GLY B 1 60 ? -9.266 -53.5 10.07 1 30.56 60 GLY B CA 1
ATOM 2718 C C . GLY B 1 60 ? -8.766 -53.5 8.641 1 30.56 60 GLY B C 1
ATOM 2719 O O . GLY B 1 60 ? -7.785 -54.156 8.312 1 30.56 60 GLY B O 1
ATOM 2720 N N . ARG B 1 61 ? -9.703 -53.656 7.645 1 31.61 61 ARG B N 1
ATOM 2721 C CA . ARG B 1 61 ? -9.266 -53.469 6.262 1 31.61 61 ARG B CA 1
ATOM 2722 C C . ARG B 1 61 ? -8.242 -52.344 6.148 1 31.61 61 ARG B C 1
ATOM 2724 O O . ARG B 1 61 ? -8.5 -51.219 6.59 1 31.61 61 ARG B O 1
ATOM 2731 N N . THR B 1 62 ? -7 -52.656 6.359 1 31.36 62 THR B N 1
ATOM 2732 C CA . THR B 1 62 ? -5.883 -51.812 5.996 1 31.36 62 THR B CA 1
ATOM 2733 C C . THR B 1 62 ? -6.188 -51.031 4.711 1 31.36 62 THR B C 1
ATOM 2735 O O . THR B 1 62 ? -6.359 -51.625 3.648 1 31.36 62 THR B O 1
ATOM 2738 N N . ILE B 1 63 ? -7.012 -50.062 4.664 1 32.84 63 ILE B N 1
ATOM 2739 C CA . ILE B 1 63 ? -7.121 -49.188 3.508 1 32.84 63 ILE B CA 1
ATOM 2740 C C . ILE B 1 63 ? -5.738 -48.938 2.91 1 32.84 63 ILE B C 1
ATOM 2742 O O . ILE B 1 63 ? -4.863 -48.375 3.566 1 32.84 63 ILE B O 1
ATOM 2746 N N . LEU B 1 64 ? -5.102 -49.906 2.305 1 34.03 64 LEU B N 1
ATOM 2747 C CA . LEU B 1 64 ? -3.879 -49.688 1.533 1 34.03 64 LEU B CA 1
ATOM 2748 C C . LEU B 1 64 ? -3.932 -48.375 0.774 1 34.03 64 LEU B C 1
ATOM 2750 O O . LEU B 1 64 ? -4.965 -48 0.202 1 34.03 64 LEU B O 1
ATOM 2754 N N . PRO B 1 65 ? -3.18 -47.406 1.113 1 39.94 65 PRO B N 1
ATOM 2755 C CA . PRO B 1 65 ? -3.076 -46.219 0.266 1 39.94 65 PRO B CA 1
ATOM 2756 C C . PRO B 1 65 ? -3.088 -46.531 -1.224 1 39.94 65 PRO B C 1
ATOM 2758 O O . PRO B 1 65 ? -2.377 -47.438 -1.663 1 39.94 65 PRO B O 1
ATOM 2761 N N . ARG B 1 66 ? -4.125 -46.719 -1.875 1 42.5 66 ARG B N 1
ATOM 2762 C CA . ARG B 1 66 ? -4.234 -47 -3.301 1 42.5 66 ARG B CA 1
ATOM 2763 C C . ARG B 1 66 ? -3.133 -46.312 -4.086 1 42.5 66 ARG B C 1
ATOM 2765 O O . ARG B 1 66 ? -3.049 -45.094 -4.082 1 42.5 66 ARG B O 1
ATOM 2772 N N . MET B 1 67 ? -1.882 -46.812 -4.164 1 46.62 67 MET B N 1
ATOM 2773 C CA . MET B 1 67 ? -0.863 -46.375 -5.121 1 46.62 67 MET B CA 1
ATOM 2774 C C . MET B 1 67 ? -1.484 -46.062 -6.48 1 46.62 67 MET B C 1
ATOM 2776 O O . MET B 1 67 ? -1.979 -46.969 -7.156 1 46.62 67 MET B O 1
ATOM 2780 N N . VAL B 1 68 ? -2.07 -44.938 -6.555 1 59.69 68 VAL B N 1
ATOM 2781 C CA . VAL B 1 68 ? -2.576 -44.531 -7.863 1 59.69 68 VAL B CA 1
ATOM 2782 C C . VAL B 1 68 ? -1.535 -44.844 -8.938 1 59.69 68 VAL B C 1
ATOM 2784 O O . VAL B 1 68 ? -0.364 -44.469 -8.797 1 59.69 68 VAL B O 1
ATOM 2787 N N . SER B 1 69 ? -1.744 -45.844 -9.844 1 73.62 69 SER B N 1
ATOM 2788 C CA . SER B 1 69 ? -0.878 -46.219 -10.961 1 73.62 69 SER B CA 1
ATOM 2789 C C . SER B 1 69 ? -0.59 -45.031 -11.852 1 73.62 69 SER B C 1
ATOM 2791 O O . SER B 1 69 ? -1.305 -44.031 -11.805 1 73.62 69 SER B O 1
ATOM 2793 N N . HIS B 1 70 ? 0.63 -45.094 -12.453 1 79.19 70 HIS B N 1
ATOM 2794 C CA . HIS B 1 70 ? 0.987 -44.062 -13.43 1 79.19 70 HIS B CA 1
ATOM 2795 C C . HIS B 1 70 ? -0.122 -43.875 -14.461 1 79.19 70 HIS B C 1
ATOM 2797 O O . HIS B 1 70 ? -0.405 -42.75 -14.883 1 79.19 70 HIS B O 1
ATOM 2803 N N . SER B 1 71 ? -0.732 -44.969 -14.773 1 81.5 71 SER B N 1
ATOM 2804 C CA . SER B 1 71 ? -1.818 -44.906 -15.742 1 81.5 71 SER B CA 1
ATOM 2805 C C . SER B 1 71 ? -3.004 -44.125 -15.211 1 81.5 71 SER B C 1
ATOM 2807 O O . SER B 1 71 ? -3.643 -43.375 -15.953 1 81.5 71 SER B O 1
ATOM 2809 N N . GLU B 1 72 ? -3.262 -44.25 -14.016 1 83.56 72 GLU B N 1
ATOM 2810 C CA . GLU B 1 72 ? -4.363 -43.5 -13.406 1 83.56 72 GLU B CA 1
ATOM 2811 C C . GLU B 1 72 ? -4.043 -42.031 -13.312 1 83.56 72 GLU B C 1
ATOM 2813 O O . GLU B 1 72 ? -4.906 -41.188 -13.57 1 83.56 72 GLU B O 1
ATOM 2818 N N . LEU B 1 73 ? -2.832 -41.781 -13.008 1 85.12 73 LEU B N 1
ATOM 2819 C CA . LEU B 1 73 ? -2.387 -40.406 -12.906 1 85.12 73 LEU B CA 1
ATOM 2820 C C . LEU B 1 73 ? -2.463 -39.719 -14.266 1 85.12 73 LEU B C 1
ATOM 2822 O O . LEU B 1 73 ? -2.885 -38.562 -14.352 1 85.12 73 LEU B O 1
ATOM 2826 N N . ARG B 1 74 ? -2.121 -40.469 -15.234 1 88.75 74 ARG B N 1
ATOM 2827 C CA . ARG B 1 74 ? -2.189 -39.938 -16.594 1 88.75 74 ARG B CA 1
ATOM 2828 C C . ARG B 1 74 ? -3.627 -39.625 -16.984 1 88.75 74 ARG B C 1
ATOM 2830 O O . ARG B 1 74 ? -3.896 -38.562 -17.578 1 88.75 74 ARG B O 1
ATOM 2837 N N . LYS B 1 75 ? -4.453 -40.469 -16.656 1 88.62 75 LYS B N 1
ATOM 2838 C CA . LYS B 1 75 ? -5.863 -40.281 -16.984 1 88.62 75 LYS B CA 1
ATOM 2839 C C . LYS B 1 75 ? -6.414 -39.031 -16.266 1 88.62 75 LYS B C 1
ATOM 2841 O O . LYS B 1 75 ? -7.172 -38.25 -16.859 1 88.62 75 LYS B O 1
ATOM 2846 N N . LEU B 1 76 ? -6.02 -38.906 -15.102 1 88.69 76 LEU B N 1
ATOM 2847 C CA . LEU B 1 76 ? -6.465 -37.75 -14.328 1 88.69 76 LEU B CA 1
ATOM 2848 C C . LEU B 1 76 ? -5.926 -36.438 -14.922 1 88.69 76 LEU B C 1
ATOM 2850 O O . LEU B 1 76 ? -6.645 -35.469 -15.008 1 88.69 76 LEU B O 1
ATOM 2854 N N . PHE B 1 77 ? -4.723 -36.469 -15.359 1 92.62 77 PHE B N 1
ATOM 2855 C CA . PHE B 1 77 ? -4.109 -35.312 -15.969 1 92.62 77 PHE B CA 1
ATOM 2856 C C . PHE B 1 77 ? -4.801 -34.938 -17.281 1 92.62 77 PHE B C 1
ATOM 2858 O O . PHE B 1 77 ? -5.109 -33.781 -17.516 1 92.62 77 PHE B O 1
ATOM 2865 N N . CYS B 1 78 ? -5.125 -35.969 -18.047 1 92.62 78 CYS B N 1
ATOM 2866 C CA . CYS B 1 78 ? -5.707 -35.75 -19.375 1 92.62 78 CYS B CA 1
ATOM 2867 C C . CYS B 1 78 ? -7.164 -35.312 -19.266 1 92.62 78 CYS B C 1
ATOM 2869 O O . CYS B 1 78 ? -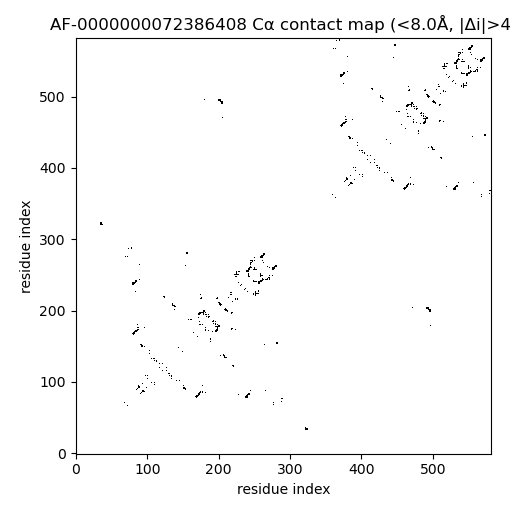7.715 -34.75 -20.203 1 92.62 78 CYS B O 1
ATOM 2871 N N . SER B 1 79 ? -7.742 -35.5 -18.125 1 93.44 79 SER B N 1
ATOM 2872 C CA . SER B 1 79 ? -9.141 -35.156 -17.953 1 93.44 79 SER B CA 1
ATOM 2873 C C . SER B 1 79 ? -9.281 -34 -16.953 1 93.44 79 SER B C 1
ATOM 2875 O O . SER B 1 79 ? -10.359 -33.781 -16.391 1 93.44 79 SER B O 1
ATOM 2877 N N . ALA B 1 80 ? -8.234 -33.312 -16.703 1 96.25 80 ALA B N 1
ATOM 2878 C CA . ALA B 1 80 ? -8.227 -32.25 -15.719 1 96.25 80 ALA B CA 1
ATOM 2879 C C . ALA B 1 80 ? -9.141 -31.109 -16.141 1 96.25 80 ALA B C 1
ATOM 2881 O O . ALA B 1 80 ? -9.195 -30.75 -17.328 1 96.25 80 ALA B O 1
ATOM 2882 N N . ASP B 1 81 ? -9.891 -30.516 -15.164 1 97.88 81 ASP B N 1
ATOM 2883 C CA . ASP B 1 81 ? -10.656 -29.297 -15.391 1 97.88 81 ASP B CA 1
ATOM 2884 C C . ASP B 1 81 ? -9.742 -28.062 -15.352 1 97.88 81 ASP B C 1
ATOM 2886 O O . ASP B 1 81 ? -9.984 -27.094 -16.062 1 97.88 81 ASP B O 1
ATOM 2890 N N . ALA B 1 82 ? -8.727 -28.156 -14.484 1 98.44 82 ALA B N 1
ATOM 2891 C CA . ALA B 1 82 ? -7.812 -27.031 -14.289 1 98.44 82 ALA B CA 1
ATOM 2892 C C . ALA B 1 82 ? -6.426 -27.531 -13.891 1 98.44 82 ALA B C 1
ATOM 2894 O O . ALA B 1 82 ? -6.289 -28.594 -13.273 1 98.44 82 ALA B O 1
ATOM 2895 N N . VAL B 1 83 ? -5.449 -26.781 -14.266 1 98.62 83 VAL B N 1
ATOM 2896 C CA . VAL B 1 83 ? -4.066 -27.016 -13.859 1 98.62 83 VAL B CA 1
ATOM 2897 C C . VAL B 1 83 ? -3.504 -25.766 -13.195 1 98.62 83 VAL B C 1
ATOM 2899 O O . VAL B 1 83 ? -3.602 -24.656 -13.75 1 98.62 83 VAL B O 1
ATOM 2902 N N . CYS B 1 84 ? -2.971 -25.875 -11.977 1 98.75 84 CYS B N 1
ATOM 2903 C CA . CYS B 1 84 ? -2.311 -24.812 -11.242 1 98.75 84 CYS B CA 1
ATOM 2904 C C . CYS B 1 84 ? -0.796 -24.984 -11.266 1 98.75 84 CYS B C 1
ATOM 2906 O O . CYS B 1 84 ? -0.285 -26.047 -10.922 1 98.75 84 CYS B O 1
ATOM 2908 N N . PHE B 1 85 ? -0.117 -23.906 -11.641 1 98.81 85 PHE B N 1
ATOM 2909 C CA . PHE B 1 85 ? 1.34 -23.953 -11.688 1 98.81 85 PHE B CA 1
ATOM 2910 C C . PHE B 1 85 ? 1.938 -23.062 -10.594 1 98.81 85 PHE B C 1
ATOM 2912 O O . PHE B 1 85 ? 1.503 -21.922 -10.398 1 98.81 85 PHE B O 1
ATOM 2919 N N . ASP B 1 86 ? 2.918 -23.625 -9.875 1 98.12 86 ASP B N 1
ATOM 2920 C CA . ASP B 1 86 ? 3.889 -22.766 -9.211 1 98.12 86 ASP B CA 1
ATOM 2921 C C . ASP B 1 86 ? 4.66 -21.922 -10.227 1 98.12 86 ASP B C 1
ATOM 2923 O O . ASP B 1 86 ? 4.746 -22.297 -11.398 1 98.12 86 ASP B O 1
ATOM 2927 N N . VAL B 1 87 ? 5.156 -20.781 -9.781 1 98.31 87 VAL B N 1
ATOM 2928 C CA . VAL B 1 87 ? 5.832 -19.906 -10.75 1 98.31 87 VAL B CA 1
ATOM 2929 C C . VAL B 1 87 ? 7.34 -19.969 -10.516 1 98.31 87 VAL B C 1
ATOM 2931 O O . VAL B 1 87 ? 8.094 -20.359 -11.406 1 98.31 87 VAL B O 1
ATOM 2934 N N . ASP B 1 88 ? 7.801 -19.641 -9.297 1 95.69 88 ASP B N 1
ATOM 2935 C CA . ASP B 1 88 ? 9.227 -19.609 -8.977 1 95.69 88 ASP B CA 1
ATOM 2936 C C . ASP B 1 88 ? 9.844 -21 -9.086 1 95.69 88 ASP B C 1
ATOM 2938 O O . ASP B 1 88 ? 9.391 -21.938 -8.43 1 95.69 88 ASP B O 1
ATOM 2942 N N . SER B 1 89 ? 10.867 -21.141 -9.93 1 96.75 89 SER B N 1
ATOM 2943 C CA . SER B 1 89 ? 11.617 -22.375 -10.125 1 96.75 89 SER B CA 1
ATOM 2944 C C . SER B 1 89 ? 10.742 -23.453 -10.758 1 96.75 89 SER B C 1
ATOM 2946 O O . SER B 1 89 ? 11.055 -24.641 -10.672 1 96.75 89 SER B O 1
ATOM 2948 N N . THR B 1 90 ? 9.586 -23.094 -11.32 1 98.25 90 THR B N 1
ATOM 2949 C CA . THR B 1 90 ? 8.711 -24.016 -12.055 1 98.25 90 THR B CA 1
ATOM 2950 C C . THR B 1 90 ? 8.352 -23.438 -13.422 1 98.25 90 THR B C 1
ATOM 2952 O O . THR B 1 90 ? 8.977 -23.781 -14.43 1 98.25 90 THR B O 1
ATOM 2955 N N . VAL B 1 91 ? 7.512 -22.406 -13.43 1 98.62 91 VAL B N 1
ATOM 2956 C CA . VAL B 1 91 ? 7.145 -21.766 -14.695 1 98.62 91 VAL B CA 1
ATOM 2957 C C . VAL B 1 91 ? 8.312 -20.922 -15.203 1 98.62 91 VAL B C 1
ATOM 2959 O O . VAL B 1 91 ? 8.539 -20.828 -16.406 1 98.62 91 VAL B O 1
ATOM 2962 N N . ILE B 1 92 ? 9.008 -20.312 -14.25 1 98.31 92 ILE B N 1
ATOM 2963 C CA . ILE B 1 92 ? 10.211 -19.562 -14.578 1 98.31 92 ILE B CA 1
ATOM 2964 C C . ILE B 1 92 ? 11.422 -20.188 -13.891 1 98.31 92 ILE B C 1
ATOM 2966 O O . ILE B 1 92 ? 11.273 -20.938 -12.93 1 98.31 92 ILE B O 1
ATOM 2970 N N . ARG B 1 93 ? 12.531 -19.844 -14.336 1 97.56 93 ARG B N 1
ATOM 2971 C CA . ARG B 1 93 ? 13.75 -20.484 -13.852 1 97.56 93 ARG B CA 1
ATOM 2972 C C . ARG B 1 93 ? 14.227 -19.844 -12.547 1 97.56 93 ARG B C 1
ATOM 2974 O O . ARG B 1 93 ? 14.836 -20.5 -11.711 1 97.56 93 ARG B O 1
ATOM 2981 N N . GLU B 1 94 ? 13.867 -18.625 -12.328 1 94.38 94 GLU B N 1
ATOM 2982 C CA . GLU B 1 94 ? 14.406 -17.828 -11.219 1 94.38 94 GLU B CA 1
ATOM 2983 C C . GLU B 1 94 ? 13.477 -17.875 -10.016 1 94.38 94 GLU B C 1
ATOM 2985 O O . GLU B 1 94 ? 12.383 -18.438 -10.086 1 94.38 94 GLU B O 1
ATOM 2990 N N . GLU B 1 95 ? 14.039 -17.406 -8.906 1 91.5 95 GLU B N 1
ATOM 2991 C CA . GLU B 1 95 ? 13.273 -17 -7.738 1 91.5 95 GLU B CA 1
ATOM 2992 C C . GLU B 1 95 ? 13.008 -15.5 -7.746 1 91.5 95 GLU B C 1
ATOM 2994 O O . GLU B 1 95 ? 13.945 -14.695 -7.68 1 91.5 95 GLU B O 1
ATOM 2999 N N . GLY B 1 96 ? 11.727 -15.133 -7.723 1 92.19 96 GLY B N 1
ATOM 3000 C CA . GLY B 1 96 ? 11.352 -13.742 -7.875 1 92.19 96 GLY B CA 1
ATOM 3001 C C . GLY B 1 96 ? 11.93 -12.844 -6.793 1 92.19 96 GLY B C 1
ATOM 3002 O O . GLY B 1 96 ? 12.391 -11.734 -7.082 1 92.19 96 GLY B O 1
ATOM 3003 N N . ILE B 1 97 ? 11.844 -13.25 -5.555 1 91.56 97 ILE B N 1
ATOM 3004 C CA . ILE B 1 97 ? 12.266 -12.391 -4.453 1 91.56 97 ILE B CA 1
ATOM 3005 C C . ILE B 1 97 ? 13.789 -12.234 -4.484 1 91.56 97 ILE B C 1
ATOM 3007 O O . ILE B 1 97 ? 14.312 -11.172 -4.148 1 91.56 97 ILE B O 1
ATOM 3011 N N . ASP B 1 98 ? 14.508 -13.281 -4.863 1 92.19 98 ASP B N 1
ATOM 3012 C CA . ASP B 1 98 ? 15.961 -13.195 -4.965 1 92.19 98 ASP B CA 1
ATOM 3013 C C . ASP B 1 98 ? 16.391 -12.234 -6.07 1 92.19 98 ASP B C 1
ATOM 3015 O O . ASP B 1 98 ? 17.344 -11.484 -5.914 1 92.19 98 ASP B O 1
ATOM 3019 N N . GLU B 1 99 ? 15.68 -12.336 -7.172 1 94.31 99 GLU B N 1
ATOM 3020 C CA . GLU B 1 99 ? 15.961 -11.414 -8.266 1 94.31 99 GLU B CA 1
ATOM 3021 C C . GLU B 1 99 ? 15.703 -9.969 -7.852 1 94.31 99 GLU B C 1
ATOM 3023 O O . GLU B 1 99 ? 16.469 -9.07 -8.211 1 94.31 99 GLU B O 1
ATOM 3028 N N . LEU B 1 100 ? 14.641 -9.812 -7.113 1 95.75 100 LEU B N 1
ATOM 3029 C CA . LEU B 1 100 ? 14.305 -8.484 -6.621 1 95.75 100 LEU B CA 1
ATOM 3030 C C . LEU B 1 100 ? 15.367 -7.98 -5.648 1 95.75 100 LEU B C 1
ATOM 3032 O O . LEU B 1 100 ? 15.789 -6.824 -5.723 1 95.75 100 LEU B O 1
ATOM 3036 N N . ALA B 1 101 ? 15.828 -8.812 -4.738 1 95.94 101 ALA B N 1
ATOM 3037 C CA . ALA B 1 101 ? 16.875 -8.461 -3.777 1 95.94 101 ALA B CA 1
ATOM 3038 C C . ALA B 1 101 ? 18.172 -8.086 -4.488 1 95.94 101 ALA B C 1
ATOM 3040 O O . ALA B 1 101 ? 18.812 -7.102 -4.129 1 95.94 101 ALA B O 1
ATOM 3041 N N . LYS B 1 102 ? 18.562 -8.867 -5.457 1 95.06 102 LYS B N 1
ATOM 3042 C CA . LYS B 1 102 ? 19.766 -8.602 -6.254 1 95.06 102 LYS B CA 1
ATOM 3043 C C . LYS B 1 102 ? 19.656 -7.258 -6.969 1 95.06 102 LYS B C 1
ATOM 3045 O O . LYS B 1 102 ? 20.609 -6.477 -6.965 1 95.06 102 LYS B O 1
ATOM 3050 N N . PHE B 1 103 ? 18.516 -7.031 -7.543 1 96.12 103 PHE B N 1
ATOM 3051 C CA . PHE B 1 103 ? 18.297 -5.805 -8.297 1 96.12 103 PHE B CA 1
ATOM 3052 C C . PHE B 1 103 ? 18.375 -4.586 -7.383 1 96.12 103 PHE B C 1
ATOM 3054 O O . PHE B 1 103 ? 18.828 -3.52 -7.797 1 96.12 103 PHE B O 1
ATOM 3061 N N . CYS B 1 104 ? 17.875 -4.75 -6.168 1 96.31 104 CYS B N 1
ATOM 3062 C CA . CYS B 1 104 ? 17.844 -3.662 -5.199 1 96.31 104 CYS B CA 1
ATOM 3063 C C . CYS B 1 104 ? 19.172 -3.572 -4.441 1 96.31 104 CYS B C 1
ATOM 3065 O O . CYS B 1 104 ? 19.344 -2.705 -3.584 1 96.31 104 CYS B O 1
ATOM 3067 N N . GLY B 1 105 ? 20.109 -4.488 -4.625 1 94.69 105 GLY B N 1
ATOM 3068 C CA . GLY B 1 105 ? 21.453 -4.406 -4.094 1 94.69 105 GLY B CA 1
ATOM 3069 C C . GLY B 1 105 ? 21.578 -4.945 -2.682 1 94.69 105 GLY B C 1
ATOM 3070 O O . GLY B 1 105 ? 22.484 -4.574 -1.946 1 94.69 105 GLY B O 1
ATOM 3071 N N . VAL B 1 106 ? 20.625 -5.766 -2.244 1 95.12 106 VAL B N 1
ATOM 3072 C CA . VAL B 1 106 ? 20.656 -6.266 -0.874 1 95.12 106 VAL B CA 1
ATOM 3073 C C . VAL B 1 106 ? 20.641 -7.793 -0.879 1 95.12 106 VAL B C 1
ATOM 3075 O O . VAL B 1 106 ? 20.094 -8.414 0.037 1 95.12 106 VAL B O 1
ATOM 3078 N N . GLU B 1 107 ? 21.078 -8.422 -1.926 1 92.31 107 GLU B N 1
ATOM 3079 C CA . GLU B 1 107 ? 21.016 -9.875 -2.109 1 92.31 107 GLU B CA 1
ATOM 3080 C C . GLU B 1 107 ? 21.688 -10.602 -0.944 1 92.31 107 GLU B C 1
ATOM 3082 O O . GLU B 1 107 ? 21.156 -11.594 -0.444 1 92.31 107 GLU B O 1
ATOM 3087 N N . ASP B 1 108 ? 22.734 -10.148 -0.417 1 90.19 108 ASP B N 1
ATOM 3088 C CA . ASP B 1 108 ? 23.484 -10.812 0.644 1 90.19 108 ASP B CA 1
ATOM 3089 C C . ASP B 1 108 ? 22.719 -10.789 1.96 1 90.19 108 ASP B C 1
ATOM 3091 O O . ASP B 1 108 ? 22.625 -11.805 2.654 1 90.19 108 ASP B O 1
ATOM 3095 N N . ALA B 1 109 ? 22.203 -9.641 2.246 1 88.44 109 ALA B N 1
ATOM 3096 C CA . ALA B 1 109 ? 21.438 -9.508 3.482 1 88.44 109 ALA B CA 1
ATOM 3097 C C . ALA B 1 109 ? 20.203 -10.414 3.469 1 88.44 109 ALA B C 1
ATOM 3099 O O . ALA B 1 109 ? 19.875 -11.039 4.48 1 88.44 109 ALA B O 1
ATOM 3100 N N . VAL B 1 110 ? 19.562 -10.469 2.363 1 88.31 110 VAL B N 1
ATOM 3101 C CA . VAL B 1 110 ? 18.359 -11.281 2.227 1 88.31 110 VAL B CA 1
ATOM 3102 C C . VAL B 1 110 ? 18.734 -12.766 2.287 1 88.31 110 VAL B C 1
ATOM 3104 O O . VAL B 1 110 ? 18.031 -13.562 2.908 1 88.31 110 VAL B O 1
ATOM 3107 N N . SER B 1 111 ? 19.828 -13.117 1.637 1 84.56 111 SER B N 1
ATOM 3108 C CA . SER B 1 111 ? 20.281 -14.5 1.655 1 84.56 111 SER B CA 1
ATOM 3109 C C . SER B 1 111 ? 20.578 -14.969 3.078 1 84.56 111 SER B C 1
ATOM 3111 O O . SER B 1 111 ? 20.219 -16.094 3.453 1 84.56 111 SER B O 1
ATOM 3113 N N . GLU B 1 112 ? 21.141 -14.164 3.838 1 81.31 112 GLU B N 1
ATOM 3114 C CA . GLU B 1 112 ? 21.422 -14.484 5.234 1 81.31 112 GLU B CA 1
ATOM 3115 C C . GLU B 1 112 ? 20.141 -14.664 6.035 1 81.31 112 GLU B C 1
ATOM 3117 O O . GLU B 1 112 ? 20.016 -15.602 6.824 1 81.31 112 GLU B O 1
ATOM 3122 N N . MET B 1 113 ? 19.234 -13.789 5.77 1 80.12 113 MET B N 1
ATOM 3123 C CA . MET B 1 113 ? 17.938 -13.852 6.465 1 80.12 113 MET B CA 1
ATOM 3124 C C . MET B 1 113 ? 17.172 -15.109 6.062 1 80.12 113 MET B C 1
ATOM 3126 O O . MET B 1 113 ? 16.547 -15.758 6.906 1 80.12 113 MET B O 1
ATOM 3130 N N . THR B 1 114 ? 17.25 -15.438 4.727 1 72.44 114 THR B N 1
ATOM 3131 C CA . THR B 1 114 ? 16.547 -16.609 4.207 1 72.44 114 THR B CA 1
ATOM 3132 C C . THR B 1 114 ? 17.109 -17.891 4.832 1 72.44 114 THR B C 1
ATOM 3134 O O . THR B 1 114 ? 16.344 -18.781 5.195 1 72.44 114 THR B O 1
ATOM 3137 N N . ARG B 1 115 ? 18.359 -17.953 4.949 1 71.56 115 ARG B N 1
ATOM 3138 C CA . ARG B 1 115 ? 19 -19.109 5.562 1 71.56 115 ARG B CA 1
ATOM 3139 C C . ARG B 1 115 ? 18.562 -19.266 7.016 1 71.56 115 ARG B C 1
ATOM 3141 O O . ARG B 1 115 ? 18.312 -20.391 7.473 1 71.56 115 ARG B O 1
ATOM 3148 N N . ARG B 1 116 ? 18.359 -18.203 7.641 1 68.88 116 ARG B N 1
ATOM 3149 C CA . ARG B 1 116 ? 17.906 -18.203 9.023 1 68.88 116 ARG B CA 1
ATOM 3150 C C . ARG B 1 116 ? 16.438 -18.609 9.117 1 68.88 116 ARG B C 1
ATOM 3152 O O . ARG B 1 116 ? 16.062 -19.391 9.992 1 68.88 116 ARG B O 1
ATOM 3159 N N . ALA B 1 117 ? 15.727 -18.031 8.219 1 63.72 117 ALA B N 1
ATOM 3160 C CA . ALA B 1 117 ? 14.281 -18.25 8.242 1 63.72 117 ALA B CA 1
ATOM 3161 C C . ALA B 1 117 ? 13.938 -19.688 7.828 1 63.72 117 ALA B C 1
ATOM 3163 O O . ALA B 1 117 ? 13.07 -20.312 8.438 1 63.72 117 ALA B O 1
ATOM 3164 N N . MET B 1 118 ? 14.516 -20.188 6.703 1 60.91 118 MET B N 1
ATOM 3165 C CA . MET B 1 118 ? 14.234 -21.516 6.176 1 60.91 118 MET B CA 1
ATOM 3166 C C . MET B 1 118 ? 14.766 -22.594 7.109 1 60.91 118 MET B C 1
ATOM 3168 O O . MET B 1 118 ? 14.211 -23.703 7.176 1 60.91 118 MET B O 1
ATOM 3172 N N . GLY B 1 119 ? 16.016 -22.344 7.785 1 55.28 119 GLY B N 1
ATOM 3173 C CA . GLY B 1 119 ? 16.562 -23.297 8.742 1 55.28 119 GLY B CA 1
ATOM 3174 C C . GLY B 1 119 ? 15.75 -23.391 10.023 1 55.28 119 GLY B C 1
ATOM 3175 O O . GLY B 1 119 ? 15.938 -24.312 10.812 1 55.28 119 GLY B O 1
ATOM 3176 N N . GLY B 1 120 ? 14.898 -22.438 10.242 1 54.97 120 GLY B N 1
ATOM 3177 C CA . GLY B 1 120 ? 14.086 -22.438 11.445 1 54.97 120 GLY B CA 1
ATOM 3178 C C . GLY B 1 120 ? 12.602 -22.469 11.164 1 54.97 120 GLY B C 1
ATOM 3179 O O . GLY B 1 120 ? 12.188 -22.562 10.008 1 54.97 120 GLY B O 1
ATOM 3180 N N . ALA B 1 121 ? 11.812 -22.688 12.125 1 64.38 121 ALA B N 1
ATOM 3181 C CA . ALA B 1 121 ? 10.352 -22.734 12.117 1 64.38 121 ALA B CA 1
ATOM 3182 C C . ALA B 1 121 ? 9.766 -21.328 11.945 1 64.38 121 ALA B C 1
ATOM 3184 O O . ALA B 1 121 ? 9.008 -20.859 12.797 1 64.38 121 ALA B O 1
ATOM 3185 N N . VAL B 1 122 ? 10.367 -20.594 11.039 1 75.19 122 VAL B N 1
ATOM 3186 C CA . VAL B 1 122 ? 9.773 -19.266 10.875 1 75.19 122 VAL B CA 1
ATOM 3187 C C . VAL B 1 122 ? 8.594 -19.344 9.914 1 75.19 122 VAL B C 1
ATOM 3189 O O . VAL B 1 122 ? 8.711 -19.891 8.812 1 75.19 122 VAL B O 1
ATOM 3192 N N . PRO B 1 123 ? 7.449 -18.891 10.461 1 83.94 123 PRO B N 1
ATOM 3193 C CA . PRO B 1 123 ? 6.293 -18.859 9.562 1 83.94 123 PRO B CA 1
ATOM 3194 C C . PRO B 1 123 ? 6.551 -18.062 8.289 1 83.94 123 PRO B C 1
ATOM 3196 O O . PRO B 1 123 ? 7.316 -17.094 8.305 1 83.94 123 PRO B O 1
ATOM 3199 N N . PHE B 1 124 ? 5.977 -18.469 7.246 1 85.19 124 PHE B N 1
ATOM 3200 C CA . PHE B 1 124 ? 6.199 -17.906 5.922 1 85.19 124 PHE B CA 1
ATOM 3201 C C . PHE B 1 124 ? 5.98 -16.391 5.934 1 85.19 124 PHE B C 1
ATOM 3203 O O . PHE B 1 124 ? 6.812 -15.641 5.434 1 85.19 124 PHE B O 1
ATOM 3210 N N . LYS B 1 125 ? 4.84 -16 6.48 1 91.5 125 LYS B N 1
ATOM 3211 C CA . LYS B 1 125 ? 4.496 -14.578 6.492 1 91.5 125 LYS B CA 1
ATOM 3212 C C . LYS B 1 125 ? 5.57 -13.766 7.207 1 91.5 125 LYS B C 1
ATOM 3214 O O . LYS B 1 125 ? 5.941 -12.68 6.75 1 91.5 125 LYS B O 1
ATOM 3219 N N . ALA B 1 126 ? 6 -14.258 8.281 1 90.19 126 ALA B N 1
ATOM 3220 C CA . ALA B 1 126 ? 7.051 -13.578 9.031 1 90.19 126 ALA B CA 1
ATOM 3221 C C . ALA B 1 126 ? 8.336 -13.492 8.219 1 90.19 126 ALA B C 1
ATOM 3223 O O . ALA B 1 126 ? 9 -12.453 8.211 1 90.19 126 ALA B O 1
ATOM 3224 N N . ALA B 1 127 ? 8.703 -14.586 7.637 1 88.06 127 ALA B N 1
ATOM 3225 C CA . ALA B 1 127 ? 9.906 -14.609 6.805 1 88.06 127 ALA B CA 1
ATOM 3226 C C . ALA B 1 127 ? 9.789 -13.617 5.652 1 88.06 127 ALA B C 1
ATOM 3228 O O . ALA B 1 127 ? 10.742 -12.898 5.355 1 88.06 127 ALA B O 1
ATOM 3229 N N . LEU B 1 128 ? 8.641 -13.617 4.98 1 92.38 128 LEU B N 1
ATOM 3230 C CA . LEU B 1 128 ? 8.398 -12.695 3.875 1 92.38 128 LEU B CA 1
ATOM 3231 C C . LEU B 1 128 ? 8.508 -11.25 4.344 1 92.38 128 LEU B C 1
ATOM 3233 O O . LEU B 1 128 ? 9.125 -10.414 3.676 1 92.38 128 LEU B O 1
ATOM 3237 N N . THR B 1 129 ? 7.895 -10.977 5.488 1 93.62 129 THR B N 1
ATOM 3238 C CA . THR B 1 129 ? 7.914 -9.641 6.074 1 93.62 129 THR B CA 1
ATOM 3239 C C . THR B 1 129 ? 9.352 -9.188 6.328 1 93.62 129 THR B C 1
ATOM 3241 O O . THR B 1 129 ? 9.711 -8.047 6.008 1 93.62 129 THR B O 1
ATOM 3244 N N . GLU B 1 130 ? 10.117 -10.047 6.855 1 91.5 130 GLU B N 1
ATOM 3245 C CA . GLU B 1 130 ? 11.5 -9.711 7.18 1 91.5 130 GLU B CA 1
ATOM 3246 C C . GLU B 1 130 ? 12.328 -9.477 5.914 1 91.5 130 GLU B C 1
ATOM 3248 O O . GLU B 1 130 ? 13.141 -8.555 5.863 1 91.5 130 GLU B O 1
ATOM 3253 N N . ARG B 1 131 ? 12.148 -10.312 4.941 1 93.5 131 ARG B N 1
ATOM 3254 C CA . ARG B 1 131 ? 12.883 -10.156 3.693 1 93.5 131 ARG B CA 1
ATOM 3255 C C . ARG B 1 131 ? 12.523 -8.844 3.006 1 93.5 131 ARG B C 1
ATOM 3257 O O . ARG B 1 131 ? 13.406 -8.109 2.559 1 93.5 131 ARG B O 1
ATOM 3264 N N . LEU B 1 132 ? 11.273 -8.539 2.996 1 96.06 132 LEU B N 1
ATOM 3265 C CA . LEU B 1 132 ? 10.82 -7.324 2.332 1 96.06 132 LEU B CA 1
ATOM 3266 C C . LEU B 1 132 ? 11.242 -6.086 3.113 1 96.06 132 LEU B C 1
ATOM 3268 O O . LEU B 1 132 ? 11.461 -5.02 2.527 1 96.06 132 LEU B O 1
ATOM 3272 N N . ALA B 1 133 ? 11.359 -6.238 4.438 1 94.25 133 ALA B N 1
ATOM 3273 C CA . ALA B 1 133 ? 11.836 -5.137 5.266 1 94.25 133 ALA B CA 1
ATOM 3274 C C . ALA B 1 133 ? 13.281 -4.773 4.914 1 94.25 133 ALA B C 1
ATOM 3276 O O . ALA B 1 133 ? 13.703 -3.627 5.086 1 94.25 133 ALA B O 1
ATOM 3277 N N . LEU B 1 134 ? 14 -5.715 4.395 1 94.38 134 LEU B N 1
ATOM 3278 C CA . LEU B 1 134 ? 15.375 -5.488 3.961 1 94.38 134 LEU B CA 1
ATOM 3279 C C . LEU B 1 134 ? 15.414 -4.957 2.531 1 94.38 134 LEU B C 1
ATOM 3281 O O . LEU B 1 134 ? 16.203 -4.07 2.213 1 94.38 134 LEU B O 1
ATOM 3285 N N . ILE B 1 135 ? 14.594 -5.438 1.685 1 96.5 135 ILE B N 1
ATOM 3286 C CA . ILE B 1 135 ? 14.641 -5.113 0.263 1 96.5 135 ILE B CA 1
ATOM 3287 C C . ILE B 1 135 ? 14.055 -3.723 0.033 1 96.5 135 ILE B C 1
ATOM 3289 O O . ILE B 1 135 ? 14.672 -2.881 -0.621 1 96.5 135 ILE B O 1
ATOM 3293 N N . GLN B 1 136 ? 12.75 -3.506 0.592 1 97.31 136 GLN B N 1
ATOM 3294 C CA . GLN B 1 136 ? 12 -2.26 0.473 1 97.31 136 GLN B CA 1
ATOM 3295 C C . GLN B 1 136 ? 12.047 -1.723 -0.954 1 97.31 136 GLN B C 1
ATOM 3297 O O . GLN B 1 136 ? 12.477 -0.592 -1.183 1 97.31 136 GLN B O 1
ATOM 3302 N N . PRO B 1 137 ? 11.609 -2.572 -1.854 1 98.06 137 PRO B N 1
ATOM 3303 C CA . PRO B 1 137 ? 11.695 -2.139 -3.252 1 98.06 137 PRO B CA 1
ATOM 3304 C C . PRO B 1 137 ? 10.758 -0.971 -3.562 1 98.06 137 PRO B C 1
ATOM 3306 O O . PRO B 1 137 ? 9.609 -0.961 -3.121 1 98.06 137 PRO B O 1
ATOM 3309 N N . SER B 1 138 ? 11.289 0.007 -4.367 1 98 138 SER B N 1
ATOM 3310 C CA . SER B 1 138 ? 10.406 1.036 -4.898 1 98 138 SER B CA 1
ATOM 3311 C C . SER B 1 138 ? 9.609 0.514 -6.09 1 98 138 SER B C 1
ATOM 3313 O O . SER B 1 138 ? 9.984 -0.485 -6.707 1 98 138 SER B O 1
ATOM 3315 N N . ARG B 1 139 ? 8.523 1.198 -6.359 1 97.5 139 ARG B N 1
ATOM 3316 C CA . ARG B 1 139 ? 7.73 0.84 -7.531 1 97.5 139 ARG B CA 1
ATOM 3317 C C . ARG B 1 139 ? 8.578 0.886 -8.797 1 97.5 139 ARG B C 1
ATOM 3319 O O . ARG B 1 139 ? 8.469 0.006 -9.656 1 97.5 139 ARG B O 1
ATOM 3326 N N . GLU B 1 140 ? 9.336 1.907 -8.898 1 97.19 140 GLU B N 1
ATOM 3327 C CA . GLU B 1 140 ? 10.211 2.064 -10.055 1 97.19 140 GLU B CA 1
ATOM 3328 C C . GLU B 1 140 ? 11.188 0.898 -10.172 1 97.19 140 GLU B C 1
ATOM 3330 O O . GLU B 1 140 ? 11.453 0.409 -11.273 1 97.19 140 GLU B O 1
ATOM 3335 N N . GLN B 1 141 ? 11.75 0.489 -9.133 1 97.38 141 GLN B N 1
ATOM 3336 C CA . GLN B 1 141 ? 12.688 -0.632 -9.141 1 97.38 141 GLN B CA 1
ATOM 3337 C C . GLN B 1 141 ? 12 -1.913 -9.617 1 97.38 141 GLN B C 1
ATOM 3339 O O . GLN B 1 141 ? 12.578 -2.676 -10.398 1 97.38 141 GLN B O 1
ATOM 3344 N N . VAL B 1 142 ? 10.797 -2.162 -9.125 1 97.62 142 VAL B N 1
ATOM 3345 C CA . VAL B 1 142 ? 10.047 -3.342 -9.555 1 97.62 142 VAL B CA 1
ATOM 3346 C C . VAL B 1 142 ? 9.773 -3.258 -11.055 1 97.62 142 VAL B C 1
ATOM 3348 O O . VAL B 1 142 ? 9.961 -4.238 -11.781 1 97.62 142 VAL B O 1
ATOM 3351 N N . GLN B 1 143 ? 9.359 -2.088 -11.5 1 97.25 143 GLN B N 1
ATOM 3352 C CA . GLN B 1 143 ? 9.094 -1.869 -12.922 1 97.25 143 GLN B CA 1
ATOM 3353 C C . GLN B 1 143 ? 10.344 -2.111 -13.758 1 97.25 143 GLN B C 1
ATOM 3355 O O . GLN B 1 143 ? 10.281 -2.748 -14.812 1 97.25 143 GLN B O 1
ATOM 3360 N N . ARG B 1 144 ? 11.406 -1.585 -13.297 1 97.12 144 ARG B N 1
ATOM 3361 C CA . ARG B 1 144 ? 12.664 -1.727 -14.031 1 97.12 144 ARG B CA 1
ATOM 3362 C C . ARG B 1 144 ? 13.117 -3.184 -14.062 1 97.12 144 ARG B C 1
ATOM 3364 O O . ARG B 1 144 ? 13.633 -3.656 -15.078 1 97.12 144 ARG B O 1
ATOM 3371 N N . LEU B 1 145 ? 12.992 -3.857 -12.969 1 97.25 145 LEU B N 1
ATOM 3372 C CA . LEU B 1 145 ? 13.336 -5.277 -12.953 1 97.25 145 LEU B CA 1
ATOM 3373 C C . LEU B 1 145 ? 12.586 -6.035 -14.039 1 97.25 145 LEU B C 1
ATOM 3375 O O . LEU B 1 145 ? 13.18 -6.801 -14.797 1 97.25 145 LEU B O 1
ATOM 3379 N N . ILE B 1 146 ? 11.281 -5.82 -14.141 1 96.12 146 ILE B N 1
ATOM 3380 C CA . ILE B 1 146 ? 10.422 -6.523 -15.078 1 96.12 146 ILE B CA 1
ATOM 3381 C C . ILE B 1 146 ? 10.781 -6.129 -16.5 1 96.12 146 ILE B C 1
ATOM 3383 O O . ILE B 1 146 ? 10.812 -6.973 -17.406 1 96.12 146 ILE B O 1
ATOM 3387 N N . ALA B 1 147 ? 11.117 -4.863 -16.719 1 95.75 147 ALA B N 1
ATOM 3388 C CA . ALA B 1 147 ? 11.391 -4.34 -18.047 1 95.75 147 ALA B CA 1
ATOM 3389 C C . ALA B 1 147 ? 12.789 -4.727 -18.516 1 95.75 147 ALA B C 1
ATOM 3391 O O . ALA B 1 147 ? 12.984 -5.102 -19.688 1 95.75 147 ALA B O 1
ATOM 3392 N N . GLU B 1 148 ? 13.734 -4.652 -17.672 1 95.94 148 GLU B N 1
ATOM 3393 C CA . GLU B 1 148 ? 15.133 -4.793 -18.062 1 95.94 148 GLU B CA 1
ATOM 3394 C C . GLU B 1 148 ? 15.633 -6.219 -17.844 1 95.94 148 GLU B C 1
ATOM 3396 O O . GLU B 1 148 ? 16.531 -6.684 -18.547 1 95.94 148 GLU B O 1
ATOM 3401 N N . HIS B 1 149 ? 15.062 -6.875 -16.875 1 94.88 149 HIS B N 1
ATOM 3402 C CA . HIS B 1 149 ? 15.492 -8.227 -16.531 1 94.88 149 HIS B CA 1
ATOM 3403 C C . HIS B 1 149 ? 14.297 -9.141 -16.312 1 94.88 149 HIS B C 1
ATOM 3405 O O . HIS B 1 149 ? 14.156 -9.719 -15.227 1 94.88 149 HIS B O 1
ATOM 3411 N N . PRO B 1 150 ? 13.492 -9.289 -17.328 1 94.38 150 PRO B N 1
ATOM 3412 C CA . PRO B 1 150 ? 12.328 -10.164 -17.156 1 94.38 150 PRO B CA 1
ATOM 3413 C C . PRO B 1 150 ? 12.719 -11.609 -16.859 1 94.38 150 PRO B C 1
ATOM 3415 O O . PRO B 1 150 ? 13.781 -12.07 -17.281 1 94.38 150 PRO B O 1
ATOM 3418 N N . PRO B 1 151 ? 11.875 -12.297 -16.094 1 95.38 151 PRO B N 1
ATOM 3419 C CA . PRO B 1 151 ? 12.172 -13.703 -15.82 1 95.38 151 PRO B CA 1
ATOM 3420 C C . PRO B 1 151 ? 12.148 -14.57 -17.078 1 95.38 151 PRO B C 1
ATOM 3422 O O . PRO B 1 151 ? 11.422 -14.266 -18.031 1 95.38 151 PRO B O 1
ATOM 3425 N N . HIS B 1 152 ? 12.945 -15.664 -17.078 1 97.19 152 HIS B N 1
ATOM 3426 C CA . HIS B 1 152 ? 12.992 -16.594 -18.188 1 97.19 152 HIS B CA 1
ATOM 3427 C C . HIS B 1 152 ? 11.984 -17.734 -18.016 1 97.19 152 HIS B C 1
ATOM 3429 O O . HIS B 1 152 ? 12 -18.422 -17 1 97.19 152 HIS B O 1
ATOM 3435 N N . LEU B 1 153 ? 11.281 -17.906 -19.031 1 98.31 153 LEU B N 1
ATOM 3436 C CA . LEU B 1 153 ? 10.344 -19.031 -19 1 98.31 153 LEU B CA 1
ATOM 3437 C C . LEU B 1 153 ? 11.086 -20.359 -19.031 1 98.31 153 LEU B C 1
ATOM 3439 O O . LEU B 1 153 ? 12.078 -20.5 -19.734 1 98.31 153 LEU B O 1
ATOM 3443 N N . THR B 1 154 ? 10.586 -21.281 -18.281 1 98.56 154 THR B N 1
ATOM 3444 C CA . THR B 1 154 ? 11.117 -22.641 -18.359 1 98.56 154 THR B CA 1
ATOM 3445 C C . THR B 1 154 ? 10.812 -23.25 -19.734 1 98.56 154 THR B C 1
ATOM 3447 O O . THR B 1 154 ? 9.703 -23.125 -20.25 1 98.56 154 THR B O 1
ATOM 3450 N N . PRO B 1 155 ? 11.758 -23.953 -20.297 1 97.75 155 PRO B N 1
ATOM 3451 C CA . PRO B 1 155 ? 11.516 -24.562 -21.609 1 97.75 155 PRO B CA 1
ATOM 3452 C C . PRO B 1 155 ? 10.312 -25.5 -21.625 1 97.75 155 PRO B C 1
ATOM 3454 O O . PRO B 1 155 ? 10.125 -26.281 -20.688 1 97.75 155 PRO B O 1
ATOM 3457 N N . GLY B 1 156 ? 9.531 -25.344 -22.656 1 97.62 156 GLY B N 1
ATOM 3458 C CA . GLY B 1 156 ? 8.398 -26.234 -22.844 1 97.62 156 GLY B CA 1
ATOM 3459 C C . GLY B 1 156 ? 7.117 -25.719 -22.219 1 97.62 156 GLY B C 1
ATOM 3460 O O . GLY B 1 156 ? 6.031 -26.219 -22.531 1 97.62 156 GLY B O 1
ATOM 3461 N N . ILE B 1 157 ? 7.191 -24.703 -21.375 1 98.5 157 ILE B N 1
ATOM 3462 C CA . ILE B 1 157 ? 6.027 -24.266 -20.609 1 98.5 157 ILE B CA 1
ATOM 3463 C C . ILE B 1 157 ? 5.031 -23.578 -21.547 1 98.5 157 ILE B C 1
ATOM 3465 O O . ILE B 1 157 ? 3.816 -23.719 -21.391 1 98.5 157 ILE B O 1
ATOM 3469 N N . ARG B 1 158 ? 5.531 -22.797 -22.484 1 98.06 158 ARG B N 1
ATOM 3470 C CA . ARG B 1 158 ? 4.645 -22.109 -23.406 1 98.06 158 ARG B CA 1
ATOM 3471 C C . ARG B 1 158 ? 3.797 -23.094 -24.203 1 98.06 158 ARG B C 1
ATOM 3473 O O . ARG B 1 158 ? 2.586 -22.922 -24.344 1 98.06 158 ARG B O 1
ATOM 3480 N N . GLU B 1 159 ? 4.422 -24.125 -24.734 1 97.56 159 GLU B N 1
ATOM 3481 C CA . GLU B 1 159 ? 3.734 -25.156 -25.5 1 97.56 159 GLU B CA 1
ATOM 3482 C C . GLU B 1 159 ? 2.736 -25.906 -24.641 1 97.56 159 GLU B C 1
ATOM 3484 O O . GLU B 1 159 ? 1.618 -26.203 -25.078 1 97.56 159 GLU B O 1
ATOM 3489 N N . LEU B 1 160 ? 3.146 -26.203 -23.453 1 97.94 160 LEU B N 1
ATOM 3490 C CA . LEU B 1 160 ? 2.281 -26.953 -22.547 1 97.94 160 LEU B CA 1
ATOM 3491 C C . LEU B 1 160 ? 1.025 -26.156 -22.203 1 97.94 160 LEU B C 1
ATOM 3493 O O . LEU B 1 160 ? -0.088 -26.672 -22.297 1 97.94 160 LEU B O 1
ATOM 3497 N N . VAL B 1 161 ? 1.177 -24.891 -21.828 1 98.31 161 VAL B N 1
ATOM 3498 C CA . VAL B 1 161 ? 0.05 -24.031 -21.469 1 98.31 161 VAL B CA 1
ATOM 3499 C C . VAL B 1 161 ? -0.889 -23.891 -22.656 1 98.31 161 VAL B C 1
ATOM 3501 O O . VAL B 1 161 ? -2.109 -24 -22.516 1 98.31 161 VAL B O 1
ATOM 3504 N N . SER B 1 162 ? -0.335 -23.688 -23.844 1 97.75 162 SER B N 1
ATOM 3505 C CA . SER B 1 162 ? -1.135 -23.562 -25.047 1 97.75 162 SER B CA 1
ATOM 3506 C C . SER B 1 162 ? -1.96 -24.812 -25.312 1 97.75 162 SER B C 1
ATOM 3508 O O . SER B 1 162 ? -3.143 -24.734 -25.641 1 97.75 162 SER B O 1
ATOM 3510 N N . ARG B 1 163 ? -1.383 -25.953 -25.172 1 96.81 163 ARG B N 1
ATOM 3511 C CA . ARG B 1 163 ? -2.066 -27.219 -25.406 1 96.81 163 ARG B CA 1
ATOM 3512 C C . ARG B 1 163 ? -3.186 -27.422 -24.391 1 96.81 163 ARG B C 1
ATOM 3514 O O . ARG B 1 163 ? -4.262 -27.922 -24.734 1 96.81 163 ARG B O 1
ATOM 3521 N N . LEU B 1 164 ? -2.92 -27.094 -23.156 1 97.62 164 LEU B N 1
ATOM 3522 C CA . LEU B 1 164 ? -3.947 -27.203 -22.125 1 97.62 164 LEU B CA 1
ATOM 3523 C C . LEU B 1 164 ? -5.133 -26.297 -22.438 1 97.62 164 LEU B C 1
ATOM 3525 O O . LEU B 1 164 ? -6.285 -26.719 -22.344 1 97.62 164 LEU B O 1
ATOM 3529 N N . GLN B 1 165 ? -4.82 -25.094 -22.828 1 97.38 165 GLN B N 1
ATOM 3530 C CA . GLN B 1 165 ? -5.867 -24.141 -23.156 1 97.38 165 GLN B CA 1
ATOM 3531 C C . GLN B 1 165 ? -6.668 -24.609 -24.375 1 97.38 165 GLN B C 1
ATOM 3533 O O . GLN B 1 165 ? -7.887 -24.422 -24.422 1 97.38 165 GLN B O 1
ATOM 3538 N N . GLU B 1 166 ? -6.027 -25.203 -25.359 1 96.19 166 GLU B N 1
ATOM 3539 C CA . GLU B 1 166 ? -6.707 -25.766 -26.531 1 96.19 166 GLU B CA 1
ATOM 3540 C C . GLU B 1 166 ? -7.695 -26.844 -26.125 1 96.19 166 GLU B C 1
ATOM 3542 O O . GLU B 1 166 ? -8.703 -27.062 -26.812 1 96.19 166 GLU B O 1
ATOM 3547 N N . ARG B 1 167 ? -7.406 -27.484 -25.062 1 95.5 167 ARG B N 1
ATOM 3548 C CA . ARG B 1 167 ? -8.258 -28.562 -24.562 1 95.5 167 ARG B CA 1
ATOM 3549 C C . ARG B 1 167 ? -9.273 -28.031 -23.562 1 95.5 167 ARG B C 1
ATOM 3551 O O . ARG B 1 167 ? -9.922 -28.812 -22.859 1 95.5 167 ARG B O 1
ATOM 3558 N N . ASN B 1 168 ? -9.352 -26.688 -23.422 1 95.94 168 ASN B N 1
ATOM 3559 C CA . ASN B 1 168 ? -10.297 -25.984 -22.562 1 95.94 168 ASN B CA 1
ATOM 3560 C C . ASN B 1 168 ? -10.031 -26.281 -21.094 1 95.94 168 ASN B C 1
ATOM 3562 O O . ASN B 1 168 ? -10.961 -26.375 -20.297 1 95.94 168 ASN B O 1
ATOM 3566 N N . VAL B 1 169 ? -8.852 -26.641 -20.812 1 97.5 169 VAL B N 1
ATOM 3567 C CA . VAL B 1 169 ? -8.398 -26.75 -19.438 1 97.5 169 VAL B CA 1
ATOM 3568 C C . VAL B 1 169 ? -8.008 -25.375 -18.906 1 97.5 169 VAL B C 1
ATOM 3570 O O . VAL B 1 169 ? -7.254 -24.641 -19.547 1 97.5 169 VAL B O 1
ATOM 3573 N N . GLN B 1 170 ? -8.523 -24.938 -17.719 1 98 170 GLN B N 1
ATOM 3574 C CA . GLN B 1 170 ? -8.156 -23.656 -17.141 1 98 170 GLN B CA 1
ATOM 3575 C C . GLN B 1 170 ? -6.77 -23.703 -16.5 1 98 170 GLN B C 1
ATOM 3577 O O . GLN B 1 170 ? -6.445 -24.656 -15.797 1 98 170 GLN B O 1
ATOM 3582 N N . VAL B 1 171 ? -6.016 -22.703 -16.844 1 98.75 171 VAL B N 1
ATOM 3583 C CA . VAL B 1 171 ? -4.656 -22.656 -16.328 1 98.75 171 VAL B CA 1
ATOM 3584 C C . VAL B 1 171 ? -4.527 -21.5 -15.32 1 98.75 171 VAL B C 1
ATOM 3586 O O . VAL B 1 171 ? -4.902 -20.375 -15.617 1 98.75 171 VAL B O 1
ATOM 3589 N N . PHE B 1 172 ? -3.971 -21.781 -14.094 1 98.81 172 PHE B N 1
ATOM 3590 C CA . PHE B 1 172 ? -3.773 -20.797 -13.039 1 98.81 172 PHE B CA 1
ATOM 3591 C C . PHE B 1 172 ? -2.309 -20.75 -12.617 1 98.81 172 PHE B C 1
ATOM 3593 O O . PHE B 1 172 ? -1.617 -21.766 -12.617 1 98.81 172 PHE B O 1
ATOM 3600 N N . LEU B 1 173 ? -1.876 -19.531 -12.312 1 98.81 173 LEU B N 1
ATOM 3601 C CA . LEU B 1 173 ? -0.582 -19.344 -11.664 1 98.81 173 LEU B CA 1
ATOM 3602 C C . LEU B 1 173 ? -0.753 -19 -10.188 1 98.81 173 LEU B C 1
ATOM 3604 O O . LEU B 1 173 ? -1.431 -18.031 -9.844 1 98.81 173 LEU B O 1
ATOM 3608 N N . ILE B 1 174 ? -0.188 -19.828 -9.328 1 98.5 174 ILE B N 1
ATOM 3609 C CA . ILE B 1 174 ? -0.209 -19.594 -7.887 1 98.5 174 ILE B CA 1
ATOM 3610 C C . ILE B 1 174 ? 1.22 -19.484 -7.359 1 98.5 174 ILE B C 1
ATOM 3612 O O . ILE B 1 174 ? 2.008 -20.422 -7.477 1 98.5 174 ILE B O 1
ATOM 3616 N N . SER B 1 175 ? 1.508 -18.359 -6.738 1 97.06 175 SER B N 1
ATOM 3617 C CA . SER B 1 175 ? 2.895 -18.125 -6.344 1 97.06 175 SER B CA 1
ATOM 3618 C C . SER B 1 175 ? 2.979 -17.359 -5.027 1 97.06 175 SER B C 1
ATOM 3620 O O . SER B 1 175 ? 2.146 -16.484 -4.754 1 97.06 175 SER B O 1
ATOM 3622 N N . GLY B 1 176 ? 3.959 -17.766 -4.266 1 94.06 176 GLY B N 1
ATOM 3623 C CA . GLY B 1 176 ? 4.305 -16.953 -3.109 1 94.06 176 GLY B CA 1
ATOM 3624 C C . GLY B 1 176 ? 5.121 -15.719 -3.467 1 94.06 176 GLY B C 1
ATOM 3625 O O . GLY B 1 176 ? 5.488 -14.938 -2.59 1 94.06 176 GLY B O 1
ATOM 3626 N N . GLY B 1 177 ? 5.391 -15.531 -4.66 1 94.56 177 GLY B N 1
ATOM 3627 C CA . GLY B 1 177 ? 6.086 -14.344 -5.129 1 94.56 177 GLY B CA 1
ATOM 3628 C C . GLY B 1 177 ? 5.168 -13.156 -5.332 1 94.56 177 GLY B C 1
ATOM 3629 O O . GLY B 1 177 ? 4.141 -13.039 -4.664 1 94.56 177 GLY B O 1
ATOM 3630 N N . PHE B 1 178 ? 5.605 -12.312 -6.219 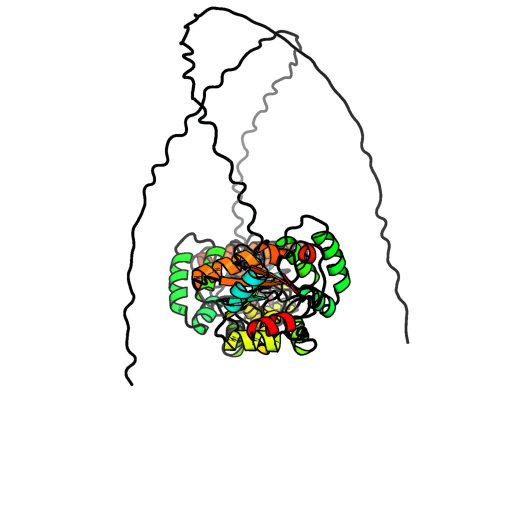1 97.12 178 PHE B N 1
ATOM 3631 C CA . PHE B 1 178 ? 4.906 -11.039 -6.301 1 97.12 178 PHE B CA 1
ATOM 3632 C C . PHE B 1 178 ? 4.07 -10.953 -7.574 1 97.12 178 PHE B C 1
ATOM 3634 O O . PHE B 1 178 ? 4.578 -11.203 -8.672 1 97.12 178 PHE B O 1
ATOM 3641 N N . ARG B 1 179 ? 2.85 -10.5 -7.379 1 97.5 179 ARG B N 1
ATOM 3642 C CA . ARG B 1 179 ? 1.865 -10.461 -8.453 1 97.5 179 ARG B CA 1
ATOM 3643 C C . ARG B 1 179 ? 2.369 -9.633 -9.633 1 97.5 179 ARG B C 1
ATOM 3645 O O . ARG B 1 179 ? 2.096 -9.953 -10.789 1 97.5 179 ARG B O 1
ATOM 3652 N N . SER B 1 180 ? 3.076 -8.516 -9.383 1 96.62 180 SER B N 1
ATOM 3653 C CA . SER B 1 180 ? 3.617 -7.672 -10.445 1 96.62 180 SER B CA 1
ATOM 3654 C C . SER B 1 180 ? 4.504 -8.477 -11.391 1 96.62 180 SER B C 1
ATOM 3656 O O . SER B 1 180 ? 4.422 -8.328 -12.609 1 96.62 180 SER B O 1
ATOM 3658 N N . ILE B 1 181 ? 5.258 -9.359 -10.898 1 95.56 181 ILE B N 1
ATOM 3659 C CA . ILE B 1 181 ? 6.156 -10.188 -11.695 1 95.56 181 ILE B CA 1
ATOM 3660 C C . ILE B 1 181 ? 5.375 -11.336 -12.336 1 95.56 181 ILE B C 1
ATOM 3662 O O . ILE B 1 181 ? 5.52 -11.602 -13.531 1 95.56 181 ILE B O 1
ATOM 3666 N N . VAL B 1 182 ? 4.547 -11.961 -11.57 1 98.06 182 VAL B N 1
ATOM 3667 C CA . VAL B 1 182 ? 3.809 -13.141 -12.016 1 98.06 182 VAL B CA 1
ATOM 3668 C C . VAL B 1 182 ? 2.848 -12.758 -13.141 1 98.06 182 VAL B C 1
ATOM 3670 O O . VAL B 1 182 ? 2.645 -13.531 -14.078 1 98.06 182 VAL B O 1
ATOM 3673 N N . GLU B 1 183 ? 2.262 -11.625 -13.047 1 97.56 183 GLU B N 1
ATOM 3674 C CA . GLU B 1 183 ? 1.35 -11.164 -14.086 1 97.56 183 GLU B CA 1
ATOM 3675 C C . GLU B 1 183 ? 2.086 -10.945 -15.406 1 97.56 183 GLU B C 1
ATOM 3677 O O . GLU B 1 183 ? 1.525 -11.172 -16.484 1 97.56 183 GLU B O 1
ATOM 3682 N N . HIS B 1 184 ? 3.26 -10.422 -15.297 1 96.81 184 HIS B N 1
ATOM 3683 C CA . HIS B 1 184 ? 4.07 -10.289 -16.5 1 96.81 184 HIS B CA 1
ATOM 3684 C C . HIS B 1 184 ? 4.309 -11.641 -17.172 1 96.81 184 HIS B C 1
ATOM 3686 O O . HIS B 1 184 ? 4.184 -11.773 -18.391 1 96.81 184 HIS B O 1
ATOM 3692 N N . VAL B 1 185 ? 4.633 -12.594 -16.359 1 97.88 185 VAL B N 1
ATOM 3693 C CA . VAL B 1 185 ? 4.828 -13.961 -16.844 1 97.88 185 VAL B CA 1
ATOM 3694 C C . VAL B 1 185 ? 3.531 -14.484 -17.453 1 97.88 185 VAL B C 1
ATOM 3696 O O . VAL B 1 185 ? 3.543 -15.086 -18.516 1 97.88 185 VAL B O 1
ATOM 3699 N N . ALA B 1 186 ? 2.436 -14.273 -16.797 1 98.56 186 ALA B N 1
ATOM 3700 C CA . ALA B 1 186 ? 1.125 -14.719 -17.266 1 98.56 186 ALA B CA 1
ATOM 3701 C C . ALA B 1 186 ? 0.808 -14.133 -18.641 1 98.56 186 ALA B C 1
ATOM 3703 O O . ALA B 1 186 ? 0.285 -14.828 -19.5 1 98.56 186 ALA B O 1
ATOM 3704 N N . SER B 1 187 ? 1.157 -12.906 -18.781 1 97.75 187 SER B N 1
ATOM 3705 C CA . SER B 1 187 ? 0.894 -12.242 -20.047 1 97.75 187 SER B CA 1
ATOM 3706 C C . SER B 1 187 ? 1.659 -12.906 -21.188 1 97.75 187 SER B C 1
ATOM 3708 O O . SER B 1 187 ? 1.133 -13.055 -22.297 1 97.75 187 SER B O 1
ATOM 3710 N N . LYS B 1 188 ? 2.801 -13.352 -20.969 1 97.44 188 LYS B N 1
ATOM 3711 C CA . LYS B 1 188 ? 3.621 -14.023 -21.969 1 97.44 188 LYS B CA 1
ATOM 3712 C C . LYS B 1 188 ? 3.037 -15.383 -22.328 1 97.44 188 LYS B C 1
ATOM 3714 O O . LYS B 1 188 ? 3.297 -15.906 -23.422 1 97.44 188 LYS B O 1
ATOM 3719 N N . LEU B 1 189 ? 2.25 -15.922 -21.469 1 98.31 189 LEU B N 1
ATOM 3720 C CA . LEU B 1 189 ? 1.686 -17.25 -21.656 1 98.31 189 LEU B CA 1
ATOM 3721 C C . LEU B 1 189 ? 0.208 -17.172 -22.031 1 98.31 189 LEU B C 1
ATOM 3723 O O . LEU B 1 189 ? -0.485 -18.188 -22.078 1 98.31 189 LEU B O 1
ATOM 3727 N N . ASN B 1 190 ? -0.272 -15.938 -22.188 1 98 190 ASN B N 1
ATOM 3728 C CA . ASN B 1 190 ? -1.67 -15.68 -22.516 1 98 190 ASN B CA 1
ATOM 3729 C C . ASN B 1 190 ? -2.609 -16.219 -21.438 1 98 190 ASN B C 1
ATOM 3731 O O . ASN B 1 190 ? -3.635 -16.828 -21.75 1 98 190 ASN B O 1
ATOM 3735 N N . ILE B 1 191 ? -2.205 -16.109 -20.25 1 98.38 191 ILE B N 1
ATOM 3736 C CA . ILE B 1 191 ? -3.041 -16.422 -19.109 1 98.38 191 ILE B CA 1
ATOM 3737 C C . ILE B 1 191 ? -3.652 -15.133 -18.547 1 98.38 191 ILE B C 1
ATOM 3739 O O . ILE B 1 191 ? -2.938 -14.164 -18.281 1 98.38 191 ILE B O 1
ATOM 3743 N N . PRO B 1 192 ? -4.957 -15.102 -18.422 1 97.75 192 PRO B N 1
ATOM 3744 C CA . PRO B 1 192 ? -5.57 -13.875 -17.938 1 97.75 192 PRO B CA 1
ATOM 3745 C C . PRO B 1 192 ? -5.145 -13.531 -16.5 1 97.75 192 PRO B C 1
ATOM 3747 O O . PRO B 1 192 ? -4.93 -14.438 -15.695 1 97.75 192 PRO B O 1
ATOM 3750 N N . SER B 1 193 ? -5.16 -12.227 -16.188 1 96.88 193 SER B N 1
ATOM 3751 C CA . SER B 1 193 ? -4.742 -11.75 -14.867 1 96.88 193 SER B CA 1
ATOM 3752 C C . SER B 1 193 ? -5.652 -12.289 -13.766 1 96.88 193 SER B C 1
ATOM 3754 O O . SER B 1 193 ? -5.227 -12.445 -12.625 1 96.88 193 SER B O 1
ATOM 3756 N N . THR B 1 194 ? -6.883 -12.602 -14.047 1 97 194 THR B N 1
ATOM 3757 C CA . THR B 1 194 ? -7.844 -13.141 -13.086 1 97 194 THR B CA 1
ATOM 3758 C C . THR B 1 194 ? -7.426 -14.531 -12.625 1 97 194 THR B C 1
ATOM 3760 O O . THR B 1 194 ? -7.918 -15.031 -11.617 1 97 194 THR B O 1
ATOM 3763 N N . ASN B 1 195 ? -6.516 -15.188 -13.359 1 98.56 195 ASN B N 1
ATOM 3764 C CA . ASN B 1 195 ? -6.062 -16.531 -13.031 1 98.56 195 ASN B CA 1
ATOM 3765 C C . ASN B 1 195 ? -4.707 -16.516 -12.328 1 98.56 195 ASN B C 1
ATOM 3767 O O . ASN B 1 195 ? -4.02 -17.531 -12.266 1 98.56 195 ASN B O 1
ATOM 3771 N N . VAL B 1 196 ? -4.355 -15.312 -11.852 1 98.56 196 VAL B N 1
ATOM 3772 C CA . VAL B 1 196 ? -3.074 -15.164 -11.172 1 98.56 196 VAL B CA 1
ATOM 3773 C C . VAL B 1 196 ? -3.307 -14.914 -9.68 1 98.56 196 VAL B C 1
ATOM 3775 O O . VAL B 1 196 ? -4.035 -13.992 -9.305 1 98.56 196 VAL B O 1
ATOM 3778 N N . PHE B 1 197 ? -2.719 -15.734 -8.875 1 98.5 197 PHE B N 1
ATOM 3779 C CA . PHE B 1 197 ? -2.75 -15.586 -7.43 1 98.5 197 PHE B CA 1
ATOM 3780 C C . PHE B 1 197 ? -1.34 -15.469 -6.863 1 98.5 197 PHE B C 1
ATOM 3782 O O . PHE B 1 197 ? -0.547 -16.406 -6.961 1 98.5 197 PHE B O 1
ATOM 3789 N N . ALA B 1 198 ? -1 -14.336 -6.348 1 98.12 198 ALA B N 1
ATOM 3790 C CA . ALA B 1 198 ? 0.321 -14.039 -5.801 1 98.12 198 ALA B CA 1
ATOM 3791 C C . ALA B 1 198 ? 0.255 -12.875 -4.812 1 98.12 198 ALA B C 1
ATOM 3793 O O . ALA B 1 198 ? -0.785 -12.227 -4.676 1 98.12 198 ALA B O 1
ATOM 3794 N N . ASN B 1 199 ? 1.335 -12.703 -4.129 1 97.69 199 ASN B N 1
ATOM 3795 C CA . ASN B 1 199 ? 1.392 -11.602 -3.174 1 97.69 199 ASN B CA 1
ATOM 3796 C C . ASN B 1 199 ? 1.397 -10.25 -3.877 1 97.69 199 ASN B C 1
ATOM 3798 O O . ASN B 1 199 ? 1.955 -10.109 -4.969 1 97.69 199 ASN B O 1
ATOM 3802 N N . ARG B 1 200 ? 0.78 -9.266 -3.225 1 97.94 200 ARG B N 1
ATOM 3803 C CA . ARG B 1 200 ? 0.688 -7.934 -3.807 1 97.94 200 ARG B CA 1
ATOM 3804 C C . ARG B 1 200 ? 1.471 -6.918 -2.98 1 97.94 200 ARG B C 1
ATOM 3806 O O . ARG B 1 200 ? 1.188 -6.723 -1.797 1 97.94 200 ARG B O 1
ATOM 3813 N N . LEU B 1 201 ? 2.402 -6.297 -3.66 1 98.31 201 LEU B N 1
ATOM 3814 C CA . LEU B 1 201 ? 3.16 -5.227 -3.02 1 98.31 201 LEU B CA 1
ATOM 3815 C C . LEU B 1 201 ? 2.357 -3.932 -2.994 1 98.31 201 LEU B C 1
ATOM 3817 O O . LEU B 1 201 ? 1.581 -3.66 -3.912 1 98.31 201 LEU B O 1
ATOM 3821 N N . LYS B 1 202 ? 2.566 -3.215 -1.979 1 98.56 202 LYS B N 1
ATOM 3822 C CA . LYS B 1 202 ? 1.963 -1.894 -1.829 1 98.56 202 LYS B CA 1
ATOM 3823 C C . LYS B 1 202 ? 3.02 -0.794 -1.902 1 98.56 202 LYS B C 1
ATOM 3825 O O . LYS B 1 202 ? 4.152 -0.986 -1.458 1 98.56 202 LYS B O 1
ATOM 3830 N N . PHE B 1 203 ? 2.613 0.374 -2.389 1 98.56 203 PHE B N 1
ATOM 3831 C CA . PHE B 1 203 ? 3.49 1.531 -2.525 1 98.56 203 PHE B CA 1
ATOM 3832 C C . PHE B 1 203 ? 2.783 2.803 -2.072 1 98.56 203 PHE B C 1
ATOM 3834 O O . PHE B 1 203 ? 1.557 2.895 -2.141 1 98.56 203 PHE B O 1
ATOM 3841 N N . TYR B 1 204 ? 3.57 3.734 -1.633 1 97.56 204 TYR B N 1
ATOM 3842 C CA . TYR B 1 204 ? 3.027 5.066 -1.392 1 97.56 204 TYR B CA 1
ATOM 3843 C C . TYR B 1 204 ? 2.881 5.84 -2.697 1 97.56 204 TYR B C 1
ATOM 3845 O O . TYR B 1 204 ? 3.352 5.395 -3.746 1 97.56 204 TYR B O 1
ATOM 3853 N N . PHE B 1 205 ? 2.25 6.945 -2.562 1 96.31 205 PHE B N 1
ATOM 3854 C CA . PHE B 1 205 ? 1.972 7.777 -3.727 1 96.31 205 PHE B CA 1
ATOM 3855 C C . PHE B 1 205 ? 3.26 8.125 -4.461 1 96.31 205 PHE B C 1
ATOM 3857 O O . PHE B 1 205 ? 3.283 8.172 -5.695 1 96.31 205 PHE B O 1
ATOM 3864 N N . ASN B 1 206 ? 4.305 8.352 -3.742 1 94.12 206 ASN B N 1
ATOM 3865 C CA . ASN B 1 206 ? 5.578 8.734 -4.344 1 94.12 206 ASN B CA 1
ATOM 3866 C C . ASN B 1 206 ? 6.344 7.523 -4.863 1 94.12 206 ASN B C 1
ATOM 3868 O O . ASN B 1 206 ? 7.469 7.652 -5.344 1 94.12 206 ASN B O 1
ATOM 3872 N N . GLY B 1 207 ? 5.828 6.312 -4.684 1 96.5 207 GLY B N 1
ATOM 3873 C CA . GLY B 1 207 ? 6.438 5.117 -5.246 1 96.5 207 GLY B CA 1
ATOM 3874 C C . GLY B 1 207 ? 7.258 4.336 -4.238 1 96.5 207 GLY B C 1
ATOM 3875 O O . GLY B 1 207 ? 7.723 3.232 -4.531 1 96.5 207 GLY B O 1
ATOM 3876 N N . GLU B 1 208 ? 7.402 4.852 -3.039 1 97.06 208 GLU B N 1
ATOM 3877 C CA . GLU B 1 208 ? 8.156 4.152 -2.002 1 97.06 208 GLU B CA 1
ATOM 3878 C C . GLU B 1 208 ? 7.41 2.908 -1.526 1 97.06 208 GLU B C 1
ATOM 3880 O O . GLU B 1 208 ? 6.18 2.855 -1.575 1 97.06 208 GLU B O 1
ATOM 3885 N N . TYR B 1 209 ? 8.227 1.979 -1.096 1 98.25 209 TYR B N 1
ATOM 3886 C CA . TYR B 1 209 ? 7.695 0.731 -0.558 1 98.25 209 TYR B CA 1
ATOM 3887 C C . TYR B 1 209 ? 6.773 0.994 0.628 1 98.25 209 TYR B C 1
ATOM 3889 O O . TYR B 1 209 ? 7.102 1.793 1.51 1 98.25 209 TYR B O 1
ATOM 3897 N N . ALA B 1 210 ? 5.59 0.291 0.589 1 98.12 210 ALA B N 1
ATOM 3898 C CA . ALA B 1 210 ? 4.609 0.51 1.649 1 98.12 210 ALA B CA 1
ATOM 3899 C C . ALA B 1 210 ? 4.094 -0.816 2.203 1 98.12 210 ALA B C 1
ATOM 3901 O O . ALA B 1 210 ? 2.943 -0.91 2.639 1 98.12 210 ALA B O 1
ATOM 3902 N N . GLY B 1 211 ? 4.844 -1.863 2.047 1 97.31 211 GLY B N 1
ATOM 3903 C CA . GLY B 1 211 ? 4.43 -3.164 2.545 1 97.31 211 GLY B CA 1
ATOM 3904 C C . GLY B 1 211 ? 3.791 -4.035 1.478 1 97.31 211 GLY B C 1
ATOM 3905 O O . GLY B 1 211 ? 4.078 -3.881 0.289 1 97.31 211 GLY B O 1
ATOM 3906 N N . PHE B 1 212 ? 3.014 -5.035 1.985 1 98 212 PHE B N 1
ATOM 3907 C CA . PHE B 1 212 ? 2.307 -5.934 1.081 1 98 212 PHE B CA 1
ATOM 3908 C C . PHE B 1 212 ? 0.936 -6.297 1.641 1 98 212 PHE B C 1
ATOM 3910 O O . PHE B 1 212 ? 0.643 -6.023 2.807 1 98 212 PHE B O 1
ATOM 3917 N N . ASP B 1 213 ? 0.08 -6.773 0.78 1 97.44 213 ASP B N 1
ATOM 3918 C CA . ASP B 1 213 ? -1.269 -7.18 1.164 1 97.44 213 ASP B CA 1
ATOM 3919 C C . ASP B 1 213 ? -1.243 -8.477 1.963 1 97.44 213 ASP B C 1
ATOM 3921 O O . ASP B 1 213 ? -1.165 -9.57 1.388 1 97.44 213 ASP B O 1
ATOM 3925 N N . GLU B 1 214 ? -1.461 -8.375 3.217 1 94.5 214 GLU B N 1
ATOM 3926 C CA . GLU B 1 214 ? -1.356 -9.523 4.109 1 94.5 214 GLU B CA 1
ATOM 3927 C C . GLU B 1 214 ? -2.594 -10.406 4.016 1 94.5 214 GLU B C 1
ATOM 3929 O O . GLU B 1 214 ? -2.596 -11.539 4.516 1 94.5 214 GLU B O 1
ATOM 3934 N N . MET B 1 215 ? -3.553 -9.953 3.285 1 93.12 215 MET B N 1
ATOM 3935 C CA . MET B 1 215 ? -4.805 -10.703 3.203 1 93.12 215 MET B CA 1
ATOM 3936 C C . MET B 1 215 ? -4.777 -11.688 2.039 1 93.12 215 MET B C 1
ATOM 3938 O O . MET B 1 215 ? -5.676 -12.516 1.902 1 93.12 215 MET B O 1
ATOM 3942 N N . GLN B 1 216 ? -3.756 -11.602 1.261 1 95.69 216 GLN B N 1
ATOM 3943 C CA . GLN B 1 216 ? -3.629 -12.578 0.19 1 95.69 216 GLN B CA 1
ATOM 3944 C C . GLN B 1 216 ? -3.418 -13.984 0.752 1 95.69 216 GLN B C 1
ATOM 3946 O O . GLN B 1 216 ? -2.594 -14.18 1.648 1 95.69 216 GLN B O 1
ATOM 3951 N N . PRO B 1 217 ? -4.105 -14.984 0.207 1 96 217 PRO B N 1
ATOM 3952 C CA . PRO B 1 217 ? -3.896 -16.344 0.696 1 96 217 PRO B CA 1
ATOM 3953 C C . PRO B 1 217 ? -2.441 -16.797 0.596 1 96 217 PRO B C 1
ATOM 3955 O O . PRO B 1 217 ? -1.96 -17.531 1.453 1 96 217 PRO B O 1
ATOM 3958 N N . THR B 1 218 ? -1.77 -16.344 -0.372 1 95.81 218 THR B N 1
ATOM 3959 C CA . THR B 1 218 ? -0.413 -16.797 -0.657 1 95.81 218 THR B CA 1
ATOM 3960 C C . THR B 1 218 ? 0.582 -16.172 0.319 1 95.81 218 THR B C 1
ATOM 3962 O O . THR B 1 218 ? 1.757 -16.547 0.336 1 95.81 218 THR B O 1
ATOM 3965 N N . ALA B 1 219 ? 0.14 -15.234 1.108 1 94.5 219 ALA B N 1
ATOM 3966 C CA . ALA B 1 219 ? 1.016 -14.594 2.084 1 94.5 219 ALA B CA 1
ATOM 3967 C C . ALA B 1 219 ? 1.203 -15.469 3.318 1 94.5 219 ALA B C 1
ATOM 3969 O O . ALA B 1 219 ? 2.068 -15.203 4.152 1 94.5 219 ALA B O 1
ATOM 3970 N N . GLU B 1 220 ? 0.448 -16.531 3.412 1 91.56 220 GLU B N 1
ATOM 3971 C CA . GLU B 1 220 ? 0.499 -17.422 4.57 1 91.56 220 GLU B CA 1
ATOM 3972 C C . GLU B 1 220 ? 0.948 -18.828 4.168 1 91.56 220 GLU B C 1
ATOM 3974 O O . GLU B 1 220 ? 0.854 -19.203 2.998 1 91.56 220 GLU B O 1
ATOM 3979 N N . SER B 1 221 ? 1.38 -19.5 5.273 1 87.75 221 SER B N 1
ATOM 3980 C CA . SER B 1 221 ? 1.648 -20.906 5.066 1 87.75 221 SER B CA 1
ATOM 3981 C C . SER B 1 221 ? 0.392 -21.656 4.621 1 87.75 221 SER B C 1
ATOM 3983 O O . SER B 1 221 ? -0.7 -21.406 5.133 1 87.75 221 SER B O 1
ATOM 3985 N N . GLY B 1 222 ? 0.571 -22.547 3.639 1 92.31 222 GLY B N 1
ATOM 3986 C CA . GLY B 1 222 ? -0.573 -23.281 3.121 1 92.31 222 GLY B CA 1
ATOM 3987 C C . GLY B 1 222 ? -1.392 -22.484 2.123 1 92.31 222 GLY B C 1
ATOM 3988 O O . GLY B 1 222 ? -2.5 -22.891 1.761 1 92.31 222 GLY B O 1
ATOM 3989 N N . GLY B 1 223 ? -0.881 -21.375 1.737 1 95.62 223 GLY B N 1
ATOM 3990 C CA . GLY B 1 223 ? -1.6 -20.453 0.875 1 95.62 223 GLY B CA 1
ATOM 3991 C C . GLY B 1 223 ? -2.008 -21.062 -0.45 1 95.62 223 GLY B C 1
ATOM 3992 O O . GLY B 1 223 ? -3.115 -20.828 -0.937 1 95.62 223 GLY B O 1
ATOM 3993 N N . LYS B 1 224 ? -1.166 -21.875 -1.033 1 96.38 224 LYS B N 1
ATOM 3994 C CA . LYS B 1 224 ? -1.476 -22.5 -2.318 1 96.38 224 LYS B CA 1
ATOM 3995 C C . LYS B 1 224 ? -2.672 -23.438 -2.203 1 96.38 224 LYS B C 1
ATOM 3997 O O . LYS B 1 224 ? -3.539 -23.453 -3.08 1 96.38 224 LYS B O 1
ATOM 4002 N N . GLY B 1 225 ? -2.752 -24.188 -1.135 1 97.62 225 GLY B N 1
ATOM 4003 C CA . GLY B 1 225 ? -3.92 -25.016 -0.885 1 97.62 225 GLY B CA 1
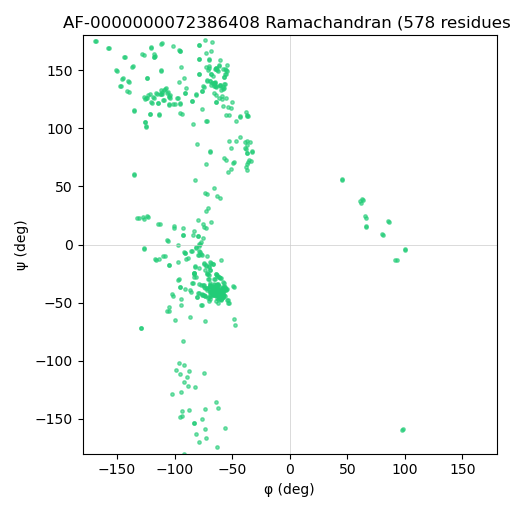ATOM 4004 C C . GLY B 1 225 ? -5.195 -24.203 -0.717 1 97.62 225 GLY B C 1
ATOM 4005 O O . GLY B 1 225 ? -6.25 -24.594 -1.225 1 97.62 225 GLY B O 1
ATOM 4006 N N . LYS B 1 226 ? -5.066 -23.125 -0.07 1 97.69 226 LYS B N 1
ATOM 4007 C CA . LYS B 1 226 ? -6.219 -22.25 0.123 1 97.69 226 LYS B CA 1
ATOM 4008 C C . LYS B 1 226 ? -6.742 -21.719 -1.212 1 97.69 226 LYS B C 1
ATOM 4010 O O . LYS B 1 226 ? -7.953 -21.656 -1.425 1 97.69 226 LYS B O 1
ATOM 4015 N N . VAL B 1 227 ? -5.84 -21.359 -2.072 1 98.19 227 VAL B N 1
ATOM 4016 C CA . VAL B 1 227 ? -6.223 -20.859 -3.387 1 98.19 227 VAL B CA 1
ATOM 4017 C C . VAL B 1 227 ? -6.953 -21.953 -4.168 1 98.19 227 VAL B C 1
ATOM 4019 O O . VAL B 1 227 ? -8 -21.703 -4.77 1 98.19 227 VAL B O 1
ATOM 4022 N N . ILE B 1 228 ? -6.465 -23.156 -4.098 1 98.25 228 ILE B N 1
ATOM 4023 C CA . ILE B 1 228 ? -7.059 -24.25 -4.836 1 98.25 228 ILE B CA 1
ATOM 4024 C C . ILE B 1 228 ? -8.453 -24.562 -4.281 1 98.25 228 ILE B C 1
ATOM 4026 O O . ILE B 1 228 ? -9.383 -24.828 -5.039 1 98.25 228 ILE B O 1
ATOM 4030 N N . LYS B 1 229 ? -8.562 -24.516 -2.988 1 97.81 229 LYS B N 1
ATOM 4031 C CA . LYS B 1 229 ? -9.875 -24.688 -2.379 1 97.81 229 LYS B CA 1
ATOM 4032 C C . LYS B 1 229 ? -10.859 -23.641 -2.885 1 97.81 229 LYS B C 1
ATOM 4034 O O . LYS B 1 229 ? -12 -23.969 -3.215 1 97.81 229 LYS B O 1
ATOM 4039 N N . LEU B 1 230 ? -10.406 -22.469 -2.916 1 97.19 230 LEU B N 1
ATOM 4040 C CA . LEU B 1 230 ? -11.227 -21.375 -3.416 1 97.19 230 LEU B CA 1
ATOM 4041 C C . LEU B 1 230 ? -11.641 -21.625 -4.863 1 97.19 230 LEU B C 1
ATOM 4043 O O . LEU B 1 230 ? -12.789 -21.359 -5.238 1 97.19 230 LEU B O 1
ATOM 4047 N N . LEU B 1 231 ? -10.734 -22.094 -5.664 1 97.56 231 LEU B N 1
ATOM 4048 C CA . LEU B 1 231 ? -11.016 -22.359 -7.074 1 97.56 231 LEU B CA 1
ATOM 4049 C C . LEU B 1 231 ? -12.055 -23.453 -7.227 1 97.56 231 LEU B C 1
ATOM 4051 O O . LEU B 1 231 ? -12.953 -23.359 -8.062 1 97.56 231 LEU B O 1
ATOM 4055 N N . LYS B 1 232 ? -11.953 -24.484 -6.41 1 97.25 232 LYS B N 1
ATOM 4056 C CA . LYS B 1 232 ? -12.922 -25.578 -6.445 1 97.25 232 LYS B CA 1
ATOM 4057 C C . LYS B 1 232 ? -14.32 -25.078 -6.082 1 97.25 232 LYS B C 1
ATOM 4059 O O . LYS B 1 232 ? -15.305 -25.453 -6.719 1 97.25 232 LYS B O 1
ATOM 4064 N N . GLU B 1 233 ? -14.383 -24.25 -5.098 1 96.62 233 GLU B N 1
ATOM 4065 C CA . GLU B 1 233 ? -15.664 -23.719 -4.637 1 96.62 233 GLU B CA 1
ATOM 4066 C C . GLU B 1 233 ? -16.266 -22.781 -5.668 1 96.62 233 GLU B C 1
ATOM 4068 O O . GLU B 1 233 ? -17.469 -22.812 -5.926 1 96.62 233 GLU B O 1
ATOM 4073 N N . LYS B 1 234 ? -15.461 -22.031 -6.219 1 96.94 234 LYS B N 1
ATOM 4074 C CA . LYS B 1 234 ? -15.938 -21 -7.125 1 96.94 234 LYS B CA 1
ATOM 4075 C C . LYS B 1 234 ? -16.344 -21.578 -8.477 1 96.94 234 LYS B C 1
ATOM 4077 O O . LYS B 1 234 ? -17.359 -21.188 -9.047 1 96.94 234 LYS B O 1
ATOM 4082 N N . PHE B 1 235 ? -15.57 -22.484 -9.047 1 96.88 235 PHE B N 1
ATOM 4083 C CA . PHE B 1 235 ? -15.766 -22.938 -10.414 1 96.88 235 PHE B CA 1
ATOM 4084 C C . PHE B 1 235 ? -16.297 -24.359 -10.453 1 96.88 235 PHE B C 1
ATOM 4086 O O . PHE B 1 235 ? -16.594 -24.891 -11.523 1 96.88 235 PHE B O 1
ATOM 4093 N N . HIS B 1 236 ? -16.312 -25.047 -9.305 1 95.75 236 HIS B N 1
ATOM 4094 C CA . HIS B 1 236 ? -16.797 -26.422 -9.172 1 95.75 236 HIS B CA 1
ATOM 4095 C C . HIS B 1 236 ? -15.953 -27.391 -10 1 95.75 236 HIS B C 1
ATOM 4097 O O . HIS B 1 236 ? -16.5 -28.25 -10.68 1 95.75 236 HIS B O 1
ATOM 4103 N N . PHE B 1 237 ? -14.641 -27.125 -9.992 1 96.06 237 PHE B N 1
ATOM 4104 C CA . PHE B 1 237 ? -13.711 -28.047 -10.641 1 96.06 237 PHE B CA 1
ATOM 4105 C C . PHE B 1 237 ? -13.711 -29.406 -9.938 1 96.06 237 PHE B C 1
ATOM 4107 O O . PHE B 1 237 ? -13.703 -29.469 -8.711 1 96.06 237 PHE B O 1
ATOM 4114 N N . LYS B 1 238 ? -13.719 -30.422 -10.641 1 94.06 238 LYS B N 1
ATOM 4115 C CA . LYS B 1 238 ? -13.664 -31.781 -10.078 1 94.06 238 LYS B CA 1
ATOM 4116 C C . LYS B 1 238 ? -12.234 -32.312 -10.055 1 94.06 238 LYS B C 1
ATOM 4118 O O . LYS B 1 238 ? -11.852 -33.031 -9.125 1 94.06 238 LYS B O 1
ATOM 4123 N N . LYS B 1 239 ? -11.516 -31.984 -11.031 1 96.5 239 LYS B N 1
ATOM 4124 C CA . LYS B 1 239 ? -10.141 -32.469 -11.164 1 96.5 239 LYS B CA 1
ATOM 4125 C C . LYS B 1 239 ? -9.172 -31.312 -11.336 1 96.5 239 LYS B C 1
ATOM 4127 O O . LYS B 1 239 ? -9.055 -30.75 -12.43 1 96.5 239 LYS B O 1
ATOM 4132 N N . ILE B 1 240 ? -8.422 -31.016 -10.281 1 97.75 240 ILE B N 1
ATOM 4133 C CA . ILE B 1 240 ? -7.414 -29.953 -10.312 1 97.75 240 ILE B CA 1
ATOM 4134 C C . ILE B 1 240 ? -6.027 -30.562 -10.109 1 97.75 240 ILE B C 1
ATOM 4136 O O . ILE B 1 240 ? -5.816 -31.344 -9.18 1 97.75 240 ILE B O 1
ATOM 4140 N N . ILE B 1 241 ? -5.105 -30.203 -10.984 1 97.94 241 ILE B N 1
ATOM 4141 C CA . ILE B 1 241 ? -3.723 -30.672 -10.914 1 97.94 241 ILE B CA 1
ATOM 4142 C C . ILE B 1 241 ? -2.826 -29.531 -10.43 1 97.94 241 ILE B C 1
ATOM 4144 O O . ILE B 1 241 ? -2.949 -28.391 -10.891 1 97.94 241 ILE B O 1
ATOM 4148 N N . MET B 1 242 ? -1.998 -29.828 -9.43 1 98.5 242 MET B N 1
ATOM 4149 C CA . MET B 1 242 ? -0.971 -28.891 -8.977 1 98.5 242 MET B CA 1
ATOM 4150 C C . MET B 1 242 ? 0.409 -29.312 -9.461 1 98.5 242 MET B C 1
ATOM 4152 O O . MET B 1 242 ? 0.796 -30.484 -9.305 1 98.5 242 MET B O 1
ATOM 4156 N N . ILE B 1 243 ? 1.133 -28.422 -10.125 1 98.5 243 ILE B N 1
ATOM 4157 C CA . ILE B 1 243 ? 2.494 -28.672 -10.586 1 98.5 243 ILE B CA 1
ATOM 4158 C C . ILE B 1 243 ? 3.457 -27.688 -9.922 1 98.5 243 ILE B C 1
ATOM 4160 O O . ILE B 1 243 ? 3.248 -26.484 -9.969 1 98.5 243 ILE B O 1
ATOM 4164 N N . GLY B 1 244 ? 4.477 -28.203 -9.305 1 98 244 GLY B N 1
ATOM 4165 C CA . GLY B 1 244 ? 5.418 -27.328 -8.641 1 98 244 GLY B CA 1
ATOM 4166 C C . GLY B 1 244 ? 6.691 -28.031 -8.203 1 98 244 GLY B C 1
ATOM 4167 O O . GLY B 1 244 ? 6.789 -29.25 -8.289 1 98 244 GLY B O 1
ATOM 4168 N N . ASP B 1 245 ? 7.598 -27.297 -7.699 1 96.81 245 ASP B N 1
ATOM 4169 C CA . ASP B 1 245 ? 8.914 -27.844 -7.371 1 96.81 245 ASP B CA 1
ATOM 4170 C C . ASP B 1 245 ? 9.062 -28.031 -5.867 1 96.81 245 ASP B C 1
ATOM 4172 O O . ASP B 1 245 ? 9.977 -28.734 -5.414 1 96.81 245 ASP B O 1
ATOM 4176 N N . GLY B 1 246 ? 8.242 -27.391 -5.129 1 93.38 246 GLY B N 1
ATOM 4177 C CA . GLY B 1 246 ? 8.531 -27.312 -3.707 1 93.38 246 GLY B CA 1
ATOM 4178 C C . GLY B 1 246 ? 7.555 -28.109 -2.855 1 93.38 246 GLY B C 1
ATOM 4179 O O . GLY B 1 246 ? 6.516 -28.547 -3.344 1 93.38 246 GLY B O 1
ATOM 4180 N N . ALA B 1 247 ? 7.906 -28.156 -1.566 1 89.75 247 ALA B N 1
ATOM 4181 C CA . ALA B 1 247 ? 7.105 -28.875 -0.586 1 89.75 247 ALA B CA 1
ATOM 4182 C C . ALA B 1 247 ? 5.738 -28.219 -0.399 1 89.75 247 ALA B C 1
ATOM 4184 O O . ALA B 1 247 ? 4.742 -28.906 -0.171 1 89.75 247 ALA B O 1
ATOM 4185 N N . THR B 1 248 ? 5.727 -26.891 -0.51 1 91.19 248 THR B N 1
ATOM 4186 C CA . THR B 1 248 ? 4.465 -26.172 -0.314 1 91.19 248 THR B CA 1
ATOM 4187 C C . THR B 1 248 ? 3.471 -26.531 -1.418 1 91.19 248 THR B C 1
ATOM 4189 O O . THR B 1 248 ? 2.258 -26.516 -1.196 1 91.19 248 THR B O 1
ATOM 4192 N N . ASP B 1 249 ? 3.973 -26.844 -2.572 1 95.81 249 ASP B N 1
ATOM 4193 C CA . ASP B 1 249 ? 3.121 -27.312 -3.662 1 95.81 249 ASP B CA 1
ATOM 4194 C C . ASP B 1 249 ? 2.562 -28.703 -3.363 1 95.81 249 ASP B C 1
ATOM 4196 O O . ASP B 1 249 ? 1.385 -28.969 -3.607 1 95.81 249 ASP B O 1
ATOM 4200 N N . MET B 1 250 ? 3.422 -29.484 -2.885 1 95.31 250 MET B N 1
ATOM 4201 C CA . MET B 1 250 ? 3.047 -30.859 -2.561 1 95.31 250 MET B CA 1
ATOM 4202 C C . MET B 1 250 ? 1.977 -30.891 -1.474 1 95.31 250 MET B C 1
ATOM 4204 O O . MET B 1 250 ? 1.045 -31.688 -1.534 1 95.31 250 MET B O 1
ATOM 4208 N N . GLU B 1 251 ? 2.055 -29.969 -0.591 1 93.62 251 GLU B N 1
ATOM 4209 C CA . GLU B 1 251 ? 1.119 -29.875 0.525 1 93.62 251 GLU B CA 1
ATOM 4210 C C . GLU B 1 251 ? -0.252 -29.406 0.057 1 93.62 251 GLU B C 1
ATOM 4212 O O . GLU B 1 251 ? -1.247 -29.562 0.767 1 93.62 251 GLU B O 1
ATOM 4217 N N . ALA B 1 252 ? -0.238 -28.828 -1.117 1 96.31 252 ALA B N 1
ATOM 4218 C CA . ALA B 1 252 ? -1.498 -28.328 -1.654 1 96.31 252 ALA B CA 1
ATOM 4219 C C . ALA B 1 252 ? -2.324 -29.453 -2.268 1 96.31 252 ALA B C 1
ATOM 4221 O O . ALA B 1 252 ? -3.346 -29.203 -2.91 1 96.31 252 ALA B O 1
ATOM 4222 N N . CYS B 1 253 ? -1.909 -30.672 -2.107 1 95.12 253 CYS B N 1
ATOM 4223 C CA . CYS B 1 253 ? -2.588 -31.906 -2.488 1 95.12 253 CYS B CA 1
ATOM 4224 C C . CYS B 1 253 ? -2.727 -32.844 -1.294 1 95.12 253 CYS B C 1
ATOM 4226 O O . CYS B 1 253 ? -1.779 -33.562 -0.939 1 95.12 253 CYS B O 1
ATOM 4228 N N . PRO B 1 254 ? -4.031 -32.844 -0.696 1 94.75 254 PRO B N 1
ATOM 4229 C CA . PRO B 1 254 ? -5.238 -32.094 -1.036 1 94.75 254 PRO B CA 1
ATOM 4230 C C . PRO B 1 254 ? -5.113 -30.594 -0.704 1 94.75 254 PRO B C 1
ATOM 4232 O O . PRO B 1 254 ? -4.238 -30.203 0.074 1 94.75 254 PRO B O 1
ATOM 4235 N N . PRO B 1 255 ? -5.906 -29.719 -1.28 1 96.75 255 PRO B N 1
ATOM 4236 C CA . PRO B 1 255 ? -7.164 -30 -1.969 1 96.75 255 PRO B CA 1
ATOM 4237 C C . PRO B 1 255 ? -6.969 -30.312 -3.449 1 96.75 255 PRO B C 1
ATOM 4239 O O . PRO B 1 255 ? -7.914 -30.734 -4.125 1 96.75 255 PRO B O 1
ATOM 4242 N N . ALA B 1 256 ? -5.809 -30.109 -4.074 1 97.38 256 ALA B N 1
ATOM 4243 C CA . ALA B 1 256 ? -5.594 -30.562 -5.441 1 97.38 256 ALA B CA 1
ATOM 4244 C C . ALA B 1 256 ? -5.812 -32.062 -5.555 1 97.38 256 ALA B C 1
ATOM 4246 O O . ALA B 1 256 ? -5.629 -32.812 -4.582 1 97.38 256 ALA B O 1
ATOM 4247 N N . ASP B 1 257 ? -6.219 -32.531 -6.656 1 95.94 257 ASP B N 1
ATOM 4248 C CA . ASP B 1 257 ? -6.5 -33.938 -6.84 1 95.94 257 ASP B CA 1
ATOM 4249 C C . ASP B 1 257 ? -5.223 -34.719 -7.176 1 95.94 257 ASP B C 1
ATOM 4251 O O . ASP B 1 257 ? -5.102 -35.906 -6.84 1 95.94 257 ASP B O 1
ATOM 4255 N N . VAL B 1 258 ? -4.336 -34.125 -7.848 1 95.56 258 VAL B N 1
ATOM 4256 C CA . VAL B 1 258 ? -3.053 -34.719 -8.203 1 95.56 258 VAL B CA 1
ATOM 4257 C C . VAL B 1 258 ? -1.942 -33.688 -8.078 1 95.56 258 VAL B C 1
ATOM 4259 O O . VAL B 1 258 ? -2.146 -32.5 -8.398 1 95.56 258 VAL B O 1
ATOM 4262 N N . PHE B 1 259 ? -0.835 -34.156 -7.574 1 97.19 259 PHE B N 1
ATOM 4263 C CA . PHE B 1 259 ? 0.374 -33.344 -7.543 1 97.19 259 PHE B CA 1
ATOM 4264 C C . PHE B 1 259 ? 1.438 -33.906 -8.469 1 97.19 259 PHE B C 1
ATOM 4266 O O . PHE B 1 259 ? 1.724 -35.094 -8.43 1 97.19 259 PHE B O 1
ATOM 4273 N N . ILE B 1 260 ? 1.976 -33.062 -9.305 1 97.56 260 ILE B N 1
ATOM 4274 C CA . ILE B 1 260 ? 3.111 -33.406 -10.148 1 97.56 260 ILE B CA 1
ATOM 4275 C C . ILE B 1 260 ? 4.332 -32.594 -9.734 1 97.56 260 ILE B C 1
ATOM 4277 O O . ILE B 1 260 ? 4.355 -31.375 -9.891 1 97.56 260 ILE B O 1
ATOM 4281 N N . GLY B 1 261 ? 5.301 -33.25 -9.195 1 98.19 261 GLY B N 1
ATOM 4282 C CA . GLY B 1 261 ? 6.551 -32.594 -8.844 1 98.19 261 GLY B CA 1
ATOM 4283 C C . GLY B 1 261 ? 7.387 -32.219 -10.047 1 98.19 261 GLY B C 1
ATOM 4284 O O . GLY B 1 261 ? 7.473 -32.969 -11.016 1 98.19 261 GLY B O 1
ATOM 4285 N N . PHE B 1 262 ? 7.984 -31.078 -9.977 1 98.31 262 PHE B N 1
ATOM 4286 C CA . PHE B 1 262 ? 8.797 -30.594 -11.086 1 98.31 262 PHE B CA 1
ATOM 4287 C C . PHE B 1 262 ? 10.227 -30.328 -10.633 1 98.31 262 PHE B C 1
ATOM 4289 O O . PHE B 1 262 ? 10.445 -29.578 -9.672 1 98.31 262 PHE B O 1
ATOM 4296 N N . GLY B 1 263 ? 11.211 -30.891 -11.383 1 98 263 GLY B N 1
ATOM 4297 C CA . GLY B 1 263 ? 12.617 -30.719 -11.039 1 98 263 GLY B CA 1
ATOM 4298 C C . GLY B 1 263 ? 13.453 -30.203 -12.188 1 98 263 GLY B C 1
ATOM 4299 O O . GLY B 1 263 ? 14.656 -30.453 -12.25 1 98 263 GLY B O 1
ATOM 4300 N N . GLY B 1 264 ? 12.844 -29.531 -13.133 1 97.31 264 GLY B N 1
ATOM 4301 C CA . GLY B 1 264 ? 13.562 -29.062 -14.312 1 97.31 264 GLY B CA 1
ATOM 4302 C C . GLY B 1 264 ? 14.547 -27.953 -14.008 1 97.31 264 GLY B C 1
ATOM 4303 O O . GLY B 1 264 ? 15.578 -27.844 -14.664 1 97.31 264 GLY B O 1
ATOM 4304 N N . ASN B 1 265 ? 14.227 -27.094 -13.07 1 97.5 265 ASN B N 1
ATOM 4305 C CA . ASN B 1 265 ? 15.086 -25.969 -12.727 1 97.5 265 ASN B CA 1
ATOM 4306 C C . ASN B 1 265 ? 15.883 -26.25 -11.453 1 97.5 265 ASN B C 1
ATOM 4308 O O . ASN B 1 265 ? 17.062 -25.906 -11.367 1 97.5 265 ASN B O 1
ATOM 4312 N N . VAL B 1 266 ? 15.266 -26.781 -10.453 1 95.06 266 VAL B N 1
ATOM 4313 C CA . VAL B 1 266 ? 15.883 -27.172 -9.188 1 95.06 266 VAL B CA 1
ATOM 4314 C C . VAL B 1 266 ? 15.297 -28.5 -8.703 1 95.06 266 VAL B C 1
ATOM 4316 O O . VAL B 1 266 ? 14.07 -28.672 -8.711 1 95.06 266 VAL B O 1
ATOM 4319 N N . ILE B 1 267 ? 16.094 -29.422 -8.336 1 96.25 267 ILE B N 1
ATOM 4320 C CA . ILE B 1 267 ? 15.648 -30.688 -7.77 1 96.25 267 ILE B CA 1
ATOM 4321 C C . ILE B 1 267 ? 15.625 -30.594 -6.246 1 96.25 267 ILE B C 1
ATOM 4323 O O . ILE B 1 267 ? 16.672 -30.406 -5.613 1 96.25 267 ILE B O 1
ATOM 4327 N N . ARG B 1 268 ? 14.484 -30.641 -5.754 1 94.06 268 ARG B N 1
ATOM 4328 C CA . ARG B 1 268 ? 14.305 -30.719 -4.305 1 94.06 268 ARG B CA 1
ATOM 4329 C C . ARG B 1 268 ? 14.016 -32.156 -3.865 1 94.06 268 ARG B C 1
ATOM 4331 O O . ARG B 1 268 ? 12.953 -32.688 -4.172 1 94.06 268 ARG B O 1
ATOM 4338 N N . GLN B 1 269 ? 14.844 -32.625 -3.053 1 95 269 GLN B N 1
ATOM 4339 C CA . GLN B 1 269 ? 14.867 -34.062 -2.754 1 95 269 GLN B CA 1
ATOM 4340 C C . GLN B 1 269 ? 13.562 -34.5 -2.092 1 95 269 GLN B C 1
ATOM 4342 O O . GLN B 1 269 ? 13.039 -35.594 -2.395 1 95 269 GLN B O 1
ATOM 4347 N N . GLN B 1 270 ? 13.078 -33.688 -1.23 1 93.38 270 GLN B N 1
ATOM 4348 C CA . GLN B 1 270 ? 11.836 -34.031 -0.54 1 93.38 270 GLN B CA 1
ATOM 4349 C C . GLN B 1 270 ? 10.695 -34.25 -1.531 1 93.38 270 GLN B C 1
ATOM 4351 O O . GLN B 1 270 ? 9.898 -35.156 -1.374 1 93.38 270 GLN B O 1
ATOM 4356 N N . VAL B 1 271 ? 10.633 -33.438 -2.488 1 95.31 271 VAL B N 1
ATOM 4357 C CA . VAL B 1 271 ? 9.578 -33.531 -3.492 1 95.31 271 VAL B CA 1
ATOM 4358 C C . VAL B 1 271 ? 9.859 -34.719 -4.426 1 95.31 271 VAL B C 1
ATOM 4360 O O . VAL B 1 271 ? 8.953 -35.5 -4.746 1 95.31 271 VAL B O 1
ATOM 4363 N N . LYS B 1 272 ? 11.086 -34.875 -4.848 1 96.31 272 LYS B N 1
ATOM 4364 C CA . LYS B 1 272 ? 11.477 -35.969 -5.719 1 96.31 272 LYS B CA 1
ATOM 4365 C C . LYS B 1 272 ? 11.148 -37.312 -5.078 1 96.31 272 LYS B C 1
ATOM 4367 O O . LYS B 1 272 ? 10.656 -38.219 -5.746 1 96.31 272 LYS B O 1
ATOM 4372 N N . ASP B 1 273 ? 11.289 -37.406 -3.803 1 95.38 273 ASP B N 1
ATOM 4373 C CA . ASP B 1 273 ? 11.141 -38.688 -3.088 1 95.38 273 ASP B CA 1
ATOM 4374 C C . ASP B 1 273 ? 9.672 -38.969 -2.801 1 95.38 273 ASP B C 1
ATOM 4376 O O . ASP B 1 273 ? 9.281 -40.125 -2.646 1 95.38 273 ASP B O 1
ATOM 4380 N N . ASN B 1 274 ? 8.875 -37.938 -2.75 1 94.44 274 ASN B N 1
ATOM 4381 C CA . ASN B 1 274 ? 7.547 -38.156 -2.182 1 94.44 274 ASN B CA 1
ATOM 4382 C C . ASN B 1 274 ? 6.445 -37.906 -3.211 1 94.44 274 ASN B C 1
ATOM 4384 O O . ASN B 1 274 ? 5.297 -38.312 -3.004 1 94.44 274 ASN B O 1
ATOM 4388 N N . ALA B 1 275 ? 6.789 -37.312 -4.328 1 93.94 275 ALA B N 1
ATOM 4389 C CA . ALA B 1 275 ? 5.777 -37.062 -5.355 1 93.94 275 ALA B CA 1
ATOM 4390 C C . ALA B 1 275 ? 5.43 -38.375 -6.09 1 93.94 275 ALA B C 1
ATOM 4392 O O . ALA B 1 275 ? 6.312 -39.156 -6.414 1 93.94 275 ALA B O 1
ATOM 4393 N N . GLU B 1 276 ? 4.133 -38.625 -6.324 1 88.44 276 GLU B N 1
ATOM 4394 C CA . GLU B 1 276 ? 3.719 -39.812 -7.078 1 88.44 276 GLU B CA 1
ATOM 4395 C C . GLU B 1 276 ? 4.07 -39.656 -8.555 1 88.44 276 GLU B C 1
ATOM 4397 O O . GLU B 1 276 ? 4.254 -40.688 -9.25 1 88.44 276 GLU B O 1
ATOM 4402 N N . TRP B 1 277 ? 4.172 -38.562 -9.016 1 94.69 277 TRP B N 1
ATOM 4403 C CA . TRP B 1 277 ? 4.559 -38.219 -10.383 1 94.69 277 TRP B CA 1
ATOM 4404 C C . TRP B 1 277 ? 5.574 -37.094 -10.398 1 94.69 277 TRP B C 1
ATOM 4406 O O . TRP B 1 277 ? 5.289 -35.969 -9.945 1 94.69 277 TRP B O 1
ATOM 4416 N N . TYR B 1 278 ? 6.762 -37.406 -10.859 1 96.75 278 TYR B N 1
ATOM 4417 C CA . TYR B 1 278 ? 7.875 -36.469 -10.852 1 96.75 278 TYR B CA 1
ATOM 4418 C C . TYR B 1 278 ? 8.469 -36.312 -12.25 1 96.75 278 TYR B C 1
ATOM 4420 O O . TYR B 1 278 ? 8.836 -37.312 -12.883 1 96.75 278 TYR B O 1
ATOM 4428 N N . ILE B 1 279 ? 8.539 -35.062 -12.719 1 96.94 279 ILE B N 1
ATOM 4429 C CA . ILE B 1 279 ? 9.07 -34.844 -14.062 1 96.94 279 ILE B CA 1
ATOM 4430 C C . ILE B 1 279 ? 10.195 -33.812 -14 1 96.94 279 ILE B C 1
ATOM 4432 O O . ILE B 1 279 ? 10.305 -33.062 -13.039 1 96.94 279 ILE B O 1
ATOM 4436 N N . THR B 1 280 ? 11.047 -33.75 -15.094 1 97.62 280 THR B N 1
ATOM 4437 C CA . THR B 1 280 ? 12.148 -32.781 -15.141 1 97.62 280 THR B CA 1
ATOM 4438 C C . THR B 1 280 ? 12.078 -31.953 -16.422 1 97.62 280 THR B C 1
ATOM 4440 O O . THR B 1 280 ? 12.898 -31.062 -16.625 1 97.62 280 THR B O 1
ATOM 4443 N N . ASP B 1 281 ? 11.102 -32.312 -17.234 1 97.38 281 ASP B N 1
ATOM 4444 C CA . ASP B 1 281 ? 10.867 -31.594 -18.484 1 97.38 281 ASP B CA 1
ATOM 4445 C C . ASP B 1 281 ? 9.383 -31.562 -18.828 1 97.38 281 ASP B C 1
ATOM 4447 O O . ASP B 1 281 ? 8.695 -32.594 -18.766 1 97.38 281 ASP B O 1
ATOM 4451 N N . PHE B 1 282 ? 8.914 -30.391 -19.266 1 97.06 282 PHE B N 1
ATOM 4452 C CA . PHE B 1 282 ? 7.492 -30.234 -19.547 1 97.06 282 PHE B CA 1
ATOM 4453 C C . PHE B 1 282 ? 7.098 -31.031 -20.797 1 97.06 282 PHE B C 1
ATOM 4455 O O . PHE B 1 282 ? 5.918 -31.344 -21 1 97.06 282 PHE B O 1
ATOM 4462 N N . VAL B 1 283 ? 8.016 -31.391 -21.594 1 94.19 283 VAL B N 1
ATOM 4463 C CA . VAL B 1 283 ? 7.75 -32.156 -22.797 1 94.19 283 VAL B CA 1
ATOM 4464 C C . VAL B 1 283 ? 7.133 -33.5 -22.422 1 94.19 283 VAL B C 1
ATOM 4466 O O . VAL B 1 283 ? 6.328 -34.062 -23.172 1 94.19 283 VAL B O 1
ATOM 4469 N N . GLU B 1 284 ? 7.461 -33.969 -21.219 1 93.56 284 GLU B N 1
ATOM 4470 C CA . GLU B 1 284 ? 6.902 -35.219 -20.734 1 93.56 284 GLU B CA 1
ATOM 4471 C C . GLU B 1 284 ? 5.387 -35.156 -20.594 1 93.56 284 GLU B C 1
ATOM 4473 O O . GLU B 1 284 ? 4.672 -36.094 -20.891 1 93.56 284 GLU B O 1
ATOM 4478 N N . LEU B 1 285 ? 4.906 -34.062 -20.156 1 94.75 285 LEU B N 1
ATOM 4479 C CA . LEU B 1 285 ? 3.471 -33.844 -20 1 94.75 285 LEU B CA 1
ATOM 4480 C C . LEU B 1 285 ? 2.801 -33.625 -21.344 1 94.75 285 LEU B C 1
ATOM 4482 O O . LEU B 1 285 ? 1.658 -34.031 -21.562 1 94.75 285 LEU B O 1
ATOM 4486 N N . LEU B 1 286 ? 3.506 -32.969 -22.266 1 92.88 286 LEU B N 1
ATOM 4487 C CA . LEU B 1 286 ? 2.99 -32.75 -23.609 1 92.88 286 LEU B CA 1
ATOM 4488 C C . LEU B 1 286 ? 2.732 -34.062 -24.312 1 92.88 286 LEU B C 1
ATOM 4490 O O . LEU B 1 286 ? 1.715 -34.25 -25 1 92.88 286 LEU B O 1
ATOM 4494 N N . GLY B 1 287 ? 3.654 -34.938 -24.078 1 87.94 287 GLY B N 1
ATOM 4495 C CA . GLY B 1 287 ? 3.502 -36.25 -24.641 1 87.94 287 GLY B CA 1
ATOM 4496 C C . GLY B 1 287 ? 2.291 -37 -24.109 1 87.94 287 GLY B C 1
ATOM 4497 O O . GLY B 1 287 ? 1.636 -37.75 -24.844 1 87.94 287 GLY B O 1
ATOM 4498 N N . GLU B 1 288 ? 2.002 -36.781 -22.891 1 86.44 288 GLU B N 1
ATOM 4499 C CA . GLU B 1 288 ? 0.863 -37.438 -22.266 1 86.44 288 GLU B CA 1
ATOM 4500 C C . GLU B 1 288 ? -0.458 -36.906 -22.797 1 86.44 288 GLU B C 1
ATOM 4502 O O . GLU B 1 288 ? -1.472 -37.594 -22.797 1 86.44 288 GLU B O 1
ATOM 4507 N N . LEU B 1 289 ? -0.539 -35.688 -23.281 1 87.44 289 LEU B N 1
ATOM 4508 C CA . LEU B 1 289 ? -1.755 -35.062 -23.781 1 87.44 289 LEU B CA 1
ATOM 4509 C C . LEU B 1 289 ? -2.041 -35.5 -25.203 1 87.44 289 LEU B C 1
ATOM 4511 O O . LEU B 1 289 ? -3.178 -35.375 -25.672 1 87.44 289 LEU B O 1
ATOM 4515 N N . GLU B 1 290 ? -1.069 -35.844 -25.984 1 79.12 290 GLU B N 1
ATOM 4516 C CA . GLU B 1 290 ? -1.231 -36.219 -27.375 1 79.12 290 GLU B CA 1
ATOM 4517 C C . GLU B 1 290 ? -1.641 -37.688 -27.484 1 79.12 290 GLU B C 1
ATOM 4519 O O . GLU B 1 290 ? -2.209 -38.125 -28.5 1 79.12 290 GLU B O 1
ATOM 4524 N N . GLU B 1 291 ? -1.452 -38.406 -26.531 1 68.06 291 GLU B N 1
ATOM 4525 C CA . GLU B 1 291 ? -1.832 -39.812 -26.578 1 68.06 291 GLU B CA 1
ATOM 4526 C C . GLU B 1 291 ? -3.293 -40 -26.172 1 68.06 291 GLU B C 1
ATOM 4528 O O . GLU B 1 291 ? -3.834 -39.219 -25.391 1 68.06 291 GLU B O 1
#

Foldseek 3Di:
DDDDDDDDDDDPDDDPDPPPDDDDDDDDDDDDDDDDDDDDDDDDPPDDPPPPPPPPCPPPPPPPPPLCDPVNVLVLLLPFQAEEEEVACTQFLHDQLLLLCVLLPNNPVLVVLCVVCVVDPHWQLRSVQVSCVRSFDFQVSLVCCCVVPATHGDPPNLVLLVLCVVVVRQYAYAYQAELSRVVSSCVVSVHDSVRYAYKYWDADPVRTGDGTDCPGLSSGQLSLLVVVVVVCVVVVTPAYEFEEADPSRVSSPVVHPAYEHEDQNHHDPVCVPPHSHYDNGCVVSVVSNVD/DDDDDDDDPPPDDDDDDDDDDDDDDDDDDDDDDDDDDDDDDDPDPDPPPPPPPPVPDPPPPPPPPPLCDPVNVLVLLLPFQAEEEEVACTQFQHDQLLLLCVLLPNNPVLVVLCCVQVVDPHWQLRSVQVSCVRRFDFQVSLVCCCVVPATHGDPPNLVLLVLCVVVVRQYAYAYQAELSRVVSSCVVSVHDSVRYAYKYWDADPVRTGDGTDCPGLSSGQLSLLVVVVVVCVVVVTDAYEFEYADPSRVVSPVVHPAYEHEDQNHHDPVCVPPHSHYDNGCVVSVVSNVD

Sequence (582 aa):
MMQCPPPPFRETVGRTLRVAGAQGAGERRARGQLCSPQRRHRLQKETAGAGNRRDPGVCGRTILPRMVSHSELRKLFCSADAVCFDVDSTVIREEGIDELAKFCGVEDAVSEMTRRAMGGAVPFKAALTERLALIQPSREQVQRLIAEHPPHLTPGIRELVSRLQERNVQVFLISGGFRSIVEHVASKLNIPSTNVFANRLKFYFNGEYAGFDEMQPTAESGGKGKVIKLLKEKFHFKKIIMIGDGATDMEACPPADVFIGFGGNVIRQQVKDNAEWYITDFVELLGELEEMMQCPPPPFRETVGRTLRVAGAQGAGERRARGQLCSPQRRHRLQKETAGAGNRRDPGVCGRTILPRMVSHSELRKLFCSADAVCFDVDSTVIREEGIDELAKFCGVEDAVSEMTRRAMGGAVPFKAALTERLALIQPSREQVQRLIAEHPPHLTPGIRELVSRLQERNVQVFLISGGFRSIVEHVASKLNIPSTNVFANRLKFYFNGEYAGFDEMQPTAESGGKGKVIKLLKEKFHFKKIIMIGDGATDMEACPPADVFIGFGGNVIRQQVKDNAEWYITDFVELLGELEE

Nearest PDB structures (foldseek):
  6hyj-assembly2_B  TM=9.544E-01  e=2.436E-40  Homo sapiens
  1nnl-assembly1_A  TM=9.875E-01  e=3.671E-38  Homo sapiens
  1nnl-assembly2_B  TM=9.798E-01  e=3.900E-38  Homo sapiens
  1l8o-assembly1_B  TM=9.543E-01  e=2.663E-35  Homo sapiens
  7qpl-assembly1_A  TM=8.371E-01  e=2.168E-12  Brucella melitensis bv. 1 str. 16M

Organism: Felis catus (NCBI:txid9685)

Solvent-accessible surface area (backbone atoms only — not comparable to full-atom values): 33738 Å² total; per-residue (Å²): 140,88,86,82,80,86,85,87,85,73,90,71,90,71,88,75,78,74,82,70,83,80,70,89,74,86,87,75,87,75,84,85,81,71,55,35,76,79,86,82,85,78,82,70,82,70,79,77,78,76,75,75,75,72,78,76,76,73,71,75,71,72,76,64,78,74,75,74,46,71,68,52,51,49,51,50,61,69,62,30,45,26,40,36,29,32,36,61,29,43,47,21,56,51,51,60,65,58,54,49,19,48,74,66,70,38,39,66,63,41,51,55,48,47,54,53,30,73,74,41,92,49,54,50,41,58,43,51,51,54,45,45,70,68,46,53,58,34,51,66,54,54,50,45,40,54,72,77,58,54,83,50,71,29,76,48,44,63,61,41,52,51,53,38,48,76,70,68,22,46,65,31,43,43,29,76,41,47,32,77,59,50,47,55,55,28,56,77,60,74,37,60,69,89,37,54,44,37,22,44,53,26,18,32,84,89,28,42,51,58,57,59,49,77,80,34,54,36,38,37,76,66,12,61,21,50,49,46,45,50,47,32,70,71,68,63,54,84,30,34,35,33,36,20,30,45,62,67,47,51,59,18,45,62,67,28,71,39,47,36,27,34,36,60,65,45,76,39,64,71,31,67,74,66,37,90,37,70,44,57,52,45,58,61,57,48,53,57,61,74,101,139,84,83,86,81,83,82,84,83,69,86,68,86,85,81,81,86,73,84,85,79,84,81,79,79,82,85,82,77,77,58,40,62,77,79,88,82,84,76,86,82,74,81,68,83,77,70,84,72,79,77,72,76,70,76,77,75,74,72,74,73,72,76,63,78,75,75,74,45,72,67,53,51,49,52,50,61,68,61,32,45,28,40,38,30,31,36,62,29,44,47,22,55,51,52,60,65,59,53,50,19,48,74,67,70,36,38,65,63,40,50,55,49,46,53,53,29,73,76,42,93,50,54,50,40,58,43,52,51,54,43,44,70,67,46,53,60,33,50,64,55,54,52,45,40,54,73,76,57,54,83,49,69,29,76,46,46,62,61,42,49,51,53,39,46,76,68,68,24,45,64,32,41,43,28,74,42,47,32,77,60,50,45,54,53,28,54,78,58,72,36,62,69,90,37,53,46,36,23,42,53,25,18,31,85,90,28,42,51,59,58,59,49,75,81,34,54,36,38,38,75,66,12,61,22,52,50,47,45,48,48,31,70,72,72,64,54,83,32,35,35,34,37,21,31,46,63,67,48,51,59,17,44,62,67,28,70,40,49,35,27,34,36,60,64,46,74,39,65,71,30,66,73,65,37,89,37,68,44,55,52,46,58,61,57,48,55,57,62,76,98

InterPro domains:
  IPR004469 Phosphoserine phosphatase [TIGR00338] (67-286)
  IPR023214 HAD superfamily [G3DSA:3.40.50.1000] (67-135)
  IPR023214 HAD superfamily [G3DSA:3.40.50.1000] (139-288)
  IPR036412 HAD-like superfamily [SSF56784] (72-290)
  IPR050582 HAD-like hydrolase superfamily, SerB [PTHR43344] (66-290)

Radius of gyration: 35.99 Å; Cα contacts (8 Å, |Δi|>4): 853; chains: 2; bounding box: 78×105×100 Å